Protein AF-A0A4T0VMM4-F1 (afdb_monomer_lite)

Secondary structure (DSSP, 8-state):
----------------------EEETTEE--GGGS---HHHHHHHTPPPSS-THHHHHH-SS-SS-PPPPHHHHHHH--HHHHHHHHHHHHHHHHHS-TTT-EEEETTEEEETTHHHHHHHHHHHHHT-B-TTT--BHHHHHHHHTT--S----TTSHHHHHHHHHHHTSTTT--HHHHHHHHHHHHHTT--S----------------PPP-----SGGG--------EEEEPPTT--HHHHHHHHT--HHHHHHT-TTS-TT-TT--TT-EEEE-----EEEPPTT--HHHHHHHHT--HHHHHHH-TTS---TTS---SS--EEESS---------PPPP------------------------------PPPPPP---

Organism: NCBI:txid80884

Sequence (382 aa):
MAIIYKAAGVAGLAVLLPSVLAQQFTGSVFPYEYFNLSLPCFEALNTTLSCSSRLASHASFDSHRVDVLDPEGIAAICTDSCRKSMQSLRYKIENDCDPTSDLLDHGLNMFPATHIVDRYLYAYEVSCYKNRDTGDFCDYILGQWRNQTDDAPHDCDDCVLGPMEIEVNSEIGHTEDRSAEFQSAISSCGKTGYTYIEPSIHSSTSAASAEPTIAAADWSAHRMSSNCASTYHVQEGDTCESISADQNVSTKGLIEGNDVLNGWCSGLVAGQDLCMPEQCKVHFVEPDDSCESLADKYGATPKDLAEWNPLMYIQCDDFVYSKPIYICVGPPKKPRVAANPAPNDGNKLLASNDHDKRFVGPCAIQVRTAYRFEVEFSTPED

InterPro domains:
  IPR018392 LysM domain [PF01476] (232-277)
  IPR018392 LysM domain [PF01476] (285-318)
  IPR018392 LysM domain [PS51782] (230-276)
  IPR018392 LysM domain [PS51782] (281-327)
  IPR018392 LysM domain [SM00257] (231-277)
  IPR018392 LysM domain [SM00257] (282-328)
  IPR018392 LysM domain [cd00118] (281-311)
  IPR036779 LysM domain superfamily [G3DSA:3.10.350.10] (228-276)
  IPR036779 LysM domain superfamily [G3DSA:3.10.350.10] (280-329)
  IPR036779 LysM domain superfamily [SSF54106] (228-277)
  IPR036779 LysM domain superfamily [SSF54106] (281-327)
  IPR052210 Secreted LysM effector LysM1-like [PTHR34997] (50-338)

Radius of gyration: 30.42 Å; chains: 1; bounding box: 128×53×97 Å

Structure (mmCIF, N/CA/C/O backbone):
data_AF-A0A4T0VMM4-F1
#
_entry.id   AF-A0A4T0VMM4-F1
#
loop_
_atom_site.group_PDB
_atom_site.id
_atom_site.type_symbol
_atom_site.label_atom_id
_atom_site.label_alt_id
_atom_site.label_comp_id
_atom_site.label_asym_id
_atom_site.label_entity_id
_atom_site.label_seq_id
_atom_site.pdbx_PDB_ins_code
_atom_site.Cartn_x
_atom_site.Cartn_y
_atom_site.Cartn_z
_atom_site.occupancy
_atom_site.B_iso_or_equiv
_atom_site.auth_seq_id
_atom_site.auth_comp_id
_atom_site.auth_asym_id
_atom_site.auth_atom_id
_atom_site.pdbx_PDB_model_num
ATOM 1 N N . MET A 1 1 ? 67.583 -11.563 -31.212 1.00 36.22 1 MET A N 1
ATOM 2 C CA . MET A 1 1 ? 66.310 -10.863 -31.489 1.00 36.22 1 MET A CA 1
ATOM 3 C C . MET A 1 1 ? 65.207 -11.826 -31.067 1.00 36.22 1 MET A C 1
ATOM 5 O O . MET A 1 1 ? 65.092 -12.859 -31.699 1.00 36.22 1 MET A O 1
ATOM 9 N N . ALA A 1 2 ? 64.625 -11.746 -29.861 1.00 29.23 2 ALA A N 1
ATOM 10 C CA . ALA A 1 2 ? 63.578 -10.791 -29.447 1.00 29.23 2 ALA A CA 1
ATOM 11 C C . ALA A 1 2 ? 62.530 -10.637 -30.568 1.00 29.23 2 ALA A C 1
ATOM 13 O O . ALA A 1 2 ? 62.901 -10.246 -31.667 1.00 29.23 2 ALA A O 1
ATOM 14 N N . ILE A 1 3 ? 61.252 -10.968 -30.379 1.00 28.31 3 ILE A N 1
ATOM 15 C CA . ILE A 1 3 ? 60.341 -10.325 -29.423 1.00 28.31 3 ILE A CA 1
ATOM 16 C C . ILE A 1 3 ? 59.321 -11.335 -28.862 1.00 28.31 3 ILE A C 1
ATOM 18 O O . ILE A 1 3 ? 58.745 -12.143 -29.586 1.00 28.31 3 ILE A O 1
ATOM 22 N N . ILE A 1 4 ? 59.108 -11.241 -27.550 1.00 31.20 4 ILE A N 1
ATOM 23 C CA . ILE A 1 4 ? 58.060 -11.892 -26.760 1.00 31.20 4 ILE A CA 1
ATOM 24 C C . ILE A 1 4 ? 56.838 -10.965 -26.778 1.00 31.20 4 ILE A C 1
ATOM 26 O O . ILE A 1 4 ? 56.972 -9.811 -26.378 1.00 31.20 4 ILE A O 1
ATOM 30 N N . TYR A 1 5 ? 55.655 -11.462 -27.143 1.00 27.97 5 TYR A N 1
ATOM 31 C CA . TYR A 1 5 ? 54.388 -10.839 -26.746 1.00 27.97 5 TYR A CA 1
ATOM 32 C C . TYR A 1 5 ? 53.682 -11.761 -25.752 1.00 27.97 5 TYR A C 1
ATOM 34 O O . TYR A 1 5 ? 53.220 -12.847 -26.095 1.00 27.97 5 TYR A O 1
ATOM 42 N N . LYS A 1 6 ? 53.651 -11.329 -24.487 1.00 31.97 6 LYS A N 1
ATOM 43 C CA . LYS A 1 6 ? 52.808 -11.906 -23.440 1.00 31.97 6 LYS A CA 1
ATOM 44 C C . LYS A 1 6 ? 51.358 -11.523 -23.740 1.00 31.97 6 LYS A C 1
ATOM 46 O O . LYS A 1 6 ? 51.008 -10.355 -23.610 1.00 31.97 6 LYS A O 1
ATOM 51 N N . ALA A 1 7 ? 50.522 -12.491 -24.097 1.00 32.28 7 ALA A N 1
ATOM 52 C CA . ALA A 1 7 ? 49.077 -12.339 -23.991 1.00 32.28 7 ALA A CA 1
ATOM 53 C C . ALA A 1 7 ? 48.698 -12.565 -22.520 1.00 32.28 7 ALA A C 1
ATOM 55 O O . ALA A 1 7 ? 48.642 -13.698 -22.047 1.00 32.28 7 ALA A O 1
ATOM 56 N N . ALA A 1 8 ? 48.532 -11.476 -21.769 1.00 33.97 8 ALA A N 1
ATOM 57 C CA . ALA A 1 8 ? 47.881 -11.528 -20.470 1.00 33.97 8 ALA A CA 1
ATOM 58 C C . ALA A 1 8 ? 46.385 -11.744 -20.721 1.00 33.97 8 ALA A C 1
ATOM 60 O O . ALA A 1 8 ? 45.716 -10.878 -21.281 1.00 33.97 8 ALA A O 1
ATOM 61 N N . GLY A 1 9 ? 45.882 -12.922 -20.357 1.00 36.22 9 GLY A N 1
ATOM 62 C CA . GLY A 1 9 ? 44.452 -13.183 -20.319 1.00 36.22 9 GLY A CA 1
ATOM 63 C C . GLY A 1 9 ? 43.811 -12.286 -19.270 1.00 36.22 9 GLY A C 1
ATOM 64 O O . GLY A 1 9 ? 44.060 -12.452 -18.078 1.00 36.22 9 GLY A O 1
ATOM 65 N N . VAL A 1 10 ? 42.987 -11.341 -19.712 1.00 36.34 10 VAL A N 1
ATOM 66 C CA . VAL A 1 10 ? 41.982 -10.734 -18.844 1.00 36.34 10 VAL A CA 1
ATOM 67 C C . VAL A 1 10 ? 40.797 -11.686 -18.893 1.00 36.34 10 VAL A C 1
ATOM 69 O O . VAL A 1 10 ? 39.968 -11.628 -19.797 1.00 36.34 10 VAL A O 1
ATOM 72 N N . ALA A 1 11 ? 40.768 -12.631 -17.954 1.00 38.31 11 ALA A N 1
ATOM 73 C CA . ALA A 1 11 ? 39.530 -13.298 -17.599 1.00 38.31 11 ALA A CA 1
ATOM 74 C C . ALA A 1 11 ? 38.623 -12.215 -17.006 1.00 38.31 11 ALA A C 1
ATOM 76 O O . ALA A 1 11 ? 38.748 -11.863 -15.835 1.00 38.31 11 ALA A O 1
ATOM 77 N N . GLY A 1 12 ? 37.778 -11.618 -17.846 1.00 36.34 12 GLY A N 1
ATOM 78 C CA . GLY A 1 12 ? 36.660 -10.829 -17.365 1.00 36.34 12 GLY A CA 1
ATOM 79 C C . GLY A 1 12 ? 35.761 -11.774 -16.587 1.00 36.34 12 GLY A C 1
ATOM 80 O O . GLY A 1 12 ? 35.037 -12.564 -17.188 1.00 36.34 12 GLY A O 1
ATOM 81 N N . LEU A 1 13 ? 35.841 -11.734 -15.255 1.00 36.59 13 LEU A N 1
ATOM 82 C CA . LEU A 1 13 ? 34.708 -12.138 -14.441 1.00 36.59 13 LEU A CA 1
ATOM 83 C C . LEU A 1 13 ? 33.557 -11.238 -14.892 1.00 36.59 13 LEU A C 1
ATOM 85 O O . LEU A 1 13 ? 33.521 -10.059 -14.546 1.00 36.59 13 LEU A O 1
ATOM 89 N N . ALA A 1 14 ? 32.638 -11.786 -15.683 1.00 38.16 14 ALA A N 1
ATOM 90 C CA . ALA A 1 14 ? 31.276 -11.298 -15.670 1.00 38.16 14 ALA A CA 1
ATOM 91 C C . ALA A 1 14 ? 30.799 -11.514 -14.232 1.00 38.16 14 ALA A C 1
ATOM 93 O O . ALA A 1 14 ? 30.448 -12.626 -13.837 1.00 38.16 14 ALA A O 1
ATOM 94 N N . VAL A 1 15 ? 30.920 -10.471 -13.412 1.00 35.50 15 VAL A N 1
ATOM 95 C CA . VAL A 1 15 ? 30.203 -10.389 -12.150 1.00 35.50 15 VAL A CA 1
ATOM 96 C C . VAL A 1 15 ? 28.743 -10.341 -12.572 1.00 35.50 15 VAL A C 1
ATOM 98 O O . VAL A 1 15 ? 28.227 -9.288 -12.928 1.00 35.50 15 VAL A O 1
ATOM 101 N N . LEU A 1 16 ? 28.107 -11.512 -12.624 1.00 37.69 16 LEU A N 1
ATOM 102 C CA . LEU A 1 16 ? 26.670 -11.605 -12.450 1.00 37.69 16 LEU A CA 1
ATOM 103 C C . LEU A 1 16 ? 26.429 -10.995 -11.073 1.00 37.69 16 LEU A C 1
ATOM 105 O O . LEU A 1 16 ? 26.645 -11.655 -10.056 1.00 37.69 16 LEU A O 1
ATOM 109 N N . LEU A 1 17 ? 26.126 -9.697 -11.044 1.00 33.28 17 LEU A N 1
ATOM 110 C CA . LEU A 1 17 ? 25.569 -9.073 -9.859 1.00 33.28 17 LEU A CA 1
ATOM 111 C C . LEU A 1 17 ? 24.321 -9.904 -9.554 1.00 33.28 17 LEU A C 1
ATOM 113 O O . LEU A 1 17 ? 23.452 -9.990 -10.425 1.00 33.28 17 LEU A O 1
ATOM 117 N N . PRO A 1 18 ? 24.247 -10.599 -8.406 1.00 33.53 18 PRO A N 1
ATOM 118 C CA . PRO A 1 18 ? 22.982 -11.174 -8.004 1.00 33.53 18 PRO A CA 1
ATOM 119 C C . PRO A 1 18 ? 22.011 -10.001 -7.956 1.00 33.53 18 PRO A C 1
ATOM 121 O O . PRO A 1 18 ? 22.310 -8.997 -7.309 1.00 33.53 18 PRO A O 1
ATOM 124 N N . SER A 1 19 ? 20.908 -10.093 -8.692 1.00 39.09 19 SER A N 1
ATOM 125 C CA . SER A 1 19 ? 19.777 -9.194 -8.520 1.00 39.09 19 SER A CA 1
ATOM 126 C C . SER A 1 19 ? 19.431 -9.257 -7.035 1.00 39.09 19 SER A C 1
ATOM 128 O O . SER A 1 19 ? 18.949 -10.285 -6.554 1.00 39.09 19 SER A O 1
ATOM 130 N N . VAL A 1 20 ? 19.826 -8.239 -6.266 1.00 39.81 20 VAL A N 1
ATOM 131 C CA . VAL A 1 20 ? 19.552 -8.200 -4.830 1.00 39.81 20 VAL A CA 1
ATOM 132 C C . VAL A 1 20 ? 18.098 -7.795 -4.709 1.00 39.81 20 VAL A C 1
ATOM 134 O O . VAL A 1 20 ? 17.773 -6.625 -4.550 1.00 39.81 20 VAL A O 1
ATOM 137 N N . LEU A 1 21 ? 17.242 -8.799 -4.842 1.00 48.66 21 LEU A N 1
ATOM 138 C CA . LEU A 1 21 ? 15.823 -8.711 -4.578 1.00 48.66 21 LEU A CA 1
ATOM 139 C C . LEU A 1 21 ? 15.636 -8.257 -3.124 1.00 48.66 21 LEU A C 1
ATOM 141 O O . LEU A 1 21 ? 16.021 -8.950 -2.175 1.00 48.66 21 LEU A O 1
ATOM 145 N N . ALA A 1 22 ? 15.112 -7.047 -2.971 1.00 50.31 22 ALA A N 1
ATOM 146 C CA . ALA A 1 22 ? 14.920 -6.361 -1.703 1.00 50.31 22 ALA A CA 1
ATOM 147 C C . ALA A 1 22 ? 13.761 -6.966 -0.878 1.00 50.31 22 ALA A C 1
ATOM 149 O O . ALA A 1 22 ? 12.699 -7.251 -1.425 1.00 50.31 22 ALA A O 1
ATOM 150 N N . GLN A 1 23 ? 13.924 -7.158 0.441 1.00 60.09 23 GLN A N 1
ATOM 151 C CA . GLN A 1 23 ? 12.920 -7.770 1.332 1.00 60.09 23 GLN A CA 1
ATOM 152 C C . GLN A 1 23 ? 12.315 -6.757 2.309 1.00 60.09 23 GLN A C 1
ATOM 154 O O . GLN A 1 23 ? 12.943 -6.375 3.300 1.00 60.09 23 GLN A O 1
ATOM 159 N N . GLN A 1 24 ? 11.048 -6.398 2.091 1.00 73.94 24 GLN A N 1
ATOM 160 C CA . GLN A 1 24 ? 10.300 -5.536 3.012 1.00 73.94 24 GLN A CA 1
ATOM 161 C C . GLN A 1 24 ? 9.592 -6.333 4.119 1.00 73.94 24 GLN A C 1
ATOM 163 O O . GLN A 1 24 ? 9.543 -5.886 5.262 1.00 73.94 24 GLN A O 1
ATOM 168 N N . PHE A 1 25 ? 9.109 -7.541 3.822 1.00 80.94 25 PHE A N 1
ATOM 169 C CA . PHE A 1 25 ? 8.605 -8.490 4.820 1.00 80.94 25 PHE A CA 1
ATOM 170 C C . PHE A 1 25 ? 9.447 -9.761 4.788 1.00 80.94 25 PHE A C 1
ATOM 172 O O . PHE A 1 25 ? 10.034 -10.112 3.766 1.00 80.94 25 PHE A O 1
ATOM 179 N N . THR A 1 26 ? 9.509 -10.479 5.909 1.00 72.62 26 THR A N 1
ATOM 180 C CA . THR A 1 26 ? 10.230 -11.757 5.951 1.00 72.62 26 THR A CA 1
ATOM 181 C C . THR A 1 26 ? 9.635 -12.730 4.931 1.00 72.62 26 THR A C 1
ATOM 183 O O . THR A 1 26 ? 8.465 -13.089 5.032 1.00 72.62 26 THR A O 1
ATOM 186 N N . GLY A 1 27 ? 10.447 -13.158 3.961 1.00 64.88 27 GLY A N 1
ATOM 187 C CA . GLY A 1 27 ? 10.021 -14.083 2.907 1.00 64.88 27 GLY A CA 1
ATOM 188 C C . GLY A 1 27 ? 9.212 -13.446 1.772 1.00 64.88 27 GLY A C 1
ATOM 189 O O . GLY A 1 27 ? 8.735 -14.175 0.909 1.00 64.88 27 GLY A O 1
ATOM 190 N N . SER A 1 28 ? 9.067 -12.117 1.740 1.00 63.25 28 SER A N 1
ATOM 191 C CA . SER A 1 28 ? 8.431 -11.402 0.629 1.00 63.25 28 SER A CA 1
ATOM 192 C C . SER A 1 28 ? 9.369 -10.341 0.076 1.00 63.25 28 SER A C 1
ATOM 194 O O . SER A 1 28 ? 9.904 -9.506 0.810 1.00 63.25 28 SER A O 1
ATOM 196 N N . VAL A 1 29 ? 9.551 -10.383 -1.237 1.00 61.69 29 VAL A N 1
ATOM 197 C CA . VAL A 1 29 ? 10.396 -9.453 -1.977 1.00 61.69 29 VAL A CA 1
ATOM 198 C C . VAL A 1 29 ? 9.518 -8.404 -2.638 1.00 61.69 29 VAL A C 1
ATOM 200 O O . VAL A 1 29 ? 8.493 -8.747 -3.226 1.00 61.69 29 VAL A O 1
ATOM 203 N N . PHE A 1 30 ? 9.943 -7.145 -2.571 1.00 67.94 30 PHE A N 1
ATOM 204 C CA . PHE A 1 30 ? 9.373 -6.079 -3.384 1.00 67.94 30 PHE A CA 1
ATOM 205 C C . PHE A 1 30 ? 10.456 -5.566 -4.338 1.00 67.94 30 PHE A C 1
ATOM 207 O O . PHE A 1 30 ? 11.558 -5.265 -3.873 1.00 67.94 30 PHE A O 1
ATOM 214 N N . PRO A 1 31 ? 10.191 -5.489 -5.651 1.00 68.25 31 PRO A N 1
ATOM 215 C CA . PRO A 1 31 ? 11.238 -5.252 -6.632 1.00 68.25 31 PRO A CA 1
ATOM 216 C C . PRO A 1 31 ? 11.541 -3.750 -6.776 1.00 68.25 31 PRO A C 1
ATOM 218 O O . PRO A 1 31 ? 11.229 -3.117 -7.786 1.00 68.25 31 PRO A O 1
ATOM 221 N N . TYR A 1 32 ? 12.106 -3.154 -5.722 1.00 70.75 32 TYR A N 1
ATOM 222 C CA . TYR A 1 32 ? 12.410 -1.722 -5.659 1.00 70.75 32 TYR A CA 1
ATOM 223 C C . TYR A 1 32 ? 13.482 -1.270 -6.656 1.00 70.75 32 TYR A C 1
ATOM 225 O O . TYR A 1 32 ? 13.554 -0.092 -6.996 1.00 70.75 32 TYR A O 1
ATOM 233 N N . GLU A 1 33 ? 14.305 -2.199 -7.142 1.00 68.00 33 GLU A N 1
ATOM 234 C CA . GLU A 1 33 ? 15.383 -1.963 -8.108 1.00 68.00 33 GLU A CA 1
ATOM 235 C C . GLU A 1 33 ? 14.897 -1.378 -9.439 1.00 68.00 33 GLU A C 1
ATOM 237 O O . GLU A 1 33 ? 15.690 -0.887 -10.238 1.00 68.00 33 GLU A O 1
ATOM 242 N N . TYR A 1 34 ? 13.591 -1.430 -9.670 1.00 67.19 34 TYR A N 1
ATOM 243 C CA . TYR A 1 34 ? 12.965 -0.991 -10.896 1.00 67.19 34 TYR A CA 1
ATOM 244 C C . TYR A 1 34 ? 12.594 0.490 -10.911 1.00 67.19 34 TYR A C 1
ATOM 246 O O . TYR A 1 34 ? 12.626 1.089 -11.980 1.00 67.19 34 TYR A O 1
ATOM 254 N N . PHE A 1 35 ? 12.386 1.120 -9.752 1.00 70.50 35 PHE A N 1
ATOM 255 C CA . PHE A 1 35 ? 11.919 2.512 -9.657 1.00 70.50 35 PHE A CA 1
ATOM 256 C C . PHE A 1 35 ? 13.003 3.574 -9.896 1.00 70.50 35 PHE A C 1
ATOM 258 O O . PHE A 1 35 ? 12.795 4.738 -9.575 1.00 70.50 35 PHE A O 1
ATOM 265 N N . ASN A 1 36 ? 14.170 3.192 -10.431 1.00 76.50 36 ASN A N 1
ATOM 266 C CA . ASN A 1 36 ? 15.306 4.090 -10.684 1.00 76.50 36 ASN A CA 1
ATOM 267 C C . ASN A 1 36 ? 15.654 5.003 -9.484 1.00 76.50 36 ASN A C 1
ATOM 269 O O . ASN A 1 36 ? 16.000 6.173 -9.647 1.00 76.50 36 ASN A O 1
ATOM 273 N N . LEU A 1 37 ? 15.534 4.456 -8.274 1.00 81.06 37 LEU A N 1
ATOM 274 C CA . LEU A 1 37 ? 15.739 5.189 -7.030 1.00 81.06 37 LEU A CA 1
ATOM 275 C C . LEU A 1 37 ? 17.223 5.465 -6.800 1.00 81.06 37 LEU A C 1
ATOM 277 O O . LEU A 1 37 ? 18.100 4.670 -7.156 1.00 81.06 37 LEU A O 1
ATOM 281 N N . SER A 1 38 ? 17.500 6.559 -6.107 1.00 88.62 38 SER A N 1
ATOM 282 C CA . SER A 1 38 ? 18.789 6.811 -5.493 1.00 88.62 38 SER A CA 1
ATOM 283 C C . SER A 1 38 ? 19.168 5.642 -4.576 1.00 88.62 38 SER A C 1
ATOM 285 O O . SER A 1 38 ? 18.325 5.020 -3.923 1.00 88.62 38 SER A O 1
ATOM 287 N N . LEU A 1 39 ? 20.465 5.324 -4.513 1.00 89.25 39 LEU A N 1
ATOM 288 C CA . LEU A 1 39 ? 20.952 4.227 -3.673 1.00 89.25 39 LEU A CA 1
ATOM 289 C C . LEU A 1 39 ? 20.533 4.376 -2.192 1.00 89.25 39 LEU A C 1
ATOM 291 O O . LEU A 1 39 ? 20.072 3.383 -1.629 1.00 89.25 39 LEU A O 1
ATOM 295 N N . PRO A 1 40 ? 20.618 5.569 -1.564 1.00 94.94 40 PRO A N 1
ATOM 296 C CA . PRO A 1 40 ? 20.127 5.755 -0.198 1.00 94.94 40 PRO A CA 1
ATOM 297 C C . PRO A 1 40 ? 18.632 5.440 -0.057 1.00 94.94 40 PRO A C 1
ATOM 299 O O . PRO A 1 40 ? 18.240 4.746 0.881 1.00 94.94 40 PRO A O 1
ATOM 302 N N . CYS A 1 41 ? 17.803 5.860 -1.017 1.00 94.31 41 CYS A N 1
ATOM 303 C CA . CYS A 1 41 ? 16.372 5.584 -0.982 1.00 94.31 41 CYS A CA 1
ATOM 304 C C . CYS A 1 41 ? 16.045 4.098 -1.166 1.00 94.31 41 CYS A C 1
ATOM 306 O O . CYS A 1 41 ? 15.237 3.534 -0.424 1.00 94.31 41 CYS A O 1
ATOM 308 N N . PHE A 1 42 ? 16.716 3.431 -2.107 1.00 88.69 42 PHE A N 1
ATOM 309 C CA . PHE A 1 42 ? 16.593 1.987 -2.298 1.00 88.69 42 PHE A CA 1
ATOM 310 C C . PHE A 1 42 ? 16.957 1.220 -1.014 1.00 88.69 42 PHE A C 1
ATOM 312 O O . PHE A 1 42 ? 16.219 0.333 -0.585 1.00 88.69 42 PHE A O 1
ATOM 319 N N . GLU A 1 43 ? 18.053 1.588 -0.342 1.00 90.81 43 GLU A N 1
ATOM 320 C CA . GLU A 1 43 ? 18.451 0.993 0.942 1.00 90.81 43 GLU A CA 1
ATOM 321 C C . GLU A 1 43 ? 17.471 1.313 2.085 1.00 90.81 43 GLU A C 1
ATOM 323 O O . GLU A 1 43 ? 17.323 0.528 3.032 1.00 90.81 43 GLU A O 1
ATOM 328 N N . ALA A 1 44 ? 16.792 2.460 2.034 1.00 93.94 44 ALA A N 1
ATOM 329 C CA . ALA A 1 44 ? 15.721 2.790 2.964 1.00 93.94 44 ALA A CA 1
ATOM 330 C C . ALA A 1 44 ? 14.509 1.875 2.759 1.00 93.94 44 ALA A C 1
ATOM 332 O O . ALA A 1 44 ? 14.114 1.183 3.703 1.00 93.94 44 ALA A O 1
ATOM 333 N N . LEU A 1 45 ? 13.988 1.800 1.533 1.00 89.44 45 LEU A N 1
ATOM 334 C CA . LEU A 1 45 ? 12.833 0.980 1.149 1.00 89.44 45 LEU A CA 1
ATOM 335 C C . LEU A 1 45 ? 13.062 -0.525 1.345 1.00 89.44 45 LEU A C 1
ATOM 337 O O . LEU A 1 45 ? 12.139 -1.250 1.716 1.00 89.44 45 LEU A O 1
ATOM 341 N N . ASN A 1 46 ? 14.305 -0.985 1.207 1.00 86.38 46 ASN A N 1
ATOM 342 C CA . ASN A 1 46 ? 14.717 -2.372 1.442 1.00 86.38 46 ASN A CA 1
ATOM 343 C C . ASN A 1 46 ? 14.883 -2.739 2.938 1.00 86.38 46 ASN A C 1
ATOM 345 O O . ASN A 1 46 ? 15.513 -3.734 3.298 1.00 86.38 46 ASN A O 1
ATOM 349 N N . THR A 1 47 ? 14.361 -1.933 3.860 1.00 90.62 47 THR A N 1
ATOM 350 C CA . THR A 1 47 ? 14.416 -2.275 5.286 1.00 90.62 47 THR A CA 1
ATOM 351 C C . THR A 1 47 ? 13.343 -3.311 5.619 1.00 90.62 47 THR A C 1
ATOM 353 O O . THR A 1 47 ? 12.148 -3.060 5.463 1.00 90.62 47 THR A O 1
ATOM 356 N N . THR A 1 48 ? 13.759 -4.458 6.156 1.00 89.25 48 THR A N 1
ATOM 357 C CA . THR A 1 48 ? 12.831 -5.506 6.596 1.00 89.25 48 THR A CA 1
ATOM 358 C C . THR A 1 48 ? 12.028 -5.068 7.824 1.00 89.25 48 THR A C 1
ATOM 360 O O . THR A 1 48 ? 12.583 -4.709 8.866 1.00 89.25 48 THR A O 1
ATOM 363 N N . LEU A 1 49 ? 10.703 -5.143 7.717 1.00 91.00 49 LEU A N 1
ATOM 364 C CA . LEU A 1 49 ? 9.763 -4.835 8.786 1.00 91.00 49 LEU A CA 1
ATOM 365 C C . LEU A 1 49 ? 9.704 -5.958 9.826 1.00 91.00 49 LEU A C 1
ATOM 367 O O . LEU A 1 49 ? 9.730 -7.145 9.505 1.00 91.00 49 LEU A O 1
ATOM 371 N N . SER A 1 50 ? 9.532 -5.578 11.094 1.00 92.44 50 SER A N 1
ATOM 372 C CA . SER A 1 50 ? 9.213 -6.511 12.186 1.00 92.44 50 SER A CA 1
ATOM 373 C C . SER A 1 50 ? 7.698 -6.694 12.290 1.00 92.44 50 SER A C 1
ATOM 375 O O . SER A 1 50 ? 7.096 -6.442 13.335 1.00 92.44 50 SER A O 1
ATOM 377 N N . CYS A 1 51 ? 7.080 -7.082 11.175 1.00 89.56 51 CYS A N 1
ATOM 378 C CA . CYS A 1 51 ? 5.641 -7.257 11.044 1.00 89.56 51 CYS A CA 1
ATOM 379 C C . CYS A 1 51 ? 5.311 -8.550 10.291 1.00 89.56 51 CYS A C 1
ATOM 381 O O . CYS A 1 51 ? 6.106 -9.025 9.479 1.00 89.56 51 CYS A O 1
ATOM 383 N N . SER A 1 52 ? 4.131 -9.117 10.545 1.00 87.88 52 SER A N 1
ATOM 384 C CA . SER A 1 52 ? 3.622 -10.231 9.746 1.00 87.88 52 SER A CA 1
ATOM 385 C C . SER A 1 52 ? 3.430 -9.803 8.289 1.00 87.88 52 SER A C 1
ATOM 387 O O . SER A 1 52 ? 2.856 -8.746 8.027 1.00 87.88 52 SER A O 1
ATOM 389 N N . SER A 1 53 ? 3.830 -10.654 7.340 1.00 84.31 53 SER A N 1
ATOM 390 C CA . SER A 1 53 ? 3.551 -10.456 5.909 1.00 84.31 53 SER A CA 1
ATOM 391 C C . SER A 1 53 ? 2.054 -10.411 5.592 1.00 84.31 53 SER A C 1
ATOM 393 O O . SER A 1 53 ? 1.675 -9.858 4.565 1.00 84.31 53 SER A O 1
ATOM 395 N N . ARG A 1 54 ? 1.187 -10.892 6.501 1.00 84.00 54 ARG A N 1
ATOM 396 C CA . ARG A 1 54 ? -0.271 -10.724 6.396 1.00 84.00 54 ARG A CA 1
ATOM 397 C C . ARG A 1 54 ? -0.687 -9.258 6.261 1.00 84.00 54 ARG A C 1
ATOM 399 O O . ARG A 1 54 ? -1.698 -8.995 5.623 1.00 84.00 54 ARG A O 1
ATOM 406 N N . LEU A 1 55 ? 0.090 -8.312 6.803 1.00 87.56 55 LEU A N 1
ATOM 407 C CA . LEU A 1 55 ? -0.193 -6.889 6.627 1.00 87.56 55 LEU A CA 1
ATOM 408 C C . LEU A 1 55 ? -0.093 -6.454 5.161 1.00 87.56 55 LEU A C 1
ATOM 410 O O . LEU A 1 55 ? -0.894 -5.634 4.736 1.00 87.56 55 LEU A O 1
ATOM 414 N N . ALA A 1 56 ? 0.838 -7.008 4.379 1.00 81.50 56 ALA A N 1
ATOM 415 C CA . ALA A 1 56 ? 0.978 -6.648 2.969 1.00 81.50 56 ALA A CA 1
ATOM 416 C C . ALA A 1 56 ? -0.292 -6.992 2.176 1.00 81.50 56 ALA A C 1
ATOM 418 O O . ALA A 1 56 ? -0.796 -6.169 1.416 1.00 81.50 56 ALA A O 1
ATOM 419 N N . SER A 1 57 ? -0.839 -8.189 2.407 1.00 77.69 57 SER A N 1
ATOM 420 C CA . SER A 1 57 ? -2.094 -8.634 1.792 1.00 77.69 57 SER A CA 1
ATOM 421 C C . SER A 1 57 ? -3.303 -7.870 2.328 1.00 77.69 57 SER A C 1
ATOM 423 O O . SER A 1 57 ? -4.177 -7.499 1.555 1.00 77.69 57 SER A O 1
ATOM 425 N N . HIS A 1 58 ? -3.338 -7.620 3.639 1.00 83.12 58 HIS A N 1
ATOM 426 C CA . HIS A 1 58 ? -4.433 -6.907 4.296 1.00 83.12 58 HIS A CA 1
ATOM 427 C C . HIS A 1 58 ? -4.540 -5.452 3.857 1.00 83.12 58 HIS A C 1
ATOM 429 O O . HIS A 1 58 ? -5.632 -4.920 3.687 1.00 83.12 58 HIS A O 1
ATOM 435 N N . ALA A 1 59 ? -3.389 -4.803 3.685 1.00 86.00 59 ALA A N 1
ATOM 436 C CA . ALA A 1 59 ? -3.357 -3.402 3.351 1.00 86.00 59 ALA A CA 1
ATOM 437 C C . ALA A 1 59 ? -4.004 -3.148 1.995 1.00 86.00 59 ALA A C 1
ATOM 439 O O . ALA A 1 59 ? -4.778 -2.218 1.939 1.00 86.00 59 ALA A O 1
ATOM 440 N N . SER A 1 60 ? -3.777 -3.986 0.975 1.00 70.81 60 SER A N 1
ATOM 441 C CA . SER A 1 60 ? -4.357 -3.874 -0.377 1.00 70.81 60 SER A CA 1
ATOM 442 C C . SER A 1 60 ? -4.180 -2.503 -1.060 1.00 70.81 60 SER A C 1
ATOM 444 O O . SER A 1 60 ? -4.525 -1.443 -0.546 1.00 70.81 60 SER A O 1
ATOM 446 N N . PHE A 1 61 ? -3.671 -2.494 -2.288 1.00 70.44 61 PHE A N 1
ATOM 447 C CA . PHE A 1 61 ? -3.494 -1.249 -3.054 1.00 70.44 61 PHE A CA 1
ATOM 448 C C . PHE A 1 61 ? -4.660 -0.964 -4.012 1.00 70.44 61 PHE A C 1
ATOM 450 O O . PHE A 1 61 ? -4.710 0.101 -4.616 1.00 70.44 61 PHE A O 1
ATOM 457 N N . ASP A 1 62 ? -5.624 -1.883 -4.105 1.00 63.28 62 ASP A N 1
ATOM 458 C CA . ASP A 1 62 ? -6.725 -1.818 -5.075 1.00 63.28 62 ASP A CA 1
ATOM 459 C C . ASP A 1 62 ? -7.963 -1.087 -4.538 1.00 63.28 62 ASP A C 1
ATOM 461 O O . ASP A 1 62 ? -8.889 -0.757 -5.277 1.00 63.28 62 ASP A O 1
ATOM 465 N N . SER A 1 63 ? -7.991 -0.828 -3.232 1.00 66.31 63 SER A N 1
ATOM 466 C CA . SER A 1 63 ? -9.081 -0.146 -2.547 1.00 66.31 63 SER A CA 1
ATOM 467 C C . SER A 1 63 ? -8.512 0.805 -1.508 1.00 66.31 63 SER A C 1
ATOM 469 O O . SER A 1 63 ? -7.527 0.484 -0.849 1.00 66.31 63 SER A O 1
ATOM 471 N N . HIS A 1 64 ? -9.160 1.956 -1.325 1.00 71.31 64 HIS A N 1
ATOM 472 C CA . HIS A 1 64 ? -8.913 2.828 -0.175 1.00 71.31 64 HIS A CA 1
ATOM 473 C C . HIS A 1 64 ? -9.524 2.257 1.111 1.00 71.31 64 HIS A C 1
ATOM 475 O O . HIS A 1 64 ? -9.130 2.646 2.201 1.00 71.31 64 HIS A O 1
ATOM 481 N N . ARG A 1 65 ? -10.480 1.325 1.004 1.00 71.38 65 ARG A N 1
ATOM 482 C CA . ARG A 1 65 ? -11.098 0.677 2.164 1.00 71.38 65 ARG A CA 1
ATOM 483 C C . ARG A 1 65 ? -10.199 -0.422 2.707 1.00 71.38 65 ARG A C 1
ATOM 485 O O . ARG A 1 65 ? -9.450 -1.054 1.963 1.00 71.38 65 ARG A O 1
ATOM 492 N N . VAL A 1 66 ? -10.304 -0.646 4.007 1.00 81.44 66 VAL A N 1
ATOM 493 C CA . VAL A 1 66 ? -9.602 -1.715 4.713 1.00 81.44 66 VAL A CA 1
ATOM 494 C C . VAL A 1 66 ? -10.653 -2.711 5.177 1.00 81.44 66 VAL A C 1
ATOM 496 O O . VAL A 1 66 ? -11.645 -2.327 5.797 1.00 81.44 66 VAL A O 1
ATOM 499 N N . ASP A 1 67 ? -10.472 -3.978 4.818 1.00 80.50 67 ASP A N 1
ATOM 500 C CA . ASP A 1 67 ? -11.387 -5.030 5.248 1.00 80.50 67 ASP A CA 1
ATOM 501 C C . ASP A 1 67 ? -11.248 -5.303 6.753 1.00 80.50 67 ASP A C 1
ATOM 503 O O . ASP A 1 67 ? -10.283 -4.906 7.399 1.00 80.50 67 ASP A O 1
ATOM 507 N N . VAL A 1 68 ? -12.234 -5.986 7.332 1.00 81.00 68 VAL A N 1
ATOM 508 C CA . VAL A 1 68 ? -12.211 -6.352 8.755 1.00 81.00 68 VAL A CA 1
ATOM 509 C C . VAL A 1 68 ? -11.277 -7.544 8.962 1.00 81.00 68 VAL A C 1
ATOM 511 O O . VAL A 1 68 ? -11.455 -8.581 8.318 1.00 81.00 68 VAL A O 1
ATOM 514 N N . LEU A 1 69 ? -10.326 -7.428 9.892 1.00 84.81 69 LEU A N 1
ATOM 515 C CA . LEU A 1 69 ? -9.466 -8.541 10.291 1.00 84.81 69 LEU A CA 1
ATOM 516 C C . LEU A 1 69 ? -10.213 -9.597 11.108 1.00 84.81 69 LEU A C 1
ATOM 518 O O . LEU A 1 69 ? -11.011 -9.306 12.000 1.00 84.81 69 LEU A O 1
ATOM 522 N N . ASP A 1 70 ? -9.860 -10.856 10.861 1.00 80.75 70 ASP A N 1
ATOM 523 C CA . ASP A 1 70 ? -10.222 -11.961 11.736 1.00 80.75 70 ASP A CA 1
ATOM 524 C C . ASP A 1 70 ? -9.339 -11.982 13.009 1.00 80.75 70 ASP A C 1
ATOM 526 O O . ASP A 1 70 ? -8.311 -11.299 13.085 1.00 80.75 70 ASP A O 1
ATOM 530 N N . PRO A 1 71 ? -9.702 -12.762 14.047 1.00 86.19 71 PRO A N 1
ATOM 531 C CA . PRO A 1 71 ? -8.934 -12.796 15.294 1.00 86.19 71 PRO A CA 1
ATOM 532 C C . PRO A 1 71 ? -7.461 -13.196 15.118 1.00 86.19 71 PRO A C 1
ATOM 534 O O . PRO A 1 71 ? -6.595 -12.706 15.846 1.00 86.19 71 PRO A O 1
ATOM 537 N N . GLU A 1 72 ? -7.159 -14.072 14.154 1.00 85.06 72 GLU A N 1
ATOM 538 C CA . GLU A 1 72 ? -5.782 -14.464 13.836 1.00 85.06 72 GLU A CA 1
ATOM 539 C C . GLU A 1 72 ? -4.998 -13.309 13.205 1.00 85.06 72 GLU A C 1
ATOM 541 O O . GLU A 1 72 ? -3.846 -13.066 13.570 1.00 85.06 72 GLU A O 1
ATOM 546 N N . GLY A 1 73 ? -5.622 -12.577 12.283 1.00 86.31 73 GLY A N 1
ATOM 547 C CA . GLY A 1 73 ? -5.084 -11.389 11.640 1.00 86.31 73 GLY A CA 1
ATOM 548 C C . GLY A 1 73 ? -4.804 -10.275 12.640 1.00 86.31 73 GLY A C 1
ATOM 549 O O . GLY A 1 73 ? -3.697 -9.737 12.640 1.00 86.31 73 GLY A O 1
ATOM 550 N N . ILE A 1 74 ? -5.738 -10.000 13.558 1.00 93.75 74 ILE A N 1
ATOM 551 C CA . ILE A 1 74 ? -5.539 -9.036 14.653 1.00 93.75 74 ILE A CA 1
ATOM 552 C C . ILE A 1 74 ? -4.310 -9.427 15.480 1.00 93.75 74 ILE A C 1
ATOM 554 O O . ILE A 1 74 ? -3.420 -8.605 15.696 1.00 93.75 74 ILE A O 1
ATOM 558 N N . ALA A 1 75 ? -4.216 -10.690 15.910 1.00 95.12 75 ALA A N 1
ATOM 559 C CA . ALA A 1 75 ? -3.089 -11.165 16.713 1.00 95.12 75 ALA A CA 1
ATOM 560 C C . ALA A 1 75 ? -1.743 -11.085 15.966 1.00 95.12 75 ALA A C 1
ATOM 562 O O . ALA A 1 75 ? -0.709 -10.821 16.582 1.00 95.12 75 ALA A O 1
ATOM 563 N N . ALA A 1 76 ? -1.747 -11.307 14.650 1.00 90.44 76 ALA A N 1
ATOM 564 C CA . ALA A 1 76 ? -0.546 -11.288 13.822 1.00 90.44 76 ALA A CA 1
ATOM 565 C C . ALA A 1 76 ? -0.070 -9.869 13.464 1.00 90.44 76 ALA A C 1
ATOM 567 O O . ALA A 1 76 ? 1.137 -9.628 13.392 1.00 90.44 76 ALA A O 1
ATOM 568 N N . ILE A 1 77 ? -0.999 -8.945 13.206 1.00 94.31 77 ILE A N 1
ATOM 569 C CA . ILE A 1 77 ? -0.700 -7.608 12.676 1.00 94.31 77 ILE A CA 1
ATOM 570 C C . ILE A 1 77 ? -0.583 -6.583 13.805 1.00 94.31 77 ILE A C 1
ATOM 572 O O . ILE A 1 77 ? 0.396 -5.837 13.837 1.00 94.31 77 ILE A O 1
ATOM 576 N N . CYS A 1 78 ? -1.521 -6.573 14.757 1.00 97.81 78 CYS A N 1
ATOM 577 C CA . CYS A 1 78 ? -1.690 -5.513 15.756 1.00 97.81 78 CYS A CA 1
ATOM 578 C C . CYS A 1 78 ? -0.705 -5.608 16.928 1.00 97.81 78 CYS A C 1
ATOM 580 O O . CYS A 1 78 ? -1.081 -5.715 18.098 1.00 97.81 78 CYS A O 1
ATOM 582 N N . THR A 1 79 ? 0.585 -5.559 16.599 1.00 97.50 79 THR A N 1
ATOM 583 C CA . THR A 1 79 ? 1.700 -5.605 17.542 1.00 97.50 79 THR A CA 1
ATOM 584 C C . THR A 1 79 ? 2.450 -4.276 17.578 1.00 97.50 79 THR A C 1
ATOM 586 O O . THR A 1 79 ? 2.698 -3.642 16.548 1.00 97.50 79 THR A O 1
ATOM 589 N N . ASP A 1 80 ? 2.914 -3.886 18.768 1.00 96.25 80 ASP A N 1
ATOM 590 C CA . ASP A 1 80 ? 3.734 -2.680 18.940 1.00 96.25 80 ASP A CA 1
ATOM 591 C C . ASP A 1 80 ? 5.016 -2.718 18.097 1.00 96.25 80 ASP A C 1
ATOM 593 O O . ASP A 1 80 ? 5.486 -1.678 17.633 1.00 96.25 80 ASP A O 1
ATOM 597 N N . SER A 1 81 ? 5.600 -3.907 17.903 1.00 96.75 81 SER A N 1
ATOM 598 C CA . SER A 1 81 ? 6.779 -4.096 17.055 1.00 96.75 81 SER A CA 1
ATOM 599 C C . SER A 1 81 ? 6.474 -3.810 15.589 1.00 96.75 81 SER A C 1
ATOM 601 O O . SER A 1 81 ? 7.259 -3.107 14.951 1.00 96.75 81 SER A O 1
ATOM 603 N N . CYS A 1 82 ? 5.327 -4.279 15.080 1.00 96.19 82 CYS A N 1
ATOM 604 C CA . CYS A 1 82 ? 4.908 -4.003 13.710 1.00 96.19 82 CYS A CA 1
ATOM 605 C C . CYS A 1 82 ? 4.767 -2.492 13.502 1.00 96.19 82 CYS A C 1
ATOM 607 O O . CYS A 1 82 ? 5.470 -1.927 12.658 1.00 96.19 82 CYS A O 1
ATOM 609 N N . ARG A 1 83 ? 3.978 -1.813 14.351 1.00 97.38 83 ARG A N 1
ATOM 610 C CA . ARG A 1 83 ? 3.761 -0.361 14.254 1.00 97.38 83 ARG A CA 1
ATOM 611 C C . ARG A 1 83 ? 5.064 0.430 14.299 1.00 97.38 83 ARG A C 1
ATOM 613 O O . ARG A 1 83 ? 5.318 1.255 13.426 1.00 97.38 83 ARG A O 1
ATOM 620 N N . LYS A 1 84 ? 5.915 0.159 15.294 1.00 97.81 84 LYS A N 1
ATOM 621 C CA . LYS A 1 84 ? 7.197 0.864 15.454 1.00 97.81 84 LYS A CA 1
ATOM 622 C C . LYS A 1 84 ? 8.126 0.631 14.269 1.00 97.81 84 LYS A C 1
ATOM 624 O O . LYS A 1 84 ? 8.818 1.562 13.862 1.00 97.81 84 LYS A O 1
ATOM 629 N N . SER A 1 85 ? 8.144 -0.580 13.708 1.00 97.00 85 SER A N 1
ATOM 630 C CA . SER A 1 85 ? 8.983 -0.878 12.545 1.00 97.00 85 SER A CA 1
ATOM 631 C C . SER A 1 85 ? 8.545 -0.098 11.305 1.00 97.00 85 SER A C 1
ATOM 633 O O . SER A 1 85 ? 9.400 0.470 10.632 1.00 97.00 85 SER A O 1
ATOM 635 N N . MET A 1 86 ? 7.236 0.043 11.065 1.00 97.25 86 MET A N 1
ATOM 636 C CA . MET A 1 86 ? 6.712 0.854 9.960 1.00 97.25 86 MET A CA 1
ATOM 637 C C . MET A 1 86 ? 6.967 2.347 10.159 1.00 97.25 86 MET A C 1
ATOM 639 O O . MET A 1 86 ? 7.399 3.020 9.232 1.00 97.25 86 MET A O 1
ATOM 643 N N . GLN A 1 87 ? 6.781 2.865 11.375 1.00 97.81 87 GLN A N 1
ATOM 644 C CA . GLN A 1 87 ? 7.110 4.260 11.691 1.00 97.81 87 GLN A CA 1
ATOM 645 C C . GLN A 1 87 ? 8.602 4.552 11.497 1.00 97.81 87 GLN A C 1
ATOM 647 O O . GLN A 1 87 ? 8.965 5.590 10.949 1.00 97.81 87 GLN A O 1
ATOM 652 N N . SER A 1 88 ? 9.468 3.621 11.907 1.00 97.44 88 SER A N 1
ATOM 653 C CA . SER A 1 88 ? 10.916 3.750 11.710 1.00 97.44 88 SER A CA 1
ATOM 654 C C . SER A 1 88 ? 11.285 3.705 10.228 1.00 97.44 88 SER A C 1
ATOM 656 O O . SER A 1 88 ? 12.120 4.491 9.792 1.00 97.44 88 SER A O 1
ATOM 658 N N . LEU A 1 89 ? 10.646 2.822 9.453 1.00 96.25 89 LEU A N 1
ATOM 659 C CA . LEU A 1 89 ? 10.827 2.750 8.005 1.00 96.25 89 LEU A CA 1
ATOM 660 C C . LEU A 1 89 ? 10.395 4.052 7.327 1.00 96.25 89 LEU A C 1
ATOM 662 O O . LEU A 1 89 ? 11.169 4.623 6.569 1.00 96.25 89 LEU A O 1
ATOM 666 N N . ARG A 1 90 ? 9.197 4.552 7.639 1.00 97.38 90 ARG A N 1
ATOM 667 C CA . ARG A 1 90 ? 8.682 5.813 7.094 1.00 97.38 90 ARG A CA 1
ATOM 668 C C . ARG A 1 90 ? 9.635 6.972 7.369 1.00 97.38 90 ARG A C 1
ATOM 670 O O . ARG A 1 90 ? 10.023 7.663 6.437 1.00 97.38 90 ARG A O 1
ATOM 677 N N . TYR A 1 91 ? 10.084 7.116 8.617 1.00 97.62 91 TYR A N 1
ATOM 678 C CA . TYR A 1 91 ? 11.071 8.133 8.985 1.00 97.62 91 TYR A CA 1
ATOM 679 C C . TYR A 1 91 ? 12.389 7.972 8.217 1.00 97.62 91 TYR A C 1
ATOM 681 O O . TYR A 1 91 ? 12.988 8.958 7.802 1.00 97.62 91 TYR A O 1
ATOM 689 N N . LYS A 1 92 ? 12.860 6.738 8.013 1.00 97.31 92 LYS A N 1
ATOM 690 C CA . LYS A 1 92 ? 14.074 6.477 7.233 1.00 97.31 92 LYS A CA 1
ATOM 691 C C . LYS A 1 92 ? 13.905 6.926 5.777 1.00 97.31 92 LYS A C 1
ATOM 693 O O . LYS A 1 92 ? 14.747 7.660 5.282 1.00 97.31 92 LYS A O 1
ATOM 698 N N . ILE A 1 93 ? 12.798 6.556 5.133 1.00 96.75 93 ILE A N 1
ATOM 699 C CA . ILE A 1 93 ? 12.474 6.944 3.751 1.00 96.75 93 ILE A CA 1
ATOM 700 C C . ILE A 1 93 ? 12.418 8.468 3.610 1.00 96.75 93 ILE A C 1
ATOM 702 O O . ILE A 1 93 ? 13.025 9.012 2.698 1.00 96.75 93 ILE A O 1
ATOM 706 N N . GLU A 1 94 ? 11.763 9.171 4.536 1.00 97.00 94 GLU A N 1
ATOM 707 C CA . GLU A 1 94 ? 11.685 10.640 4.507 1.00 97.00 94 GLU A CA 1
ATOM 708 C C . GLU A 1 94 ? 13.053 11.335 4.590 1.00 97.00 94 GLU A C 1
ATOM 710 O O . GLU A 1 94 ? 13.197 12.451 4.096 1.00 97.00 94 GLU A O 1
ATOM 715 N N . ASN A 1 95 ? 14.047 10.711 5.231 1.00 97.44 95 ASN A N 1
ATOM 716 C CA . ASN A 1 95 ? 15.387 11.288 5.366 1.00 97.44 95 ASN A CA 1
ATOM 717 C C . ASN A 1 95 ? 16.346 10.866 4.250 1.00 97.44 95 ASN A C 1
ATOM 719 O O . ASN A 1 95 ? 17.248 11.632 3.910 1.00 97.44 95 ASN A O 1
ATOM 723 N N . ASP A 1 96 ? 16.178 9.654 3.723 1.00 97.56 96 ASP A N 1
ATOM 724 C CA . ASP A 1 96 ? 17.125 9.044 2.791 1.00 97.56 96 ASP A CA 1
ATOM 725 C C . ASP A 1 96 ? 16.691 9.203 1.320 1.00 97.56 96 ASP A C 1
ATOM 727 O O . ASP A 1 96 ? 17.534 9.080 0.434 1.00 97.56 96 ASP A O 1
ATOM 731 N N . CYS A 1 97 ? 15.413 9.491 1.043 1.00 95.94 97 CYS A N 1
ATOM 732 C CA . CYS A 1 97 ? 14.884 9.676 -0.312 1.00 95.94 97 CYS A CA 1
ATOM 733 C C . CYS A 1 97 ? 14.744 11.157 -0.698 1.00 95.94 97 CYS A C 1
ATOM 735 O O . CYS A 1 97 ? 14.338 11.995 0.108 1.00 95.94 97 CYS A O 1
ATOM 737 N N . ASP A 1 98 ? 15.018 11.478 -1.963 1.00 93.31 98 ASP A N 1
ATOM 738 C CA . ASP A 1 98 ? 14.715 12.780 -2.559 1.00 93.31 98 ASP A CA 1
ATOM 739 C C . ASP A 1 98 ? 13.251 12.815 -3.041 1.00 93.31 98 ASP A C 1
ATOM 741 O O . ASP A 1 98 ? 12.905 12.118 -3.994 1.00 93.31 98 ASP A O 1
ATOM 745 N N . PRO A 1 99 ? 12.380 13.667 -2.473 1.00 88.94 99 PRO A N 1
ATOM 746 C CA . PRO A 1 99 ? 10.958 13.699 -2.822 1.00 88.94 99 PRO A CA 1
ATOM 747 C C . PRO A 1 99 ? 10.665 14.146 -4.264 1.00 88.94 99 PRO A C 1
ATOM 749 O O . PRO A 1 99 ? 9.516 14.077 -4.693 1.00 88.94 99 PRO A O 1
ATOM 752 N N . THR A 1 100 ? 11.657 14.647 -5.005 1.00 85.12 100 THR A N 1
ATOM 753 C CA . THR A 1 100 ? 11.492 15.093 -6.397 1.00 85.12 100 THR A CA 1
ATOM 754 C C . THR A 1 100 ? 11.928 14.061 -7.430 1.00 85.12 100 THR A C 1
ATOM 756 O O . THR A 1 100 ? 11.476 14.133 -8.573 1.00 85.12 100 THR A O 1
ATOM 759 N N . SER A 1 101 ? 12.798 13.123 -7.051 1.00 84.69 101 SER A N 1
ATOM 760 C CA . SER A 1 101 ? 13.392 12.149 -7.973 1.00 84.69 101 SER A CA 1
ATOM 761 C C . SER A 1 101 ? 13.185 10.695 -7.546 1.00 84.69 101 SER A C 1
ATOM 763 O O . SER A 1 101 ? 13.048 9.836 -8.413 1.00 84.69 101 SER A O 1
ATOM 765 N N . ASP A 1 102 ? 13.060 10.424 -6.246 1.00 88.88 102 ASP A N 1
ATOM 766 C CA . ASP A 1 102 ? 12.788 9.097 -5.694 1.00 88.88 102 ASP A CA 1
ATOM 767 C C . ASP A 1 102 ? 11.279 8.859 -5.567 1.00 88.88 102 ASP A C 1
ATOM 769 O O . ASP A 1 102 ? 10.679 8.937 -4.489 1.00 88.88 102 ASP A O 1
ATOM 773 N N . LEU A 1 103 ? 10.654 8.596 -6.711 1.00 84.44 103 LEU A N 1
ATOM 774 C CA . LEU A 1 103 ? 9.213 8.421 -6.843 1.00 84.44 103 LEU A CA 1
ATOM 775 C C . LEU A 1 103 ? 8.877 6.983 -7.254 1.00 84.44 103 LEU A C 1
ATOM 777 O O . LEU A 1 103 ? 9.568 6.368 -8.062 1.00 84.44 103 LEU A O 1
ATOM 781 N N . LEU A 1 104 ? 7.790 6.452 -6.701 1.00 79.12 104 LEU A N 1
ATOM 782 C CA . LEU A 1 104 ? 7.244 5.140 -7.045 1.00 79.12 104 LEU A CA 1
ATOM 783 C C . LEU A 1 104 ? 6.150 5.340 -8.094 1.00 79.12 104 LEU A C 1
ATOM 785 O O . LEU A 1 104 ? 5.190 6.047 -7.795 1.00 79.12 104 LEU A O 1
ATOM 789 N N . ASP A 1 105 ? 6.235 4.730 -9.281 1.00 68.00 105 ASP A N 1
ATOM 790 C CA . ASP A 1 105 ? 5.111 4.778 -10.231 1.00 68.00 105 ASP A CA 1
ATOM 791 C C . ASP A 1 105 ? 4.215 3.548 -10.157 1.00 68.00 105 ASP A C 1
ATOM 793 O O . ASP A 1 105 ? 4.639 2.412 -10.366 1.00 68.00 105 ASP A O 1
ATOM 797 N N . HIS A 1 106 ? 2.940 3.818 -9.885 1.00 60.56 106 HIS A N 1
ATOM 798 C CA . HIS A 1 106 ? 1.861 2.852 -9.920 1.00 60.56 106 HIS A CA 1
ATOM 799 C C . HIS A 1 106 ? 0.895 3.195 -11.052 1.00 60.56 106 HIS A C 1
ATOM 801 O O . HIS A 1 106 ? -0.018 4.011 -10.892 1.00 60.56 106 HIS A O 1
ATOM 807 N N . GLY A 1 107 ? 1.028 2.507 -12.183 1.00 54.47 107 GLY A N 1
ATOM 808 C CA . GLY A 1 107 ? 0.065 2.625 -13.275 1.00 54.47 107 GLY A CA 1
ATOM 809 C C . GLY A 1 107 ? -0.051 4.053 -13.810 1.00 54.47 107 GLY A C 1
ATOM 810 O O . GLY A 1 107 ? -1.169 4.521 -14.016 1.00 54.47 107 GLY A O 1
ATOM 811 N N . LEU A 1 108 ? 1.094 4.706 -14.045 1.00 51.41 108 LEU A N 1
ATOM 812 C CA . LEU A 1 108 ? 1.255 6.069 -14.573 1.00 51.41 108 LEU A CA 1
ATOM 813 C C . LEU A 1 108 ? 1.023 7.197 -13.556 1.00 51.41 108 LEU A C 1
ATOM 815 O O . LEU A 1 108 ? 1.025 8.370 -13.928 1.00 51.41 108 LEU A O 1
ATOM 819 N N . ASN A 1 109 ? 0.857 6.866 -12.277 1.00 62.12 109 ASN A N 1
ATOM 820 C CA . ASN A 1 109 ? 0.795 7.843 -11.196 1.00 62.12 109 ASN A CA 1
ATOM 821 C C . ASN A 1 109 ? 2.075 7.771 -10.367 1.00 62.12 109 ASN A C 1
ATOM 823 O O . ASN A 1 109 ? 2.445 6.699 -9.895 1.00 62.12 109 ASN A O 1
ATOM 827 N N . MET A 1 110 ? 2.723 8.919 -10.179 1.00 75.50 110 MET A N 1
ATOM 828 C CA . MET A 1 110 ? 3.942 9.045 -9.383 1.00 75.50 110 MET A CA 1
ATOM 829 C C . MET A 1 110 ? 3.581 9.324 -7.928 1.00 75.50 110 MET A C 1
ATOM 831 O O . MET A 1 110 ? 2.893 10.302 -7.629 1.00 75.50 110 MET A O 1
ATOM 835 N N . PHE A 1 111 ? 4.083 8.487 -7.030 1.00 82.94 111 PHE A N 1
ATOM 836 C CA . PHE A 1 111 ? 3.866 8.586 -5.597 1.00 82.94 111 PHE A CA 1
ATOM 837 C C . PHE A 1 111 ? 5.183 8.839 -4.862 1.00 82.94 111 PHE A C 1
ATOM 839 O O . PHE A 1 111 ? 6.234 8.370 -5.306 1.00 82.94 111 PHE A O 1
ATOM 846 N N . PRO A 1 112 ? 5.151 9.527 -3.708 1.00 90.25 112 PRO A N 1
ATOM 847 C CA . PRO A 1 112 ? 6.311 9.605 -2.831 1.00 90.25 112 PRO A CA 1
ATOM 848 C C . PRO A 1 112 ? 6.818 8.209 -2.451 1.00 90.25 112 PRO A C 1
ATOM 850 O O . PRO A 1 112 ? 6.022 7.285 -2.274 1.00 90.25 112 PRO A O 1
ATOM 853 N N . ALA A 1 113 ? 8.124 8.065 -2.217 1.00 91.00 113 ALA A N 1
ATOM 854 C CA . ALA A 1 113 ? 8.705 6.822 -1.704 1.00 91.00 113 ALA A CA 1
ATOM 855 C C . ALA A 1 113 ? 8.032 6.314 -0.409 1.00 91.00 113 ALA A C 1
ATOM 857 O O . ALA A 1 113 ? 8.032 5.116 -0.133 1.00 91.00 113 ALA A O 1
ATOM 858 N N . THR A 1 114 ? 7.406 7.193 0.382 1.00 93.25 114 THR A N 1
ATOM 859 C CA . THR A 1 114 ? 6.674 6.801 1.597 1.00 93.25 114 THR A CA 1
ATOM 860 C C . THR A 1 114 ? 5.356 6.082 1.314 1.00 93.25 114 THR A C 1
ATOM 862 O O . THR A 1 114 ? 4.857 5.388 2.195 1.00 93.25 114 THR A O 1
ATOM 865 N N . HIS A 1 115 ? 4.810 6.167 0.100 1.00 89.50 115 HIS A N 1
ATOM 866 C CA . HIS A 1 115 ? 3.444 5.744 -0.219 1.00 89.50 115 HIS A CA 1
ATOM 867 C C . HIS A 1 115 ? 3.108 4.309 0.214 1.00 89.50 115 HIS A C 1
ATOM 869 O O . HIS A 1 115 ? 2.048 4.056 0.785 1.00 89.50 115 HIS A O 1
ATOM 875 N N . ILE A 1 116 ? 4.029 3.363 0.009 1.00 87.62 116 ILE A N 1
ATOM 876 C CA . ILE A 1 116 ? 3.819 1.960 0.393 1.00 87.62 116 ILE A CA 1
ATOM 877 C C . ILE A 1 116 ? 3.733 1.806 1.917 1.00 87.62 116 ILE A C 1
ATOM 879 O O . ILE A 1 116 ? 2.830 1.141 2.426 1.00 87.62 116 ILE A O 1
ATOM 883 N N . VAL A 1 117 ? 4.655 2.421 2.665 1.00 93.69 117 VAL A N 1
ATOM 884 C CA . VAL A 1 117 ? 4.636 2.331 4.133 1.00 93.69 117 VAL A CA 1
ATOM 885 C C . VAL A 1 117 ? 3.495 3.153 4.735 1.00 93.69 117 VAL A C 1
ATOM 887 O O . VAL A 1 117 ? 2.933 2.740 5.749 1.00 93.69 117 VAL A O 1
ATOM 890 N N . ASP A 1 118 ? 3.090 4.245 4.085 1.00 94.00 118 ASP A N 1
ATOM 891 C CA . ASP A 1 118 ? 1.904 5.022 4.444 1.00 94.00 118 ASP A CA 1
ATOM 892 C C . ASP A 1 118 ? 0.638 4.167 4.309 1.00 94.00 118 ASP A C 1
ATOM 894 O O . ASP A 1 118 ? -0.191 4.156 5.220 1.00 94.00 118 ASP A O 1
ATOM 898 N N . ARG A 1 119 ? 0.524 3.350 3.249 1.00 91.25 119 ARG A N 1
ATOM 899 C CA . ARG A 1 119 ? -0.589 2.397 3.092 1.00 91.25 119 ARG A CA 1
ATOM 900 C C . ARG A 1 119 ? -0.624 1.346 4.195 1.00 91.25 119 ARG A C 1
ATOM 902 O O . ARG A 1 119 ? -1.706 1.048 4.705 1.00 91.25 119 ARG A O 1
ATOM 909 N N . TYR A 1 120 ? 0.532 0.812 4.589 1.00 94.12 120 TYR A N 1
ATOM 910 C CA . TYR A 1 120 ? 0.617 -0.150 5.690 1.00 94.12 120 TYR A CA 1
ATOM 911 C C . TYR A 1 120 ? 0.263 0.472 7.042 1.00 94.12 120 TYR A C 1
ATOM 913 O O . TYR A 1 120 ? -0.468 -0.141 7.819 1.00 94.12 120 TYR A O 1
ATOM 921 N N . LEU A 1 121 ? 0.745 1.687 7.319 1.00 96.31 121 LEU A N 1
ATOM 922 C CA . LEU A 1 121 ? 0.402 2.424 8.535 1.00 96.31 121 LEU A CA 1
ATOM 923 C C . LEU A 1 121 ? -1.090 2.732 8.588 1.00 96.31 121 LEU A C 1
ATOM 925 O O . LEU A 1 121 ? -1.715 2.468 9.607 1.00 96.31 121 LEU A O 1
ATOM 929 N N . TYR A 1 122 ? -1.665 3.203 7.485 1.00 95.19 122 TYR A N 1
ATOM 930 C CA . TYR A 1 122 ? -3.092 3.478 7.391 1.00 95.19 122 TYR A CA 1
ATOM 931 C C . TYR A 1 122 ? -3.936 2.215 7.634 1.00 95.19 122 TYR A C 1
ATOM 933 O O . TYR A 1 122 ? -4.823 2.228 8.486 1.00 95.19 122 TYR A O 1
ATOM 941 N N . ALA A 1 123 ? -3.614 1.095 6.976 1.00 93.94 123 ALA A N 1
ATOM 942 C CA . ALA A 1 123 ? -4.312 -0.174 7.202 1.00 93.94 123 ALA A CA 1
ATOM 943 C C . ALA A 1 123 ? -4.184 -0.668 8.653 1.00 93.94 123 ALA A C 1
ATOM 945 O O . ALA A 1 123 ? -5.156 -1.136 9.244 1.00 93.94 123 ALA A O 1
ATOM 946 N N . TYR A 1 124 ? -2.995 -0.526 9.245 1.00 97.00 124 TYR A N 1
ATOM 947 C CA . TYR A 1 124 ? -2.770 -0.843 10.651 1.00 97.00 124 TYR A CA 1
ATOM 948 C C . TYR A 1 124 ? -3.616 0.041 11.570 1.00 97.00 124 TYR A C 1
ATOM 950 O O . TYR A 1 124 ? -4.217 -0.462 12.512 1.00 97.00 124 TYR A O 1
ATOM 958 N N . GLU A 1 125 ? -3.652 1.354 11.344 1.00 96.38 125 GLU A N 1
ATOM 959 C CA . GLU A 1 125 ? -4.354 2.290 12.225 1.00 96.38 125 GLU A CA 1
ATOM 960 C C . GLU A 1 125 ? -5.866 2.071 12.206 1.00 96.38 125 GLU A C 1
ATOM 962 O O . GLU A 1 125 ? -6.479 2.099 13.272 1.00 96.38 125 GLU A O 1
ATOM 967 N N . VAL A 1 126 ? -6.437 1.749 11.042 1.00 93.88 126 VAL A N 1
ATOM 968 C CA . VAL A 1 126 ? -7.850 1.374 10.907 1.00 93.88 126 VAL A CA 1
ATOM 969 C C . VAL A 1 126 ? -8.143 0.053 11.629 1.00 93.88 126 VAL A C 1
ATOM 971 O O . VAL A 1 126 ? -8.939 0.030 12.567 1.00 93.88 126 VAL A O 1
ATOM 974 N N . SER A 1 127 ? -7.469 -1.043 11.265 1.00 94.81 127 SER A N 1
ATOM 975 C CA . SER A 1 127 ? -7.822 -2.381 11.773 1.00 94.81 127 SER A CA 1
ATOM 976 C C . SER A 1 127 ? -7.398 -2.649 13.215 1.00 94.81 127 SER A C 1
ATOM 978 O O . SER A 1 127 ? -8.026 -3.426 13.935 1.00 94.81 127 SER A O 1
ATOM 980 N N . CYS A 1 128 ? -6.323 -2.009 13.671 1.00 97.75 128 CYS A N 1
ATOM 981 C CA . CYS A 1 128 ? -5.842 -2.142 15.044 1.00 97.75 128 CYS A CA 1
ATOM 982 C C . CYS A 1 128 ? -6.425 -1.080 15.980 1.00 97.75 128 CYS A C 1
ATOM 984 O O . CYS A 1 128 ? -5.963 -0.961 17.123 1.00 97.75 128 CYS A O 1
ATOM 986 N N . TYR A 1 129 ? -7.427 -0.324 15.519 1.00 97.06 129 TYR A N 1
ATOM 987 C CA . TYR A 1 129 ? -8.162 0.607 16.353 1.00 97.06 129 TYR A CA 1
ATOM 988 C C . TYR A 1 129 ? -8.828 -0.133 17.517 1.00 97.06 129 TYR A C 1
ATOM 990 O O . TYR A 1 129 ? -9.418 -1.210 17.369 1.00 97.06 129 TYR A O 1
ATOM 998 N N . LYS A 1 130 ? -8.706 0.457 18.704 1.00 97.25 130 LYS A N 1
ATOM 999 C CA . LYS A 1 130 ? -9.295 -0.064 19.932 1.00 97.25 130 LYS A CA 1
ATOM 1000 C C . LYS A 1 130 ? -10.385 0.872 20.394 1.00 97.25 130 LYS A C 1
ATOM 1002 O O . LYS A 1 130 ? -10.156 2.078 20.469 1.00 97.25 130 LYS A O 1
ATOM 1007 N N . ASN A 1 131 ? -11.516 0.288 20.766 1.00 95.88 131 ASN A N 1
ATOM 1008 C CA . ASN A 1 131 ? -12.619 1.009 21.370 1.00 95.88 131 ASN A CA 1
ATOM 1009 C C . ASN A 1 131 ? -12.102 1.828 22.564 1.00 95.88 131 ASN A C 1
ATOM 1011 O O . ASN A 1 131 ? -11.426 1.287 23.445 1.00 95.88 131 ASN A O 1
ATOM 1015 N N . ARG A 1 132 ? -12.397 3.128 22.596 1.00 94.06 132 ARG A N 1
ATOM 1016 C CA . ARG A 1 132 ? -11.896 4.064 23.618 1.00 94.06 132 ARG A CA 1
ATOM 1017 C C . ARG A 1 132 ? -12.353 3.717 25.031 1.00 94.06 132 ARG A C 1
ATOM 1019 O O . ARG A 1 132 ? -11.631 4.013 25.983 1.00 94.06 132 ARG A O 1
ATOM 1026 N N . ASP A 1 133 ? -13.520 3.095 25.164 1.00 93.06 133 ASP A N 1
ATOM 1027 C CA . ASP A 1 133 ? -14.122 2.776 26.455 1.00 93.06 133 ASP A CA 1
ATOM 1028 C C . ASP A 1 133 ? -13.689 1.391 26.952 1.00 93.06 133 ASP A C 1
ATOM 1030 O O . ASP A 1 133 ? -13.349 1.235 28.128 1.00 93.06 133 ASP A O 1
ATOM 1034 N N . THR A 1 134 ? -13.686 0.378 26.075 1.00 95.69 134 THR A N 1
ATOM 1035 C CA . THR A 1 134 ? -13.403 -1.015 26.477 1.00 95.69 134 THR A CA 1
ATOM 1036 C C . THR A 1 134 ? -11.954 -1.442 26.256 1.00 95.69 134 THR A C 1
ATOM 1038 O O . THR A 1 134 ? -11.461 -2.332 26.948 1.00 95.69 134 THR A O 1
ATOM 1041 N N . GLY A 1 135 ? -11.246 -0.809 25.319 1.00 96.56 135 GLY A N 1
ATOM 1042 C CA . GLY A 1 135 ? -9.906 -1.209 24.889 1.00 96.56 135 GLY A CA 1
ATOM 1043 C C . GLY A 1 135 ? -9.873 -2.454 23.994 1.00 96.56 135 GLY A C 1
ATOM 1044 O O . GLY A 1 135 ? -8.780 -2.919 23.653 1.00 96.56 135 GLY A O 1
ATOM 1045 N N . ASP A 1 136 ? -11.034 -2.986 23.610 1.00 96.00 136 ASP A N 1
ATOM 1046 C CA . ASP A 1 136 ? -11.145 -4.120 22.693 1.00 96.00 136 ASP A CA 1
ATOM 1047 C C . ASP A 1 136 ? -10.898 -3.684 21.247 1.00 96.00 136 ASP A C 1
ATOM 1049 O O . ASP A 1 136 ? -11.187 -2.549 20.865 1.00 96.00 136 ASP A O 1
ATOM 1053 N N . PHE A 1 137 ? -10.377 -4.594 20.425 1.00 95.69 137 PHE A N 1
ATOM 1054 C CA . PHE A 1 137 ? -10.185 -4.333 19.000 1.00 95.69 137 PHE A CA 1
ATOM 1055 C C . PHE A 1 137 ? -11.526 -4.211 18.280 1.00 95.69 137 PHE A C 1
ATOM 1057 O O . PHE A 1 137 ? -12.392 -5.080 18.405 1.00 95.69 137 PHE A O 1
ATOM 1064 N N . CYS A 1 138 ? -11.678 -3.158 17.485 1.00 92.75 138 CYS A N 1
ATOM 1065 C CA . CYS A 1 138 ? -12.943 -2.888 16.820 1.00 92.75 138 CYS A CA 1
ATOM 1066 C C . CYS A 1 138 ? -13.244 -3.852 15.675 1.00 92.75 138 CYS A C 1
ATOM 1068 O O . CYS A 1 138 ? -14.387 -4.277 15.557 1.00 92.75 138 CYS A O 1
ATOM 1070 N N . ASP A 1 139 ? -12.236 -4.331 14.946 1.00 88.62 139 ASP A N 1
ATOM 1071 C CA . ASP A 1 139 ? -12.424 -5.399 13.954 1.00 88.62 139 ASP A CA 1
ATOM 1072 C C . ASP A 1 139 ? -12.983 -6.687 14.584 1.00 88.62 139 ASP A C 1
ATOM 1074 O O . ASP A 1 139 ? -13.853 -7.348 14.012 1.00 88.62 139 ASP A O 1
ATOM 1078 N N . TYR A 1 140 ? -12.576 -7.006 15.820 1.00 86.62 140 TYR A N 1
ATOM 1079 C CA . TYR A 1 140 ? -13.144 -8.134 16.560 1.00 86.62 140 TYR A CA 1
ATOM 1080 C C . TYR A 1 140 ? -14.627 -7.907 16.887 1.00 86.62 140 TYR A C 1
ATOM 1082 O O . TYR A 1 140 ? -15.441 -8.809 16.682 1.00 86.62 140 TYR A O 1
ATOM 1090 N N . ILE A 1 141 ? -14.984 -6.709 17.364 1.00 85.44 141 ILE A N 1
ATOM 1091 C CA . ILE A 1 141 ? -16.367 -6.329 17.692 1.00 85.44 141 ILE A CA 1
ATOM 1092 C C . ILE A 1 141 ? -17.251 -6.345 16.436 1.00 85.44 141 ILE A C 1
ATOM 1094 O O . ILE A 1 141 ? -18.308 -6.978 16.441 1.00 85.44 141 ILE A O 1
ATOM 1098 N N . LEU A 1 142 ? -16.791 -5.736 15.341 1.00 81.75 142 LEU A N 1
ATOM 1099 C CA . LEU A 1 142 ? -17.471 -5.729 14.043 1.00 81.75 142 LEU A CA 1
ATOM 1100 C C . LEU A 1 142 ? -17.697 -7.156 13.521 1.00 81.75 142 LEU A C 1
ATOM 1102 O O . LEU A 1 142 ? -18.770 -7.477 13.004 1.00 81.75 142 LEU A O 1
ATOM 1106 N N . GLY A 1 143 ? -16.714 -8.041 13.708 1.00 77.94 143 GLY A N 1
ATOM 1107 C CA . GLY A 1 143 ? -16.844 -9.463 13.401 1.00 77.94 143 GLY A CA 1
ATOM 1108 C C . GLY A 1 143 ? -17.940 -10.169 14.210 1.00 77.94 143 GLY A C 1
ATOM 1109 O O . GLY A 1 143 ? -18.596 -11.069 13.684 1.00 77.94 143 GLY A O 1
ATOM 1110 N N . GLN A 1 144 ? -18.190 -9.755 15.459 1.00 77.88 144 GLN A N 1
ATOM 1111 C CA . GLN A 1 144 ? -19.299 -10.291 16.258 1.00 77.88 144 GLN A CA 1
ATOM 1112 C C . GLN A 1 144 ? -20.657 -9.799 15.753 1.00 77.88 144 GLN A C 1
ATOM 1114 O O . GLN A 1 144 ? -21.571 -10.612 15.627 1.00 77.88 144 GLN A O 1
ATOM 1119 N N . TRP A 1 145 ? -20.791 -8.510 15.424 1.00 79.06 145 TRP A N 1
ATOM 1120 C CA . TRP A 1 145 ? -22.053 -7.936 14.930 1.00 79.06 145 TRP A CA 1
ATOM 1121 C C . TRP A 1 145 ? -22.524 -8.578 13.628 1.00 79.06 145 TRP A C 1
ATOM 1123 O O . TRP A 1 145 ? -23.709 -8.839 13.467 1.00 79.06 145 TRP A O 1
ATOM 1133 N N . ARG A 1 146 ? -21.604 -8.949 12.727 1.00 69.38 146 ARG A N 1
ATOM 1134 C CA . ARG A 1 146 ? -21.960 -9.689 11.499 1.00 69.38 146 ARG A CA 1
ATOM 1135 C C . ARG A 1 146 ? -22.666 -11.023 11.760 1.00 69.38 146 ARG A C 1
ATOM 1137 O O . ARG A 1 146 ? -23.369 -11.512 10.881 1.00 69.38 146 ARG A O 1
ATOM 1144 N N . ASN A 1 147 ? -22.465 -11.615 12.936 1.00 64.12 147 ASN A N 1
ATOM 1145 C CA . ASN A 1 147 ? -23.097 -12.869 13.341 1.00 64.12 147 ASN A CA 1
ATOM 1146 C C . ASN A 1 147 ? -24.343 -12.659 14.215 1.00 64.12 147 ASN A C 1
ATOM 1148 O O . ASN A 1 147 ? -24.975 -13.640 14.614 1.00 64.12 147 ASN A O 1
ATOM 1152 N N . GLN A 1 148 ? -24.682 -11.412 14.545 1.00 69.38 148 GLN A N 1
ATOM 1153 C CA . GLN A 1 148 ? -25.884 -11.088 15.299 1.00 69.38 148 GLN A CA 1
ATOM 1154 C C . GLN A 1 148 ? -27.115 -11.110 14.388 1.00 69.38 148 GLN A C 1
ATOM 1156 O O . GLN A 1 148 ? -27.034 -10.931 13.175 1.00 69.38 148 GLN A O 1
ATOM 1161 N N . THR A 1 149 ? -28.268 -11.403 14.986 1.00 70.75 149 THR A N 1
ATOM 1162 C CA . THR A 1 149 ? -29.559 -11.485 14.285 1.00 70.75 149 THR A CA 1
ATOM 1163 C C . THR A 1 149 ? -30.519 -10.373 14.695 1.00 70.75 149 THR A C 1
ATOM 1165 O O . THR A 1 149 ? -31.680 -10.409 14.296 1.00 70.75 149 THR A O 1
ATOM 1168 N N . ASP A 1 150 ? -30.092 -9.455 15.560 1.00 70.25 150 ASP A N 1
ATOM 1169 C CA . ASP A 1 150 ? -30.870 -8.294 15.970 1.00 70.25 150 ASP A CA 1
ATOM 1170 C C . ASP A 1 150 ? -30.477 -7.049 15.163 1.00 70.25 150 ASP A C 1
ATOM 1172 O O . ASP A 1 150 ? -29.326 -6.855 14.789 1.00 70.25 150 ASP A O 1
ATOM 1176 N N . ASP A 1 151 ? -31.460 -6.189 14.887 1.00 65.25 151 ASP A N 1
ATOM 1177 C CA . ASP A 1 151 ? -31.281 -4.954 14.109 1.00 65.25 151 ASP A CA 1
ATOM 1178 C C . ASP A 1 151 ? -30.765 -3.796 14.987 1.00 65.25 151 ASP A C 1
ATOM 1180 O O . ASP A 1 151 ? -31.229 -2.658 14.876 1.00 65.25 151 ASP A O 1
ATOM 1184 N N . ALA A 1 152 ? -29.873 -4.077 15.942 1.00 70.75 152 ALA A N 1
ATOM 1185 C CA . ALA A 1 152 ? -29.363 -3.048 16.840 1.00 70.75 152 ALA A CA 1
ATOM 1186 C C . ALA A 1 152 ? -28.556 -2.004 16.036 1.00 70.75 152 ALA A C 1
ATOM 1188 O O . ALA A 1 152 ? -27.594 -2.365 15.361 1.00 70.75 152 ALA A O 1
ATOM 1189 N N . PRO A 1 153 ? -28.906 -0.702 16.082 1.00 70.62 153 PRO A N 1
ATOM 1190 C CA . PRO A 1 153 ? -28.142 0.313 15.366 1.00 70.62 153 PRO A CA 1
ATOM 1191 C C . PRO A 1 153 ? -26.770 0.492 16.019 1.00 70.62 153 PRO A C 1
ATOM 1193 O O . PRO A 1 153 ? -26.680 0.899 17.180 1.00 70.62 153 PRO A O 1
ATOM 1196 N N . HIS A 1 154 ? -25.705 0.216 15.269 1.00 81.19 154 HIS A N 1
ATOM 1197 C CA . HIS A 1 154 ? -24.323 0.353 15.737 1.00 81.19 154 HIS A CA 1
ATOM 1198 C C . HIS A 1 154 ? -23.623 1.619 15.225 1.00 81.19 154 HIS A C 1
ATOM 1200 O O . HIS A 1 154 ? -22.490 1.887 15.608 1.00 81.19 154 HIS A O 1
ATOM 1206 N N . ASP A 1 155 ? -24.303 2.430 14.411 1.00 79.69 155 ASP A N 1
ATOM 1207 C CA . ASP A 1 155 ? -23.727 3.579 13.693 1.00 79.69 155 ASP A CA 1
ATOM 1208 C C . ASP A 1 155 ? -23.067 4.628 14.606 1.00 79.69 155 ASP A C 1
ATOM 1210 O O . ASP A 1 155 ? -22.180 5.364 14.183 1.00 79.69 155 ASP A O 1
ATOM 1214 N N . CYS A 1 156 ? -23.485 4.693 15.874 1.00 87.62 156 CYS A N 1
ATOM 1215 C CA . CYS A 1 156 ? -22.945 5.617 16.872 1.00 87.62 156 CYS A CA 1
ATOM 1216 C C . CYS A 1 156 ? -21.884 4.999 17.798 1.00 87.62 156 CYS A C 1
ATOM 1218 O O . CYS A 1 156 ? -21.469 5.649 18.766 1.00 87.62 156 CYS A O 1
ATOM 1220 N N . ASP A 1 157 ? -21.490 3.749 17.573 1.00 90.31 157 ASP A N 1
ATOM 1221 C CA . ASP A 1 157 ? -20.454 3.091 18.360 1.00 90.31 157 ASP A CA 1
ATOM 1222 C C . ASP A 1 157 ? -19.059 3.609 17.978 1.00 90.31 157 ASP A C 1
ATOM 1224 O O . ASP A 1 157 ? -18.791 3.971 16.829 1.00 90.31 157 ASP A O 1
ATOM 1228 N N . ASP A 1 158 ? -18.144 3.633 18.947 1.00 92.25 158 ASP A N 1
ATOM 1229 C CA . ASP A 1 158 ? -16.765 4.063 18.707 1.00 92.25 158 ASP A CA 1
ATOM 1230 C C . ASP A 1 158 ? -16.032 3.141 17.721 1.00 92.25 158 ASP A C 1
ATOM 1232 O O . ASP A 1 158 ? -15.162 3.599 16.986 1.00 92.25 158 ASP A O 1
ATOM 1236 N N . CYS A 1 159 ? -16.433 1.871 17.628 1.00 91.06 159 CYS A N 1
ATOM 1237 C CA . CYS A 1 159 ? -15.909 0.939 16.636 1.00 91.06 159 CYS A CA 1
ATOM 1238 C C . CYS A 1 159 ? -16.383 1.181 15.207 1.00 91.06 159 CYS A C 1
ATOM 1240 O O . CYS A 1 159 ? -15.852 0.560 14.289 1.00 91.06 159 CYS A O 1
ATOM 1242 N N . VAL A 1 160 ? -17.327 2.099 15.009 1.00 88.50 160 VAL A N 1
ATOM 1243 C CA . VAL A 1 160 ? -17.685 2.623 13.689 1.00 88.50 160 VAL A CA 1
ATOM 1244 C C . VAL A 1 160 ? -17.019 3.981 13.481 1.00 88.50 160 VAL A C 1
ATOM 1246 O O . VAL A 1 160 ? -16.286 4.178 12.514 1.00 88.50 160 VAL A O 1
ATOM 1249 N N . LEU A 1 161 ? -17.216 4.907 14.421 1.00 88.44 161 LEU A N 1
ATOM 1250 C CA . LEU A 1 161 ? -16.791 6.301 14.267 1.00 88.44 161 LEU A CA 1
ATOM 1251 C C . LEU A 1 161 ? -15.270 6.498 14.366 1.00 88.44 161 LEU A C 1
ATOM 1253 O O . LEU A 1 161 ? -14.726 7.375 13.703 1.00 88.44 161 LEU 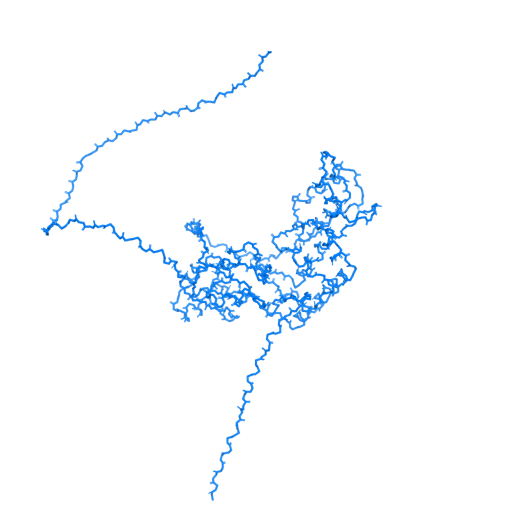A O 1
ATOM 1257 N N . GLY A 1 162 ? -14.573 5.701 15.175 1.00 92.38 162 GLY A N 1
ATOM 1258 C CA . GLY A 1 162 ? -13.123 5.787 15.352 1.00 92.38 162 GLY A CA 1
ATOM 1259 C C . GLY A 1 162 ? -12.333 5.422 14.094 1.00 92.38 162 GLY A C 1
ATOM 1260 O O . GLY A 1 162 ? -11.531 6.235 13.636 1.00 92.38 162 GLY A O 1
ATOM 1261 N N . PRO A 1 163 ? -12.574 4.250 13.481 1.00 90.31 163 PRO A N 1
ATOM 1262 C CA . PRO A 1 163 ? -11.999 3.922 12.181 1.00 90.31 163 PRO A CA 1
ATOM 1263 C C . PRO A 1 163 ? -12.366 4.946 11.100 1.00 90.31 163 PRO A C 1
ATOM 1265 O O . PRO A 1 163 ? -11.473 5.400 10.392 1.00 90.31 163 PRO A O 1
ATOM 1268 N N . MET A 1 164 ? -13.628 5.401 11.031 1.00 88.31 164 MET A N 1
ATOM 1269 C CA . MET A 1 164 ? -14.031 6.458 10.089 1.00 88.31 164 MET A CA 1
ATOM 1270 C C . MET A 1 164 ? -13.223 7.750 10.270 1.00 88.31 164 MET A C 1
ATOM 1272 O O . MET A 1 164 ? -12.833 8.348 9.272 1.00 88.31 164 MET A O 1
ATOM 1276 N N . GLU A 1 165 ? -12.923 8.164 11.508 1.00 93.31 165 GLU A N 1
ATOM 1277 C CA . GLU A 1 165 ? -12.056 9.322 11.783 1.00 93.31 165 GLU A CA 1
ATOM 1278 C C . GLU A 1 165 ? -10.668 9.159 11.143 1.00 93.31 165 GLU A C 1
ATOM 1280 O O . GLU A 1 165 ? -10.129 10.105 10.570 1.00 93.31 165 GLU A O 1
ATOM 1285 N N . ILE A 1 166 ? -10.088 7.959 11.215 1.00 92.19 166 ILE A N 1
ATOM 1286 C CA . ILE A 1 166 ? -8.785 7.657 10.608 1.00 92.19 166 ILE A CA 1
ATOM 1287 C C . ILE A 1 166 ? -8.885 7.693 9.080 1.00 92.19 166 ILE A C 1
ATOM 1289 O O . ILE A 1 166 ? -8.010 8.259 8.426 1.00 92.19 166 ILE A O 1
ATOM 1293 N N . GLU A 1 167 ? -9.949 7.124 8.505 1.00 88.81 167 GLU A N 1
ATOM 1294 C CA . GLU A 1 167 ? -10.179 7.122 7.055 1.00 88.81 167 GLU A CA 1
ATOM 1295 C C . GLU A 1 167 ? -10.262 8.539 6.487 1.00 88.81 167 GLU A C 1
ATOM 1297 O O . GLU A 1 167 ? -9.527 8.869 5.558 1.00 88.81 167 GLU A O 1
ATOM 1302 N N . VAL A 1 168 ? -11.108 9.397 7.061 1.00 89.31 168 VAL A N 1
ATOM 1303 C CA . VAL A 1 168 ? -11.356 10.742 6.515 1.00 89.31 168 VAL A CA 1
ATOM 1304 C C . VAL A 1 168 ? -10.181 11.700 6.700 1.00 89.31 168 VAL A C 1
ATOM 1306 O O . VAL A 1 168 ? -10.083 12.676 5.959 1.00 89.31 168 VAL A O 1
ATOM 1309 N N . ASN A 1 169 ? -9.295 11.426 7.660 1.00 90.94 169 ASN A N 1
ATOM 1310 C CA . ASN A 1 169 ? -8.097 12.225 7.933 1.00 90.94 169 ASN A CA 1
ATOM 1311 C C . ASN A 1 169 ? -6.840 11.684 7.221 1.00 90.94 169 ASN A C 1
ATOM 1313 O O . ASN A 1 169 ? -5.758 12.251 7.372 1.00 90.94 169 ASN A O 1
ATOM 1317 N N . SER A 1 170 ? -6.959 10.591 6.462 1.00 89.25 170 SER A N 1
ATOM 1318 C CA . SER A 1 170 ? -5.863 9.962 5.721 1.00 89.25 170 SER A CA 1
ATOM 1319 C C . SER A 1 170 ? -5.943 10.316 4.240 1.00 89.25 170 SER A C 1
ATOM 1321 O O . SER A 1 170 ? -6.992 10.151 3.631 1.00 89.25 170 SER A O 1
ATOM 1323 N N . GLU A 1 171 ? -4.827 10.697 3.614 1.00 86.31 171 GLU A N 1
ATOM 1324 C CA . GLU A 1 171 ? -4.770 10.916 2.155 1.00 86.31 171 GLU A CA 1
ATOM 1325 C C . GLU A 1 171 ? -5.158 9.668 1.342 1.00 86.31 171 GLU A C 1
ATOM 1327 O O . GLU A 1 171 ? -5.547 9.780 0.184 1.00 86.31 171 GLU A O 1
ATOM 1332 N N . ILE A 1 172 ? -5.074 8.480 1.950 1.00 85.19 172 ILE A N 1
ATOM 1333 C CA . ILE A 1 172 ? -5.427 7.210 1.312 1.00 85.19 172 ILE A CA 1
ATOM 1334 C C . ILE A 1 172 ? -6.920 6.914 1.459 1.00 85.19 172 ILE A C 1
ATOM 1336 O O . ILE A 1 172 ? -7.550 6.488 0.498 1.00 85.19 172 ILE A O 1
ATOM 1340 N N . GLY A 1 173 ? -7.474 7.101 2.661 1.00 83.38 173 GLY A N 1
ATOM 1341 C CA . GLY A 1 173 ? -8.866 6.760 2.982 1.00 83.38 173 GLY A CA 1
ATOM 1342 C C . GLY A 1 173 ? -9.880 7.843 2.612 1.00 83.38 173 GLY A C 1
ATOM 1343 O O . GLY A 1 173 ? -11.077 7.565 2.500 1.00 83.38 173 GLY A O 1
ATOM 1344 N N . HIS A 1 174 ? -9.414 9.078 2.431 1.00 86.38 174 HIS A N 1
ATOM 1345 C CA . HIS A 1 174 ? -10.271 10.236 2.270 1.00 86.38 174 HIS A CA 1
ATOM 1346 C C . HIS A 1 174 ? -11.033 10.222 0.944 1.00 86.38 174 HIS A C 1
ATOM 1348 O O . HIS A 1 174 ? -10.467 10.120 -0.142 1.00 86.38 174 HIS A O 1
ATOM 1354 N N . THR A 1 175 ? -12.345 10.422 1.046 1.00 84.44 175 THR A N 1
ATOM 1355 C CA . THR A 1 175 ? -13.226 10.758 -0.075 1.00 84.44 175 THR A CA 1
ATOM 1356 C C . THR A 1 175 ? -14.231 11.808 0.389 1.00 84.44 175 THR A C 1
ATOM 1358 O O . THR A 1 175 ? -14.557 11.872 1.582 1.00 84.44 175 THR A O 1
ATOM 1361 N N . GLU A 1 176 ? -14.747 12.618 -0.538 1.00 85.06 176 GLU A N 1
ATOM 1362 C CA . GLU A 1 176 ? -15.779 13.619 -0.227 1.00 85.06 176 GLU A CA 1
ATOM 1363 C C . GLU A 1 176 ? -17.013 12.958 0.412 1.00 85.06 176 GLU A C 1
ATOM 1365 O O . GLU A 1 176 ? -17.489 13.405 1.458 1.00 85.06 176 GLU A O 1
ATOM 1370 N N . ASP A 1 177 ? -17.462 11.832 -0.153 1.00 83.12 177 ASP A N 1
ATOM 1371 C CA . ASP A 1 177 ? -18.626 11.082 0.328 1.00 83.12 177 ASP A CA 1
ATOM 1372 C C . ASP A 1 177 ? -18.428 10.551 1.755 1.00 83.12 177 ASP A C 1
ATOM 1374 O O . ASP A 1 177 ? -19.290 10.754 2.615 1.00 83.12 177 ASP A O 1
ATOM 1378 N N . ARG A 1 178 ? -17.283 9.915 2.051 1.00 81.50 178 ARG A N 1
ATOM 1379 C CA . ARG A 1 178 ? -17.010 9.409 3.409 1.00 81.50 178 ARG A CA 1
ATOM 1380 C C . ARG A 1 178 ? -16.837 10.527 4.422 1.00 81.50 178 ARG A C 1
ATOM 1382 O O . ARG A 1 178 ? -17.286 10.393 5.557 1.00 81.50 178 ARG A O 1
ATOM 1389 N N . SER A 1 179 ? -16.238 11.641 4.015 1.00 87.94 179 SER A N 1
ATOM 1390 C CA . SER A 1 179 ? -16.078 12.809 4.882 1.00 87.94 179 SER A CA 1
ATOM 1391 C C . SER A 1 179 ? -17.426 13.432 5.236 1.00 87.94 179 SER A C 1
ATOM 1393 O O . SER A 1 179 ? -17.638 13.826 6.386 1.00 87.94 179 SER A O 1
ATOM 1395 N N . ALA A 1 180 ? -18.357 13.487 4.280 1.00 87.19 180 ALA A N 1
ATOM 1396 C CA . ALA A 1 180 ? -19.723 13.939 4.518 1.00 87.19 180 ALA A CA 1
ATOM 1397 C C . ALA A 1 180 ? -20.500 12.970 5.427 1.00 87.19 180 ALA A C 1
ATOM 1399 O O . ALA A 1 180 ? -21.180 13.412 6.357 1.00 87.19 180 ALA A O 1
ATOM 1400 N N . GLU A 1 181 ? -20.369 11.660 5.204 1.00 86.31 181 GLU A N 1
ATOM 1401 C CA . GLU A 1 181 ? -20.990 10.623 6.035 1.00 86.31 181 GLU A CA 1
ATOM 1402 C C . GLU A 1 181 ? -20.495 10.686 7.483 1.00 86.31 181 GLU A C 1
ATOM 1404 O O . GLU A 1 181 ? -21.311 10.733 8.402 1.00 86.31 181 GLU A O 1
ATOM 1409 N N . PHE A 1 182 ? -19.180 10.785 7.693 1.00 89.12 182 PHE A N 1
ATOM 1410 C CA . PHE A 1 182 ? -18.589 10.909 9.022 1.00 89.12 182 PHE A CA 1
ATOM 1411 C C . PHE A 1 182 ? -19.081 12.160 9.753 1.00 89.12 182 PHE A C 1
ATOM 1413 O O . PHE A 1 182 ? -19.543 12.072 10.891 1.00 89.12 182 PHE A O 1
ATOM 1420 N N . GLN A 1 183 ? -19.050 13.323 9.093 1.00 91.00 183 GLN A N 1
ATOM 1421 C CA . GLN A 1 183 ? -19.535 14.579 9.672 1.00 91.00 183 GLN A CA 1
ATOM 1422 C C . GLN A 1 183 ? -21.033 14.525 10.013 1.00 91.00 183 GLN A C 1
ATOM 1424 O O . GLN A 1 183 ? -21.457 15.043 11.051 1.00 91.00 183 GLN A O 1
ATOM 1429 N N . SER A 1 184 ? -21.837 13.868 9.173 1.00 91.25 184 SER A N 1
ATOM 1430 C CA . SER A 1 184 ? -23.250 13.614 9.457 1.00 91.25 184 SER A CA 1
ATOM 1431 C C . SER A 1 184 ? -23.419 12.692 10.667 1.00 91.25 184 SER A C 1
ATOM 1433 O O . SER A 1 184 ? -24.183 13.020 11.574 1.00 91.25 184 SER A O 1
ATOM 1435 N N . ALA A 1 185 ? -22.677 11.582 10.719 1.00 88.69 185 ALA A N 1
ATOM 1436 C CA . ALA A 1 185 ? -22.765 10.577 11.773 1.00 88.69 185 ALA A CA 1
ATOM 1437 C C . ALA A 1 185 ? -22.390 11.147 13.148 1.00 88.69 185 ALA A C 1
ATOM 1439 O O . ALA A 1 185 ? -23.154 11.010 14.105 1.00 88.69 185 ALA A O 1
ATOM 1440 N N . ILE A 1 186 ? -21.271 11.874 13.261 1.00 91.25 186 ILE A N 1
ATOM 1441 C CA . ILE A 1 186 ? -20.879 12.504 14.535 1.00 91.25 186 ILE A CA 1
ATOM 1442 C C . ILE A 1 186 ? -21.926 13.524 15.005 1.00 91.25 186 ILE A C 1
ATOM 1444 O O . ILE A 1 186 ? -22.221 13.595 16.202 1.00 91.25 186 ILE A O 1
ATOM 1448 N N . SER A 1 187 ? -22.534 14.269 14.070 1.00 92.00 187 SER A N 1
ATOM 1449 C CA . SER A 1 187 ? -23.584 15.245 14.370 1.00 92.00 187 SER A CA 1
ATOM 1450 C C . SER A 1 187 ? -24.862 14.565 14.859 1.00 92.00 187 SER A C 1
ATOM 1452 O O . SER A 1 187 ? -25.380 14.932 15.916 1.00 92.00 187 SER A O 1
ATOM 1454 N N . SER A 1 188 ? -25.343 13.536 14.152 1.00 92.56 188 SER A N 1
ATOM 1455 C CA . SER A 1 188 ? -26.558 12.804 14.525 1.00 92.56 188 SER A CA 1
ATOM 1456 C C . SER A 1 188 ? -26.400 12.017 15.823 1.00 92.56 188 SER A C 1
ATOM 1458 O O . SER A 1 188 ? -27.337 11.942 16.616 1.00 92.56 188 SER A O 1
ATOM 1460 N N . CYS A 1 189 ? -25.213 11.463 16.068 1.00 92.88 189 CYS A N 1
ATOM 1461 C CA . CYS A 1 189 ? -24.908 10.701 17.275 1.00 92.88 189 CYS A CA 1
ATOM 1462 C C . CYS A 1 189 ? -24.605 11.586 18.495 1.00 92.88 189 CYS A C 1
ATOM 1464 O O . CYS A 1 189 ? -24.472 11.067 19.604 1.00 92.88 189 CYS A O 1
ATOM 1466 N N . GLY A 1 190 ? -24.464 12.908 18.318 1.00 92.69 190 GLY A N 1
ATOM 1467 C CA . GLY A 1 190 ? -24.139 13.846 19.397 1.00 92.69 190 GLY A CA 1
ATOM 1468 C C . GLY A 1 190 ? -22.804 13.548 20.090 1.00 92.69 190 GLY A C 1
ATOM 1469 O O . GLY A 1 190 ? -22.638 13.857 21.273 1.00 92.69 190 GLY A O 1
ATOM 1470 N N . LYS A 1 191 ? -21.867 12.902 19.386 1.00 88.06 191 LYS A N 1
ATOM 1471 C CA . LYS A 1 191 ? -20.575 12.488 19.939 1.00 88.06 191 LYS A CA 1
ATOM 1472 C C . LYS A 1 191 ? -19.579 13.644 19.913 1.00 88.06 191 LYS A C 1
ATOM 1474 O O . LYS A 1 191 ? -19.557 14.454 18.992 1.00 88.06 191 LYS A O 1
ATOM 1479 N N . THR A 1 192 ? -18.720 13.701 20.924 1.00 87.38 192 THR A N 1
ATOM 1480 C CA . THR A 1 192 ? -17.616 14.663 21.024 1.00 87.38 192 THR A CA 1
ATOM 1481 C C . THR A 1 192 ? -16.292 13.912 21.159 1.00 87.38 192 THR A C 1
ATOM 1483 O O . THR A 1 192 ? -16.273 12.760 21.586 1.00 87.38 192 THR A O 1
ATOM 1486 N N . GLY A 1 193 ? -15.180 14.545 20.773 1.00 88.88 193 GLY A N 1
ATOM 1487 C CA . GLY A 1 193 ? -13.849 13.921 20.812 1.00 88.88 193 GLY A CA 1
ATOM 1488 C C . GLY A 1 193 ? -13.399 13.269 19.502 1.00 88.88 193 GLY A C 1
ATOM 1489 O O . GLY A 1 193 ? -12.345 12.643 19.488 1.00 88.88 193 GLY A O 1
ATOM 1490 N N . TYR A 1 194 ? -14.166 13.430 18.425 1.00 91.94 194 TYR A N 1
ATOM 1491 C CA . TYR A 1 194 ? -13.736 13.143 17.058 1.00 91.94 194 TYR A CA 1
ATOM 1492 C C . TYR A 1 194 ? -13.297 14.438 16.371 1.00 91.94 194 TYR A C 1
ATOM 1494 O O . TYR A 1 194 ? -13.877 15.504 16.606 1.00 91.94 194 TYR A O 1
ATOM 1502 N N . THR A 1 195 ? -12.272 14.346 15.538 1.00 90.31 195 THR A N 1
ATOM 1503 C CA . THR A 1 195 ? -11.656 15.451 14.810 1.00 90.31 195 THR A CA 1
ATOM 1504 C C . THR A 1 195 ? -11.674 15.180 13.314 1.00 90.31 195 THR A C 1
ATOM 1506 O O . THR A 1 195 ? -11.443 14.064 12.865 1.00 90.31 195 THR A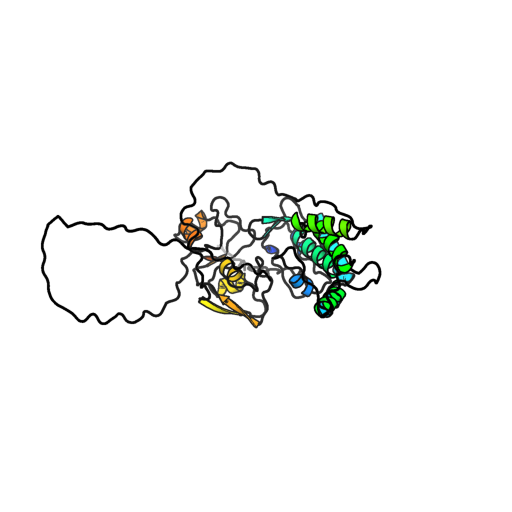 O 1
ATOM 1509 N N . TYR A 1 196 ? -11.956 16.218 12.533 1.00 88.94 196 TYR A N 1
ATOM 1510 C CA . TYR A 1 196 ? -11.867 16.173 11.081 1.00 88.94 196 TYR A CA 1
ATOM 1511 C C . TYR A 1 196 ? -10.866 17.229 10.628 1.00 88.94 196 TYR A C 1
ATOM 1513 O O . TYR A 1 196 ? -11.002 18.410 10.961 1.00 88.94 196 TYR A O 1
ATOM 1521 N N . ILE A 1 197 ? -9.851 16.781 9.902 1.00 85.56 197 ILE A N 1
ATOM 1522 C CA . ILE A 1 197 ? -8.831 17.598 9.264 1.00 85.56 197 ILE A CA 1
ATOM 1523 C C . ILE A 1 197 ? -8.868 17.201 7.798 1.00 85.56 197 ILE A C 1
ATOM 1525 O O . ILE A 1 197 ? -8.455 16.100 7.450 1.00 85.56 197 ILE A O 1
ATOM 1529 N N . GLU A 1 198 ? -9.381 18.094 6.955 1.00 80.00 198 GLU A N 1
ATOM 1530 C CA . GLU A 1 198 ? -9.397 17.877 5.511 1.00 80.00 198 GLU A CA 1
ATOM 1531 C C . GLU A 1 198 ? -7.955 17.673 5.019 1.00 80.00 198 GLU A C 1
ATOM 1533 O O . GLU A 1 198 ? -7.130 18.587 5.173 1.00 80.00 198 GLU A O 1
ATOM 1538 N N . PRO A 1 199 ? -7.613 16.486 4.483 1.00 77.00 199 PRO A N 1
ATOM 1539 C CA . PRO A 1 199 ? -6.274 16.227 3.995 1.00 77.00 199 PRO A CA 1
ATOM 1540 C C . PRO A 1 199 ? -5.980 17.165 2.832 1.00 77.00 199 PRO A C 1
ATOM 1542 O O . PRO A 1 199 ? -6.777 17.309 1.903 1.00 77.00 199 PRO A O 1
ATOM 1545 N N . SER A 1 200 ? -4.816 17.806 2.864 1.00 60.78 200 SER A N 1
ATOM 1546 C CA . SER A 1 200 ? -4.310 18.540 1.715 1.00 60.78 200 SER A CA 1
ATOM 1547 C C . SER A 1 200 ? -3.969 17.533 0.627 1.00 60.78 200 SER A C 1
ATOM 1549 O O . SER A 1 200 ? -2.843 17.042 0.585 1.00 60.78 200 SER A O 1
ATOM 1551 N N . ILE A 1 201 ? -4.941 17.213 -0.228 1.00 53.94 201 ILE A N 1
ATOM 1552 C CA . ILE A 1 201 ? -4.740 16.335 -1.376 1.00 53.94 201 ILE A CA 1
ATOM 1553 C C . ILE A 1 201 ? -3.521 16.879 -2.118 1.00 53.94 201 ILE A C 1
ATOM 1555 O O . ILE A 1 201 ? -3.568 17.987 -2.663 1.00 53.94 201 ILE A O 1
ATOM 1559 N N . HIS A 1 202 ? -2.414 16.137 -2.108 1.00 44.00 202 HIS A N 1
ATOM 1560 C CA . HIS A 1 202 ? -1.290 16.401 -2.992 1.00 44.00 202 HIS A CA 1
ATOM 1561 C C . HIS A 1 202 ? -1.765 16.039 -4.400 1.00 44.00 202 HIS A C 1
ATOM 1563 O O . HIS A 1 202 ? -1.420 15.009 -4.965 1.00 44.00 202 HIS A O 1
ATOM 1569 N N . SER A 1 203 ? -2.629 16.887 -4.965 1.00 31.16 203 SER A N 1
ATOM 1570 C CA . SER A 1 203 ? -2.777 16.979 -6.402 1.00 31.16 203 SER A CA 1
ATOM 1571 C C . SER A 1 203 ? -1.399 17.336 -6.914 1.00 31.16 203 SER A C 1
ATOM 1573 O O . SER A 1 203 ? -0.953 18.478 -6.795 1.00 31.16 203 SER A O 1
ATOM 1575 N N . SER A 1 204 ? -0.724 16.349 -7.484 1.00 38.50 204 SER A N 1
ATOM 1576 C CA . SER A 1 204 ? 0.259 16.560 -8.527 1.00 38.50 204 SER A CA 1
ATOM 1577 C C . SER A 1 204 ? -0.424 17.421 -9.587 1.00 38.50 204 SER A C 1
ATOM 1579 O O . SER A 1 204 ? -1.082 16.921 -10.496 1.00 38.50 204 SER A O 1
ATOM 1581 N N . THR A 1 205 ? -0.349 18.743 -9.437 1.00 27.64 205 THR A N 1
ATOM 1582 C CA . THR A 1 205 ? -0.662 19.686 -10.502 1.00 27.64 205 THR A CA 1
ATOM 1583 C C . THR A 1 205 ? 0.346 19.426 -11.605 1.00 27.64 205 THR A C 1
ATOM 1585 O O . THR A 1 205 ? 1.415 20.032 -11.644 1.00 27.64 205 THR A O 1
ATOM 1588 N N . SER A 1 206 ? 0.008 18.494 -12.493 1.00 33.91 206 SER A N 1
ATOM 1589 C CA . SER A 1 206 ? 0.552 18.481 -13.836 1.00 33.91 206 SER A CA 1
ATOM 1590 C C . SER A 1 206 ? 0.150 19.807 -14.469 1.00 33.91 206 SER A C 1
ATOM 1592 O O . SER A 1 206 ? -1.025 20.192 -14.467 1.00 33.91 206 SER A O 1
ATOM 1594 N N . ALA A 1 207 ? 1.150 20.565 -14.907 1.00 32.38 207 ALA A N 1
ATOM 1595 C CA . ALA A 1 207 ? 0.948 21.823 -15.594 1.00 32.38 207 ALA A CA 1
ATOM 1596 C C . ALA A 1 207 ? 0.013 21.591 -16.787 1.00 32.38 207 ALA A C 1
ATOM 1598 O O . ALA A 1 207 ? 0.299 20.781 -17.666 1.00 32.38 207 ALA A O 1
ATOM 1599 N N . ALA A 1 208 ? -1.108 22.310 -16.808 1.00 35.50 208 ALA A N 1
ATOM 1600 C CA . ALA A 1 208 ? -2.032 22.315 -17.927 1.00 35.50 208 ALA A CA 1
ATOM 1601 C C . ALA A 1 208 ? -1.281 22.667 -19.224 1.00 35.50 208 ALA A C 1
ATOM 1603 O O . ALA A 1 208 ? -0.832 23.801 -19.403 1.00 35.50 208 ALA A O 1
ATOM 1604 N N . SER A 1 209 ? -1.174 21.699 -20.132 1.00 31.36 209 SER A N 1
ATOM 1605 C CA . SER A 1 209 ? -0.866 21.928 -21.541 1.00 31.36 209 SER A CA 1
ATOM 1606 C C . SER A 1 209 ? -2.128 21.636 -22.345 1.00 31.36 209 SER A C 1
ATOM 1608 O O . SER A 1 209 ? -2.806 20.635 -22.122 1.00 31.36 209 SER A O 1
ATOM 1610 N N . ALA A 1 210 ? -2.488 22.578 -23.211 1.00 32.19 210 ALA A N 1
ATOM 1611 C CA . ALA A 1 210 ? -3.750 22.617 -23.934 1.00 32.19 210 ALA A CA 1
ATOM 1612 C C . ALA A 1 210 ? -3.954 21.402 -24.860 1.00 32.19 210 ALA A C 1
ATOM 1614 O O . ALA A 1 210 ? -3.043 20.991 -25.577 1.00 32.19 210 ALA A O 1
ATOM 1615 N N . GLU A 1 211 ? -5.187 20.889 -24.876 1.00 32.91 211 GLU A N 1
ATOM 1616 C CA . GLU A 1 211 ? -5.672 19.848 -25.787 1.00 32.91 211 GLU A CA 1
ATOM 1617 C C . GLU A 1 211 ? -5.444 20.195 -27.270 1.00 32.91 211 GLU A C 1
ATOM 1619 O O . GLU A 1 211 ? -5.715 21.325 -27.693 1.00 32.91 211 GLU A O 1
ATOM 1624 N N . PRO A 1 212 ? -5.160 19.193 -28.119 1.00 32.84 212 PRO A N 1
ATOM 1625 C CA . PRO A 1 212 ? -5.715 19.140 -29.453 1.00 32.84 212 PRO A CA 1
ATOM 1626 C C . PRO A 1 212 ? -6.890 18.156 -29.486 1.00 32.84 212 PRO A C 1
ATOM 1628 O O . PRO A 1 212 ? -6.784 16.966 -29.200 1.00 32.84 212 PRO A O 1
ATOM 1631 N N . THR A 1 213 ? -8.033 18.694 -29.885 1.00 37.72 213 THR A N 1
ATOM 1632 C CA . THR A 1 213 ? -9.290 17.998 -30.138 1.00 37.72 213 THR A CA 1
ATOM 1633 C C . THR A 1 213 ? -9.131 17.056 -31.337 1.00 37.72 213 THR A C 1
ATOM 1635 O O . THR A 1 213 ? -9.089 17.513 -32.480 1.00 37.72 213 THR A O 1
ATOM 1638 N N . ILE A 1 214 ? -9.088 15.740 -31.115 1.00 32.12 214 ILE A N 1
ATOM 1639 C CA . ILE A 1 214 ? -9.387 14.751 -32.162 1.00 32.12 214 ILE A CA 1
ATOM 1640 C C . ILE A 1 214 ? -10.447 13.796 -31.624 1.00 32.12 214 ILE A C 1
ATOM 1642 O O . ILE A 1 214 ? -10.324 13.219 -30.549 1.00 32.12 214 ILE A O 1
ATOM 1646 N N . ALA A 1 215 ? -11.537 13.712 -32.380 1.00 29.31 215 ALA A N 1
ATOM 1647 C CA . ALA A 1 215 ? -12.756 13.008 -32.039 1.00 29.31 215 ALA A CA 1
ATOM 1648 C C . ALA A 1 215 ? -12.507 11.542 -31.659 1.00 29.31 215 ALA A C 1
ATOM 1650 O O . ALA A 1 215 ? -11.909 10.778 -32.418 1.00 29.31 215 ALA A O 1
ATOM 1651 N N . ALA A 1 216 ? -13.065 11.152 -30.513 1.00 33.56 216 ALA A N 1
ATOM 1652 C CA . ALA A 1 216 ? -13.294 9.769 -30.143 1.00 33.56 216 ALA A CA 1
ATOM 1653 C C . ALA A 1 216 ? -14.229 9.119 -31.172 1.00 33.56 216 ALA A C 1
ATOM 1655 O O . ALA A 1 216 ? -15.446 9.300 -31.144 1.00 33.56 216 ALA A O 1
ATOM 1656 N N . ALA A 1 217 ? -13.646 8.357 -32.087 1.00 33.28 217 ALA A N 1
ATOM 1657 C CA . ALA A 1 217 ? -14.354 7.356 -32.855 1.00 33.28 217 ALA A CA 1
ATOM 1658 C C . ALA A 1 217 ? -13.523 6.067 -32.818 1.00 33.28 217 ALA A C 1
ATOM 1660 O O . ALA A 1 217 ? -12.343 6.067 -33.156 1.00 33.28 217 ALA A O 1
ATOM 1661 N N . ASP A 1 218 ? -14.173 4.986 -32.388 1.00 32.97 218 ASP A N 1
ATOM 1662 C CA . ASP A 1 218 ? -13.796 3.575 -32.563 1.00 32.97 218 ASP A CA 1
ATOM 1663 C C . ASP A 1 218 ? -12.815 2.861 -31.614 1.00 32.97 218 ASP A C 1
ATOM 1665 O O . ASP A 1 218 ? -12.730 1.636 -31.682 1.00 32.97 218 ASP A O 1
ATOM 1669 N N . TRP A 1 219 ? -12.153 3.512 -30.651 1.00 24.88 219 TRP A N 1
ATOM 1670 C CA . TRP A 1 219 ? -11.238 2.770 -29.754 1.00 24.88 219 TRP A CA 1
ATOM 1671 C C . TRP A 1 219 ? -11.940 1.956 -28.642 1.00 24.88 219 TRP A C 1
ATOM 1673 O O . TRP A 1 219 ? -11.337 1.087 -28.017 1.00 24.88 219 TRP A O 1
ATOM 1683 N N . SER A 1 220 ? -13.239 2.181 -28.409 1.00 31.48 220 SER A N 1
ATOM 1684 C CA . SER A 1 220 ? -13.977 1.628 -27.259 1.00 31.48 220 SER A CA 1
ATOM 1685 C C . SER A 1 220 ? -14.719 0.304 -27.523 1.00 31.48 220 SER A C 1
ATOM 1687 O O . SER A 1 220 ? -15.479 -0.142 -26.663 1.00 31.48 220 SER A O 1
ATOM 1689 N N . ALA A 1 221 ? -14.524 -0.347 -28.677 1.00 28.39 221 ALA A N 1
ATOM 1690 C CA . ALA A 1 221 ? -15.294 -1.538 -29.071 1.00 28.39 221 ALA A CA 1
ATOM 1691 C C . ALA A 1 221 ? -14.480 -2.840 -29.227 1.00 28.39 221 ALA A C 1
ATOM 1693 O O . ALA A 1 221 ? -14.979 -3.802 -29.803 1.00 28.39 221 ALA A O 1
ATOM 1694 N N . HIS A 1 222 ? -13.267 -2.920 -28.673 1.00 31.62 222 HIS A N 1
ATOM 1695 C CA . HIS A 1 222 ? -12.570 -4.194 -28.435 1.00 31.62 222 HIS A CA 1
ATOM 1696 C C . HIS A 1 222 ? -12.182 -4.337 -26.956 1.00 31.62 222 HIS A C 1
ATOM 1698 O O . HIS A 1 222 ? -11.039 -4.616 -26.608 1.00 31.62 222 HIS A O 1
ATOM 1704 N N . ARG A 1 223 ? -13.174 -4.249 -26.058 1.00 35.03 223 ARG A N 1
ATOM 1705 C CA . ARG A 1 223 ? -13.128 -5.115 -24.873 1.00 35.03 223 ARG A CA 1
ATOM 1706 C C . ARG A 1 223 ? -13.253 -6.550 -25.382 1.00 35.03 223 ARG A C 1
ATOM 1708 O O . ARG A 1 223 ? -14.361 -7.072 -25.491 1.00 35.03 223 ARG A O 1
ATOM 1715 N N . MET A 1 224 ? -12.131 -7.170 -25.753 1.00 36.75 224 MET A N 1
ATOM 1716 C CA . MET A 1 224 ? -12.083 -8.620 -25.914 1.00 36.75 224 MET A CA 1
ATOM 1717 C C . MET A 1 224 ? -12.271 -9.242 -24.533 1.00 36.75 224 MET A C 1
ATOM 1719 O O . MET A 1 224 ? -11.337 -9.479 -23.778 1.00 36.75 224 MET A O 1
ATOM 1723 N N . SER A 1 225 ? -13.535 -9.462 -24.205 1.00 41.09 225 SER A N 1
ATOM 1724 C CA . SER A 1 225 ? -13.963 -10.550 -23.347 1.00 41.09 225 SER A CA 1
ATOM 1725 C C . SER A 1 225 ? -13.502 -11.868 -23.997 1.00 41.09 225 SER A C 1
ATOM 1727 O O . SER A 1 225 ? -14.048 -12.202 -25.044 1.00 41.09 225 SER A O 1
ATOM 1729 N N . SER A 1 226 ? -12.475 -12.545 -23.432 1.00 52.38 226 SER A N 1
ATOM 1730 C CA . SER A 1 226 ? -12.297 -14.030 -23.360 1.00 52.38 226 SER A CA 1
ATOM 1731 C C . SER A 1 226 ? -10.840 -14.570 -23.212 1.00 52.38 226 SER A C 1
ATOM 1733 O O . SER A 1 226 ? -10.520 -15.609 -23.790 1.00 52.38 226 SER A O 1
ATOM 1735 N N . ASN A 1 227 ? -9.914 -13.940 -22.482 1.00 61.41 227 ASN A N 1
ATOM 1736 C CA . ASN A 1 227 ? -8.471 -14.168 -22.730 1.00 61.41 227 ASN A CA 1
ATOM 1737 C C . ASN A 1 227 ? -7.750 -15.229 -21.873 1.00 61.41 227 ASN A C 1
ATOM 1739 O O . ASN A 1 227 ? -6.561 -15.068 -21.614 1.00 61.41 227 ASN A O 1
ATOM 1743 N N . CYS A 1 228 ? -8.400 -16.330 -21.480 1.00 75.31 228 CYS A N 1
ATOM 1744 C CA . CYS A 1 228 ? -7.641 -17.469 -20.946 1.00 75.31 228 CYS A CA 1
ATOM 1745 C C . CYS A 1 228 ? -7.132 -18.370 -22.064 1.00 75.31 228 CYS A C 1
ATOM 1747 O O . CYS A 1 228 ? -7.812 -19.311 -22.474 1.00 75.31 228 CYS A O 1
ATOM 1749 N N . ALA A 1 229 ? -5.944 -18.062 -22.584 1.00 80.75 229 ALA A N 1
ATOM 1750 C CA . ALA A 1 229 ? -5.322 -18.851 -23.642 1.00 80.75 229 ALA A CA 1
ATOM 1751 C C . ALA A 1 229 ? -4.740 -20.167 -23.100 1.00 80.75 229 ALA A C 1
ATOM 1753 O O . ALA A 1 229 ? -4.800 -21.200 -23.772 1.00 80.75 229 ALA A O 1
ATOM 1754 N N . SER A 1 230 ? -4.199 -20.138 -21.881 1.00 86.62 230 SER A N 1
ATOM 1755 C CA . SER A 1 230 ? -3.700 -21.313 -21.162 1.00 86.62 230 SER A CA 1
ATOM 1756 C C . SER A 1 230 ? -3.659 -21.067 -19.654 1.00 86.62 230 SER A C 1
ATOM 1758 O O . SER A 1 230 ? -3.890 -19.952 -19.200 1.00 86.62 230 SER A O 1
ATOM 1760 N N . THR A 1 231 ? -3.335 -22.098 -18.878 1.00 91.94 231 THR A N 1
ATOM 1761 C CA . THR A 1 231 ? -3.135 -22.001 -17.426 1.00 91.94 231 THR A CA 1
ATOM 1762 C C . THR A 1 231 ? -1.663 -22.219 -17.092 1.00 91.94 231 THR A C 1
ATOM 1764 O O . THR A 1 231 ? -1.021 -23.080 -17.697 1.00 91.94 231 THR A O 1
ATOM 1767 N N . TYR A 1 232 ? -1.136 -21.459 -16.138 1.00 94.25 232 TYR A N 1
ATOM 1768 C CA . TYR A 1 232 ? 0.203 -21.624 -15.580 1.00 94.25 232 TYR A CA 1
ATOM 1769 C C . TYR A 1 232 ? 0.1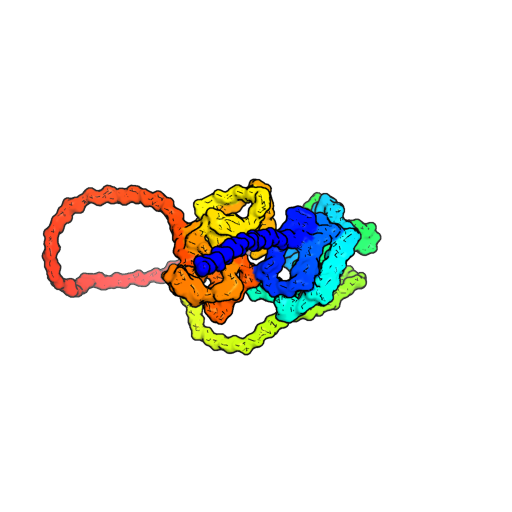11 -21.907 -14.083 1.00 94.25 232 TYR A C 1
ATOM 1771 O O . TYR A 1 232 ? -0.648 -21.244 -13.383 1.00 94.25 232 TYR A O 1
ATOM 1779 N N . HIS A 1 233 ? 0.901 -22.864 -13.605 1.00 95.06 233 HIS A N 1
ATOM 1780 C CA . HIS A 1 233 ? 0.958 -23.216 -12.192 1.00 95.06 233 HIS A CA 1
ATOM 1781 C C . HIS A 1 233 ? 2.161 -22.536 -11.543 1.00 95.06 233 HIS A C 1
ATOM 1783 O O . HIS A 1 233 ? 3.299 -22.842 -11.906 1.00 95.06 233 HIS A O 1
ATOM 1789 N N . VAL A 1 234 ? 1.911 -21.634 -10.596 1.00 91.88 234 VAL A N 1
ATOM 1790 C CA . VAL A 1 234 ? 2.949 -20.798 -9.980 1.00 91.88 234 VAL A CA 1
ATOM 1791 C C . VAL A 1 234 ? 3.911 -21.647 -9.153 1.00 91.88 234 VAL A C 1
ATOM 1793 O O . VAL A 1 234 ? 3.493 -22.423 -8.291 1.00 91.88 234 VAL A O 1
ATOM 1796 N N . GLN A 1 235 ? 5.206 -21.493 -9.409 1.00 88.25 235 GLN A N 1
ATOM 1797 C CA . GLN A 1 235 ? 6.299 -22.154 -8.707 1.00 88.25 235 GLN A CA 1
ATOM 1798 C C . GLN A 1 235 ? 6.844 -21.283 -7.567 1.00 88.25 235 GLN A C 1
ATOM 1800 O O . GLN A 1 235 ? 6.622 -20.074 -7.490 1.00 88.25 235 GLN A O 1
ATOM 1805 N N . GLU A 1 236 ? 7.577 -21.909 -6.647 1.00 83.38 236 GLU A N 1
ATOM 1806 C CA . GLU A 1 236 ? 8.279 -21.182 -5.590 1.00 83.38 236 GLU A CA 1
ATOM 1807 C C . GLU A 1 236 ? 9.375 -20.287 -6.191 1.00 83.38 236 GLU A C 1
ATOM 1809 O O . GLU A 1 236 ? 10.247 -20.765 -6.916 1.00 83.38 236 GLU A O 1
ATOM 1814 N N . GLY A 1 237 ? 9.334 -18.991 -5.867 1.00 76.50 237 GLY A N 1
ATOM 1815 C CA . GLY A 1 237 ? 10.295 -17.996 -6.352 1.00 76.50 237 GLY A CA 1
ATOM 1816 C C . GLY A 1 237 ? 9.923 -17.314 -7.671 1.00 76.50 237 GLY A C 1
ATOM 1817 O O . GLY A 1 237 ? 10.694 -16.474 -8.131 1.00 76.50 237 GLY A O 1
ATOM 1818 N N . ASP A 1 238 ? 8.767 -17.630 -8.260 1.00 84.94 238 ASP A N 1
ATOM 1819 C CA . ASP A 1 238 ? 8.275 -16.921 -9.441 1.00 84.94 238 ASP A CA 1
ATOM 1820 C C . ASP A 1 238 ? 7.976 -15.444 -9.155 1.00 84.94 238 ASP A C 1
ATOM 1822 O O . ASP A 1 238 ? 7.519 -15.071 -8.072 1.00 84.94 238 ASP A O 1
ATOM 1826 N N . THR A 1 239 ? 8.160 -14.614 -10.180 1.00 85.94 239 THR A N 1
ATOM 1827 C CA . THR A 1 239 ? 7.636 -13.247 -10.257 1.00 85.94 239 THR A CA 1
ATOM 1828 C C . THR A 1 239 ? 6.769 -13.111 -11.510 1.00 85.94 239 THR A C 1
ATOM 1830 O O . THR A 1 239 ? 6.865 -13.920 -12.436 1.00 85.94 239 THR A O 1
ATOM 1833 N N . CYS A 1 240 ? 5.921 -12.080 -11.603 1.00 87.25 240 CYS A N 1
ATOM 1834 C CA . CYS A 1 240 ? 5.167 -11.863 -12.844 1.00 87.25 240 CYS A CA 1
ATOM 1835 C C . CYS A 1 240 ? 6.092 -11.661 -14.049 1.00 87.25 240 CYS A C 1
ATOM 1837 O O . CYS A 1 240 ? 5.736 -12.054 -15.156 1.00 87.25 240 CYS A O 1
ATOM 1839 N N . GLU A 1 241 ? 7.270 -11.073 -13.858 1.00 86.94 241 GLU A N 1
ATOM 1840 C CA . GLU A 1 241 ? 8.266 -10.853 -14.903 1.00 86.94 241 GLU A CA 1
ATOM 1841 C C . GLU A 1 241 ? 8.916 -12.171 -15.342 1.00 86.94 241 GLU A C 1
ATOM 1843 O O . GLU A 1 241 ? 9.015 -12.402 -16.548 1.00 86.94 241 GLU A O 1
ATOM 1848 N N . SER A 1 242 ? 9.295 -13.059 -14.407 1.00 89.06 242 SER A N 1
ATOM 1849 C CA . SER A 1 242 ? 9.848 -14.377 -14.761 1.00 89.06 242 SER A CA 1
ATOM 1850 C C . SER A 1 242 ? 8.818 -15.229 -15.504 1.00 89.06 242 SER A C 1
ATOM 1852 O O . SER A 1 242 ? 9.119 -15.783 -16.561 1.00 89.06 242 SER A O 1
ATOM 1854 N N . ILE A 1 243 ? 7.567 -15.239 -15.029 1.00 92.44 243 ILE A N 1
ATOM 1855 C CA . ILE A 1 243 ? 6.458 -15.933 -15.694 1.00 92.44 243 ILE A CA 1
ATOM 1856 C C . ILE A 1 243 ? 6.210 -15.334 -17.083 1.00 92.44 243 ILE A C 1
ATOM 1858 O O . ILE A 1 243 ? 6.066 -16.074 -18.054 1.00 92.44 243 ILE A O 1
ATOM 1862 N N . SER A 1 244 ? 6.185 -14.005 -17.208 1.00 92.75 244 SER A N 1
ATOM 1863 C CA . SER A 1 244 ? 5.956 -13.326 -18.492 1.00 92.75 244 SER A CA 1
ATOM 1864 C C . SER A 1 244 ? 7.029 -13.667 -19.525 1.00 92.75 244 SER A C 1
ATOM 1866 O O . SER A 1 244 ? 6.703 -13.942 -20.684 1.00 92.75 244 SER A O 1
ATOM 1868 N N . ALA A 1 245 ? 8.294 -13.697 -19.097 1.00 91.62 245 ALA A N 1
ATOM 1869 C CA . ALA A 1 245 ? 9.426 -14.085 -19.929 1.00 91.62 245 ALA A CA 1
ATOM 1870 C C . ALA A 1 245 ? 9.279 -15.528 -20.434 1.00 91.62 245 ALA A C 1
ATOM 1872 O O . ALA A 1 245 ? 9.328 -15.779 -21.641 1.00 91.62 245 ALA A O 1
ATOM 1873 N N . ASP A 1 246 ? 9.034 -16.465 -19.517 1.00 93.81 246 ASP A N 1
ATOM 1874 C CA . ASP A 1 246 ? 8.985 -17.895 -19.821 1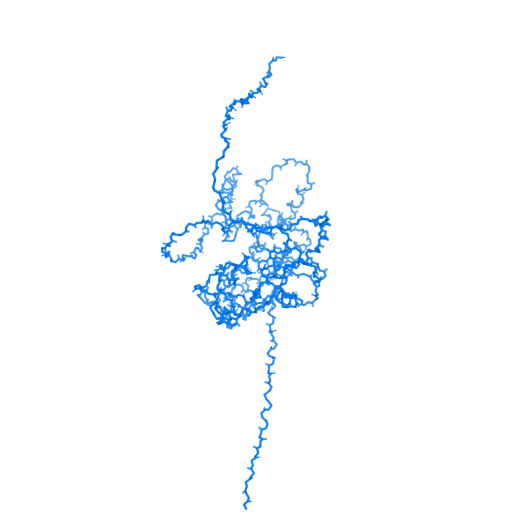.00 93.81 246 ASP A CA 1
ATOM 1875 C C . ASP A 1 246 ? 7.750 -18.268 -20.646 1.00 93.81 246 ASP A C 1
ATOM 1877 O O . ASP A 1 246 ? 7.820 -19.059 -21.594 1.00 93.81 246 ASP A O 1
ATOM 1881 N N . GLN A 1 247 ? 6.604 -17.671 -20.318 1.00 94.94 247 GLN A N 1
ATOM 1882 C CA . GLN A 1 247 ? 5.335 -17.941 -20.990 1.00 94.94 247 GLN A CA 1
ATOM 1883 C C . GLN A 1 247 ? 5.139 -17.107 -22.257 1.00 94.94 247 GLN A C 1
ATOM 1885 O O . GLN A 1 247 ? 4.198 -17.371 -23.005 1.00 94.94 247 GLN A O 1
ATOM 1890 N N . ASN A 1 248 ? 6.058 -16.183 -22.566 1.00 95.31 248 ASN A N 1
ATOM 1891 C CA . ASN A 1 248 ? 5.990 -15.285 -23.719 1.00 95.31 248 ASN A CA 1
ATOM 1892 C C . ASN A 1 248 ? 4.686 -14.476 -23.745 1.00 95.31 248 ASN A C 1
ATOM 1894 O O . ASN A 1 248 ? 3.990 -14.437 -24.758 1.00 95.31 248 ASN A O 1
ATOM 1898 N N . VAL A 1 249 ? 4.343 -13.852 -22.624 1.00 92.25 249 VAL A N 1
ATOM 1899 C CA . VAL A 1 249 ? 3.128 -13.042 -22.461 1.00 92.25 249 VAL A CA 1
ATOM 1900 C C . VAL A 1 249 ? 3.472 -11.649 -21.953 1.00 92.25 249 VAL A C 1
ATOM 1902 O O . VAL A 1 249 ? 4.505 -11.462 -21.314 1.00 92.25 249 VAL A O 1
ATOM 1905 N N . SER A 1 250 ? 2.620 -10.656 -22.220 1.00 89.31 250 SER A N 1
ATOM 1906 C CA . SER A 1 250 ? 2.813 -9.334 -21.621 1.00 89.31 250 SER A CA 1
ATOM 1907 C C . SER A 1 250 ? 2.499 -9.368 -20.126 1.00 89.31 250 SER A C 1
ATOM 1909 O O . SER A 1 250 ? 1.498 -9.948 -19.700 1.00 89.31 250 SER A O 1
ATOM 1911 N N . THR A 1 251 ? 3.323 -8.700 -19.321 1.00 87.62 251 THR A N 1
ATOM 1912 C CA . THR A 1 251 ? 3.148 -8.651 -17.862 1.00 87.62 251 THR A CA 1
ATOM 1913 C C . THR A 1 251 ? 1.842 -7.966 -17.481 1.00 87.62 251 THR A C 1
ATOM 1915 O O . THR A 1 251 ? 1.143 -8.424 -16.581 1.00 87.62 251 THR A O 1
ATOM 1918 N N . LYS A 1 252 ? 1.447 -6.917 -18.212 1.00 82.56 252 LYS A N 1
ATOM 1919 C CA . LYS A 1 252 ? 0.153 -6.261 -17.989 1.00 82.56 252 LYS A CA 1
ATOM 1920 C C . LYS A 1 252 ? -1.021 -7.168 -18.363 1.00 82.56 252 LYS A C 1
ATOM 1922 O O . LYS A 1 252 ? -2.005 -7.201 -17.639 1.00 82.56 252 LYS A O 1
ATOM 1927 N N . GLY A 1 253 ? -0.902 -7.943 -19.444 1.00 83.75 253 GLY A N 1
ATOM 1928 C CA . GLY A 1 253 ? -1.913 -8.936 -19.811 1.00 83.75 253 GLY A CA 1
ATOM 1929 C C . GLY A 1 253 ? -2.041 -10.064 -18.786 1.00 83.75 253 GLY A C 1
ATOM 1930 O O . GLY A 1 253 ? -3.149 -10.527 -18.537 1.00 83.75 253 GLY A O 1
ATOM 1931 N N . LEU A 1 254 ? -0.928 -10.479 -18.175 1.00 87.75 254 LEU A N 1
ATOM 1932 C CA . LEU A 1 254 ? -0.918 -11.446 -17.078 1.00 87.75 254 LEU A CA 1
ATOM 1933 C C . LEU A 1 254 ? -1.644 -10.900 -15.842 1.00 87.75 254 LEU A C 1
ATOM 1935 O O . LEU A 1 254 ? -2.514 -11.580 -15.311 1.00 87.75 254 LEU A O 1
ATOM 1939 N N . ILE A 1 255 ? -1.307 -9.686 -15.404 1.00 83.75 255 ILE A N 1
ATOM 1940 C CA . ILE A 1 255 ? -1.895 -9.071 -14.205 1.00 83.75 255 ILE A CA 1
ATOM 1941 C C . ILE A 1 255 ? -3.403 -8.862 -14.389 1.00 83.75 255 ILE A C 1
ATOM 1943 O O . ILE A 1 255 ? -4.196 -9.400 -13.631 1.00 83.75 255 ILE A O 1
ATOM 1947 N N . GLU A 1 256 ? -3.813 -8.168 -15.449 1.00 79.00 256 GLU A N 1
ATOM 1948 C CA . GLU A 1 256 ? -5.229 -7.843 -15.697 1.00 79.00 256 GLU A CA 1
ATOM 1949 C C . GLU A 1 256 ? -6.081 -9.075 -16.049 1.00 79.00 256 GLU A C 1
ATOM 1951 O O . GLU A 1 256 ? -7.308 -9.024 -16.018 1.00 79.00 256 GLU A O 1
ATOM 1956 N N . GLY A 1 257 ? -5.444 -10.184 -16.436 1.00 81.00 257 GLY A N 1
ATOM 1957 C CA . GLY A 1 257 ? -6.116 -11.456 -16.688 1.00 81.00 257 GLY A CA 1
ATOM 1958 C C . GLY A 1 257 ? -6.411 -12.265 -15.422 1.00 81.00 257 GLY A C 1
ATOM 1959 O O . GLY A 1 257 ? -7.052 -13.311 -15.522 1.00 81.00 257 GLY A O 1
ATOM 1960 N N . ASN A 1 258 ? -5.924 -11.828 -14.257 1.00 82.19 258 ASN A N 1
ATOM 1961 C CA . ASN A 1 258 ? -6.008 -12.563 -13.002 1.00 82.19 258 ASN A CA 1
ATOM 1962 C C . ASN A 1 258 ? -6.362 -11.627 -11.847 1.00 82.19 258 ASN A C 1
ATOM 1964 O O . ASN A 1 258 ? -5.476 -11.010 -11.272 1.00 82.19 258 ASN A O 1
ATOM 1968 N N . ASP A 1 259 ? -7.629 -11.619 -11.429 1.00 78.31 259 ASP A N 1
ATOM 1969 C CA . ASP A 1 259 ? -8.136 -10.751 -10.349 1.00 78.31 259 ASP A CA 1
ATOM 1970 C C . ASP A 1 259 ? -7.415 -10.929 -8.996 1.00 78.31 259 ASP A C 1
ATOM 1972 O O . ASP A 1 259 ? -7.500 -10.072 -8.122 1.00 78.31 259 ASP A O 1
ATOM 1976 N N . VAL A 1 260 ? -6.713 -12.052 -8.800 1.00 74.94 260 VAL A N 1
ATOM 1977 C CA . VAL A 1 260 ? -5.893 -12.310 -7.603 1.00 74.94 260 VAL A CA 1
ATOM 1978 C C . VAL A 1 260 ? -4.575 -11.528 -7.595 1.00 74.94 260 VAL A C 1
ATOM 1980 O O . VAL A 1 260 ? -3.907 -11.481 -6.564 1.00 74.94 260 VAL A O 1
ATOM 1983 N N . LEU A 1 261 ? -4.172 -10.966 -8.738 1.00 73.56 261 LEU A N 1
ATOM 1984 C CA . LEU A 1 261 ? -2.963 -10.170 -8.904 1.00 73.56 261 LEU A CA 1
ATOM 1985 C C . LEU A 1 261 ? -3.338 -8.695 -9.012 1.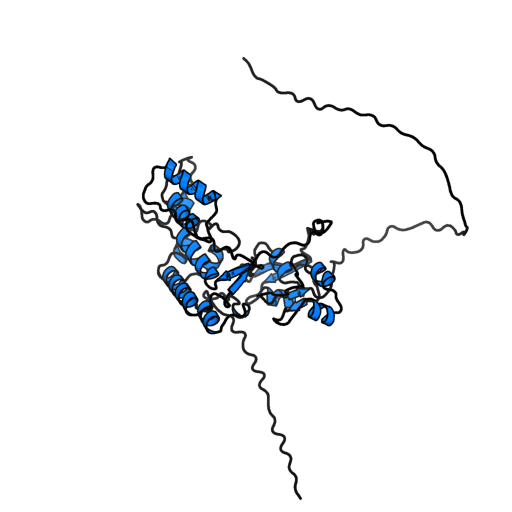00 73.56 261 LEU A C 1
ATOM 1987 O O . LEU A 1 261 ? -4.161 -8.315 -9.838 1.00 73.56 261 LEU A O 1
ATOM 1991 N N . ASN A 1 262 ? -2.668 -7.850 -8.236 1.00 69.81 262 ASN A N 1
ATOM 1992 C CA . ASN A 1 262 ? -2.820 -6.404 -8.375 1.00 69.81 262 ASN A CA 1
ATOM 1993 C C . ASN A 1 262 ? -1.798 -5.787 -9.342 1.00 69.81 262 ASN A C 1
ATOM 1995 O O . ASN A 1 262 ? -0.919 -6.473 -9.874 1.00 69.81 262 ASN A O 1
ATOM 1999 N N . GLY A 1 263 ? -1.860 -4.462 -9.521 1.00 62.62 263 GLY A N 1
ATOM 2000 C CA . GLY A 1 263 ? -0.964 -3.696 -10.403 1.00 62.62 263 GLY A CA 1
ATOM 2001 C C . GLY A 1 263 ? 0.541 -3.898 -10.156 1.00 62.62 263 GLY A C 1
ATOM 2002 O O . GLY A 1 263 ? 1.341 -3.706 -11.072 1.00 62.62 263 GLY A O 1
ATOM 2003 N N . TRP A 1 264 ? 0.930 -4.356 -8.963 1.00 64.56 264 TRP A N 1
ATOM 2004 C CA . TRP A 1 264 ? 2.314 -4.660 -8.590 1.00 64.56 264 TRP A CA 1
ATOM 2005 C C . TRP A 1 264 ? 2.700 -6.132 -8.705 1.00 64.56 264 TRP A C 1
ATOM 2007 O O . TRP A 1 264 ? 3.836 -6.470 -8.379 1.00 64.56 264 TRP A O 1
ATOM 2017 N N . CYS A 1 265 ? 1.794 -7.003 -9.153 1.00 73.69 265 CYS A N 1
ATOM 2018 C CA . CYS A 1 265 ? 1.901 -8.456 -8.997 1.00 73.69 265 CYS A CA 1
ATOM 2019 C C . CYS A 1 265 ? 1.863 -8.923 -7.524 1.00 73.69 265 CYS A C 1
ATOM 2021 O O . CYS A 1 265 ? 2.304 -10.025 -7.195 1.00 73.69 265 CYS A O 1
ATOM 2023 N N . SER A 1 266 ? 1.328 -8.113 -6.605 1.00 68.00 266 SER A N 1
ATOM 2024 C CA . SER A 1 266 ? 1.067 -8.601 -5.246 1.00 68.00 266 SER A CA 1
ATOM 2025 C C . SER A 1 266 ? -0.118 -9.565 -5.292 1.00 68.00 266 SER A C 1
ATOM 2027 O O . SER A 1 266 ? -1.084 -9.315 -6.010 1.00 68.00 266 SER A O 1
ATOM 2029 N N . GLY A 1 267 ? -0.021 -10.672 -4.552 1.00 67.69 267 GLY A N 1
ATOM 2030 C CA . GLY A 1 267 ? -0.982 -11.781 -4.619 1.00 67.69 267 GLY A CA 1
ATOM 2031 C C . GLY A 1 267 ? -0.474 -13.006 -5.385 1.00 67.69 267 GLY A C 1
ATOM 2032 O O . GLY A 1 267 ? -1.165 -14.019 -5.453 1.00 67.69 267 GLY A O 1
ATOM 2033 N N . LEU A 1 268 ? 0.752 -12.965 -5.923 1.00 80.50 268 LEU A N 1
ATOM 2034 C CA . LEU A 1 268 ? 1.401 -14.148 -6.481 1.00 80.50 268 LEU A CA 1
ATOM 2035 C C . LEU A 1 268 ? 1.796 -15.130 -5.364 1.00 80.50 268 LEU A C 1
ATOM 2037 O O . LEU A 1 268 ? 2.662 -14.829 -4.543 1.00 80.50 268 LEU A O 1
ATOM 2041 N N . VAL A 1 269 ? 1.165 -16.306 -5.328 1.00 83.56 269 VAL A N 1
ATOM 2042 C CA . VAL A 1 269 ? 1.424 -17.351 -4.324 1.00 83.56 269 VAL A CA 1
ATOM 2043 C C . VAL A 1 269 ? 1.777 -18.665 -5.015 1.00 83.56 269 VAL A C 1
ATOM 2045 O O . VAL A 1 269 ? 1.076 -19.103 -5.925 1.00 83.56 269 VAL A O 1
ATOM 2048 N N . ALA A 1 270 ? 2.852 -19.318 -4.568 1.00 83.12 270 ALA A N 1
ATOM 2049 C CA . ALA A 1 270 ? 3.245 -20.629 -5.080 1.00 83.12 270 ALA A CA 1
ATOM 2050 C C . ALA A 1 270 ? 2.110 -21.655 -4.914 1.00 83.12 270 ALA A C 1
ATOM 2052 O O . ALA A 1 270 ? 1.488 -21.753 -3.854 1.00 83.12 270 ALA A O 1
ATOM 2053 N N . GLY A 1 271 ? 1.857 -22.433 -5.965 1.00 82.56 271 GLY A N 1
ATOM 2054 C CA . GLY A 1 271 ? 0.795 -23.434 -6.013 1.00 82.56 271 GLY A CA 1
ATOM 2055 C C . GLY A 1 271 ? -0.564 -22.926 -6.503 1.00 82.56 271 GLY A C 1
ATOM 2056 O O . GLY A 1 271 ? -1.483 -23.736 -6.620 1.00 82.56 271 GLY A O 1
ATOM 2057 N N . GLN A 1 272 ? -0.720 -21.630 -6.799 1.00 87.81 272 GLN A N 1
ATOM 2058 C CA . GLN A 1 272 ? -1.940 -21.124 -7.434 1.00 87.81 272 GLN A CA 1
ATOM 2059 C C . GLN A 1 272 ? -1.877 -21.244 -8.961 1.00 87.81 272 GLN A C 1
ATOM 2061 O O . GLN A 1 272 ? -0.800 -21.224 -9.558 1.00 87.81 272 GLN A O 1
ATOM 2066 N N . ASP A 1 273 ? -3.044 -21.344 -9.591 1.00 91.75 273 ASP A N 1
ATOM 2067 C CA . ASP A 1 273 ? -3.169 -21.372 -11.044 1.00 91.75 273 ASP A CA 1
ATOM 2068 C C . ASP A 1 273 ? -3.496 -19.974 -11.569 1.00 91.75 273 ASP A C 1
ATOM 2070 O O . ASP A 1 273 ? -4.437 -19.328 -11.111 1.00 91.75 273 ASP A O 1
ATOM 2074 N N . LEU A 1 274 ? -2.727 -19.527 -12.558 1.00 89.88 274 LEU A N 1
ATOM 2075 C CA . LEU A 1 274 ? -2.937 -18.270 -13.259 1.00 89.88 274 LEU A CA 1
ATOM 2076 C C . LEU A 1 274 ? -3.423 -18.516 -14.682 1.00 89.88 274 LEU A C 1
ATOM 2078 O O . LEU A 1 274 ? -2.971 -19.417 -15.389 1.00 89.88 274 LEU A O 1
ATOM 2082 N N . CYS A 1 275 ? -4.314 -17.650 -15.121 1.00 90.69 275 CYS A N 1
ATOM 2083 C CA . CYS A 1 275 ? -4.775 -17.534 -16.481 1.00 90.69 275 CYS A CA 1
ATOM 2084 C C . CYS A 1 275 ? -3.754 -16.766 -17.334 1.00 90.69 275 CYS A C 1
ATOM 2086 O O . CYS A 1 275 ? -3.428 -15.615 -17.051 1.00 90.69 275 CYS A O 1
ATOM 2088 N N . MET A 1 276 ? -3.221 -17.394 -18.379 1.00 91.38 276 MET A N 1
ATOM 2089 C CA . MET A 1 276 ? -2.254 -16.774 -19.284 1.00 91.38 276 MET A CA 1
ATOM 2090 C C . MET A 1 276 ? -2.967 -16.113 -20.468 1.00 91.38 276 MET A C 1
ATOM 2092 O O . MET A 1 276 ? -3.809 -16.767 -21.100 1.00 91.38 276 MET A O 1
ATOM 2096 N N . PRO A 1 277 ? -2.595 -14.873 -20.835 1.00 86.62 277 PRO A N 1
ATOM 2097 C CA . PRO A 1 277 ? -3.080 -14.246 -22.057 1.00 86.62 277 PRO A CA 1
ATOM 2098 C C . PRO A 1 277 ? -2.434 -14.891 -23.297 1.00 86.62 277 PRO A C 1
ATOM 2100 O O . PRO A 1 277 ? -1.606 -15.803 -23.211 1.00 86.62 277 PRO A O 1
ATOM 2103 N N . GLU A 1 278 ? -2.815 -14.419 -24.483 1.00 87.25 278 GLU A N 1
ATOM 2104 C CA . GLU A 1 278 ? -2.224 -14.894 -25.733 1.00 87.25 278 GLU A CA 1
ATOM 2105 C C . GLU A 1 278 ? -0.713 -14.637 -25.787 1.00 87.25 278 GLU A C 1
ATOM 2107 O O . GLU A 1 278 ? -0.230 -13.545 -25.487 1.00 87.25 278 GLU A O 1
ATOM 2112 N N . GLN A 1 279 ? 0.037 -15.647 -26.232 1.00 92.12 279 GLN A N 1
ATOM 2113 C CA . GLN A 1 279 ? 1.485 -15.534 -26.352 1.00 92.12 279 GLN A CA 1
ATOM 2114 C C . GLN A 1 279 ? 1.882 -14.578 -27.474 1.00 92.12 279 GLN A C 1
ATOM 2116 O O . GLN A 1 279 ? 1.368 -14.672 -28.589 1.00 92.12 279 GLN A O 1
ATOM 2121 N N . CYS A 1 280 ? 2.891 -13.755 -27.243 1.00 93.19 280 CYS A N 1
ATOM 2122 C CA . CYS A 1 280 ? 3.456 -12.824 -28.209 1.00 93.19 280 CYS A CA 1
ATOM 2123 C C . CYS A 1 280 ? 4.988 -12.874 -28.163 1.00 93.19 280 CYS A C 1
ATOM 2125 O O . CYS A 1 280 ? 5.583 -13.528 -27.311 1.00 93.19 280 CYS A O 1
ATOM 2127 N N . LYS A 1 281 ? 5.664 -12.209 -29.104 1.00 95.25 281 LYS A N 1
ATOM 2128 C CA . LYS A 1 281 ? 7.096 -11.955 -28.921 1.00 95.25 281 LYS A CA 1
ATOM 2129 C C . LYS A 1 281 ? 7.224 -10.881 -27.851 1.00 95.25 281 LYS A C 1
ATOM 2131 O O . LYS A 1 281 ? 6.696 -9.791 -28.053 1.00 95.25 281 LYS A O 1
ATOM 2136 N N . VAL A 1 282 ? 7.914 -11.185 -26.760 1.00 94.75 282 VAL A N 1
ATOM 2137 C CA . VAL A 1 282 ? 8.073 -10.249 -25.649 1.00 94.75 282 VAL A CA 1
ATOM 2138 C C . VAL A 1 282 ? 9.418 -9.528 -25.693 1.00 94.75 282 VAL A C 1
ATOM 2140 O O . VAL A 1 282 ? 10.413 -10.077 -26.171 1.00 94.75 282 VAL A O 1
ATOM 2143 N N . HIS A 1 283 ? 9.436 -8.294 -25.201 1.00 93.00 283 HIS A N 1
ATOM 2144 C CA . HIS A 1 283 ? 10.640 -7.509 -24.928 1.00 93.00 283 HIS A CA 1
ATOM 2145 C C . HIS A 1 283 ? 10.538 -6.947 -23.517 1.00 93.00 283 HIS A C 1
ATOM 2147 O O . HIS A 1 283 ? 9.473 -6.465 -23.133 1.00 93.00 283 HIS A O 1
ATOM 2153 N N . PHE A 1 284 ? 11.628 -7.043 -22.762 1.00 89.69 284 PHE A N 1
ATOM 2154 C CA . PHE A 1 284 ? 11.735 -6.426 -21.447 1.00 89.69 284 PHE A CA 1
ATOM 2155 C C . PHE A 1 284 ? 12.093 -4.959 -21.638 1.00 89.69 284 PHE A C 1
ATOM 2157 O O . PHE A 1 284 ? 13.146 -4.681 -22.200 1.00 89.69 284 PHE A O 1
ATOM 2164 N N . VAL A 1 285 ? 11.212 -4.053 -21.222 1.00 85.50 285 VAL A N 1
ATOM 2165 C CA . VAL A 1 285 ? 11.419 -2.612 -21.404 1.00 85.50 285 VAL A CA 1
ATOM 2166 C C . VAL A 1 285 ? 12.629 -2.146 -20.590 1.00 85.50 285 VAL A C 1
ATOM 2168 O O . VAL A 1 285 ? 12.657 -2.312 -19.374 1.00 85.50 285 VAL A O 1
ATOM 2171 N N . GLU A 1 286 ? 13.620 -1.575 -21.267 1.00 80.88 286 GLU A N 1
ATOM 2172 C CA . GLU A 1 286 ? 14.835 -0.997 -20.692 1.00 80.88 286 GLU A CA 1
ATOM 2173 C C . GLU A 1 286 ? 14.675 0.531 -20.526 1.00 80.88 286 GLU A C 1
ATOM 2175 O O . GLU A 1 286 ? 13.875 1.143 -21.236 1.00 80.88 286 GLU A O 1
ATOM 2180 N N . PRO A 1 287 ? 15.411 1.185 -19.603 1.00 71.62 287 PRO A N 1
ATOM 2181 C CA . PRO A 1 287 ? 15.258 2.622 -19.337 1.00 71.62 287 PRO A CA 1
ATOM 2182 C C . PRO A 1 287 ? 15.496 3.552 -20.538 1.00 71.62 287 PRO A C 1
ATOM 2184 O O . PRO A 1 287 ? 15.071 4.703 -20.510 1.00 71.62 287 PRO A O 1
ATOM 2187 N N . ASP A 1 288 ? 16.219 3.089 -21.558 1.00 75.62 288 ASP A N 1
ATOM 2188 C CA . ASP A 1 288 ? 16.532 3.820 -22.788 1.00 75.62 288 ASP A CA 1
ATOM 2189 C C . ASP A 1 288 ? 15.656 3.414 -23.985 1.00 75.62 288 ASP A C 1
ATOM 2191 O O . ASP A 1 288 ? 15.833 3.942 -25.089 1.00 75.62 288 ASP A O 1
ATOM 2195 N N . ASP A 1 289 ? 14.703 2.501 -23.790 1.00 82.44 289 ASP A N 1
ATOM 2196 C CA . ASP A 1 289 ? 13.737 2.182 -24.827 1.00 82.44 289 ASP A CA 1
ATOM 2197 C C . ASP A 1 289 ? 12.805 3.367 -25.101 1.00 82.44 289 ASP A C 1
ATOM 2199 O O . ASP A 1 289 ? 12.439 4.149 -24.227 1.00 82.44 289 ASP A O 1
ATOM 2203 N N . SER A 1 290 ? 12.368 3.466 -26.350 1.00 79.12 290 SER A N 1
ATOM 2204 C CA . SER A 1 290 ? 11.262 4.312 -26.769 1.00 79.12 290 SER A CA 1
ATOM 2205 C C . SER A 1 290 ? 10.379 3.526 -27.727 1.00 79.12 290 SER A C 1
ATOM 2207 O O . SER A 1 290 ? 10.809 2.529 -28.314 1.00 79.12 290 SER A O 1
ATOM 2209 N N . CYS A 1 291 ? 9.144 3.976 -27.955 1.00 76.38 291 CYS A N 1
ATOM 2210 C CA . CYS A 1 291 ? 8.326 3.376 -29.010 1.00 76.38 291 CYS A CA 1
ATOM 2211 C C . CYS A 1 291 ? 9.053 3.350 -30.355 1.00 76.38 291 CYS A C 1
ATOM 2213 O O . CYS A 1 291 ? 8.885 2.406 -31.116 1.00 76.38 291 CYS A O 1
ATOM 2215 N N . GLU A 1 292 ? 9.827 4.391 -30.656 1.00 81.88 292 GLU A N 1
ATOM 2216 C CA . GLU A 1 292 ? 10.551 4.541 -31.915 1.00 81.88 292 GLU A CA 1
ATOM 2217 C C . GLU A 1 292 ? 11.713 3.549 -31.988 1.00 81.88 292 GLU A C 1
ATOM 2219 O O . GLU A 1 292 ? 11.830 2.820 -32.972 1.00 81.88 292 GLU A O 1
ATOM 2224 N N . SER A 1 293 ? 12.515 3.439 -30.921 1.00 87.56 293 SER A N 1
ATOM 2225 C CA . SER A 1 293 ? 13.635 2.495 -30.885 1.00 87.56 293 SER A CA 1
ATOM 2226 C C . SER A 1 293 ? 13.151 1.043 -30.941 1.00 87.56 293 SER A C 1
ATOM 2228 O O . SER A 1 293 ? 13.736 0.217 -31.648 1.00 87.56 293 SER A O 1
ATOM 2230 N N . LEU A 1 294 ? 12.039 0.729 -30.271 1.00 87.88 294 LEU A N 1
ATOM 2231 C CA . LEU A 1 294 ? 11.411 -0.590 -30.294 1.00 87.88 294 LEU A CA 1
ATOM 2232 C C . LEU A 1 294 ? 10.749 -0.891 -31.639 1.00 87.88 294 LEU A C 1
ATOM 2234 O O . LEU A 1 294 ? 10.900 -2.001 -32.157 1.00 87.88 294 LEU A O 1
ATOM 2238 N N . ALA A 1 295 ? 10.051 0.083 -32.224 1.00 84.69 295 ALA A N 1
ATOM 2239 C CA . ALA A 1 295 ? 9.471 -0.021 -33.557 1.00 84.69 295 ALA A CA 1
ATOM 2240 C C . ALA A 1 295 ? 10.555 -0.341 -34.594 1.00 84.69 295 ALA A C 1
ATOM 2242 O O . ALA A 1 295 ? 10.431 -1.326 -35.326 1.00 84.69 295 ALA A O 1
ATOM 2243 N N . ASP A 1 296 ? 11.663 0.400 -34.581 1.00 89.00 296 ASP A N 1
ATOM 2244 C CA . ASP A 1 296 ? 12.797 0.173 -35.476 1.00 89.00 296 ASP A CA 1
ATOM 2245 C C . ASP A 1 296 ? 13.450 -1.197 -35.240 1.00 89.00 296 ASP A C 1
ATOM 2247 O O . ASP A 1 296 ? 13.691 -1.955 -36.185 1.00 89.00 296 ASP A O 1
ATOM 2251 N N . LYS A 1 297 ? 13.696 -1.560 -33.973 1.00 94.62 297 LYS A N 1
ATOM 2252 C CA . LYS A 1 297 ? 14.331 -2.832 -33.584 1.00 94.62 297 LYS A CA 1
ATOM 2253 C C . LYS A 1 297 ? 13.513 -4.049 -34.003 1.00 94.62 297 LYS A C 1
ATOM 2255 O O . LYS A 1 297 ? 14.083 -5.079 -34.376 1.00 94.62 297 LYS A O 1
ATOM 2260 N N . TYR A 1 298 ? 12.189 -3.954 -33.922 1.00 94.25 298 TYR A N 1
ATOM 2261 C CA . TYR A 1 298 ? 11.286 -5.078 -34.157 1.00 94.25 298 TYR A CA 1
ATOM 2262 C C . TYR A 1 298 ? 10.552 -5.027 -35.498 1.00 94.25 298 TYR A C 1
ATOM 2264 O O . TYR A 1 298 ? 9.829 -5.972 -35.819 1.00 94.25 298 TYR A O 1
ATOM 2272 N N . GLY A 1 299 ? 10.798 -3.999 -36.317 1.00 93.12 299 GLY A N 1
ATOM 2273 C CA . GLY A 1 299 ? 10.131 -3.819 -37.606 1.00 93.12 299 GLY A CA 1
ATOM 2274 C C . GLY A 1 299 ? 8.626 -3.599 -37.449 1.00 93.12 299 GLY A C 1
ATOM 2275 O O . GLY A 1 299 ? 7.841 -4.162 -38.212 1.00 93.12 299 GLY A O 1
ATOM 2276 N N . ALA A 1 300 ? 8.244 -2.837 -36.429 1.00 88.38 300 ALA A N 1
ATOM 2277 C CA . ALA A 1 300 ? 6.873 -2.497 -36.072 1.00 88.38 300 ALA A CA 1
ATOM 2278 C C . ALA A 1 300 ? 6.647 -0.984 -36.218 1.00 88.38 300 ALA A C 1
ATOM 2280 O O . ALA A 1 300 ? 7.559 -0.233 -36.553 1.00 88.38 300 ALA A O 1
ATOM 2281 N N . THR A 1 301 ? 5.428 -0.524 -35.964 1.00 80.81 301 THR A N 1
ATOM 2282 C CA . THR A 1 301 ? 5.107 0.896 -35.791 1.00 80.81 301 THR A CA 1
ATOM 2283 C C . THR A 1 301 ? 4.640 1.165 -34.357 1.00 80.81 301 THR A C 1
ATOM 2285 O O . THR A 1 301 ? 4.174 0.244 -33.683 1.00 80.81 301 THR A O 1
ATOM 2288 N N . PRO A 1 302 ? 4.675 2.423 -33.883 1.00 73.81 302 PRO A N 1
ATOM 2289 C CA . PRO A 1 302 ? 4.033 2.819 -32.625 1.00 73.81 302 PRO A CA 1
ATOM 2290 C C . PRO A 1 302 ? 2.583 2.328 -32.495 1.00 73.81 302 PRO A C 1
ATOM 2292 O O . PRO A 1 302 ? 2.159 1.872 -31.436 1.00 73.81 302 PRO A O 1
ATOM 2295 N N . LYS A 1 303 ? 1.837 2.356 -33.608 1.00 75.00 303 LYS A N 1
ATOM 2296 C CA . LYS A 1 303 ? 0.468 1.843 -33.684 1.00 75.00 303 LYS A CA 1
ATOM 2297 C C . LYS A 1 303 ? 0.411 0.334 -33.461 1.00 75.00 303 LYS A C 1
ATOM 2299 O O . LYS A 1 303 ? -0.444 -0.121 -32.715 1.00 75.00 303 LYS A O 1
ATOM 2304 N N . ASP A 1 304 ? 1.324 -0.424 -34.064 1.00 80.06 304 ASP A N 1
ATOM 2305 C CA . ASP A 1 304 ? 1.395 -1.874 -33.865 1.00 80.06 304 ASP A CA 1
ATOM 2306 C C . ASP A 1 304 ? 1.713 -2.221 -32.402 1.00 80.06 304 ASP A C 1
ATOM 2308 O O . ASP A 1 304 ? 1.063 -3.085 -31.820 1.00 80.06 304 ASP A O 1
ATOM 2312 N N . LEU A 1 305 ? 2.656 -1.505 -31.774 1.00 78.19 305 LEU A N 1
ATOM 2313 C CA . LEU A 1 305 ? 2.982 -1.684 -30.354 1.00 78.19 305 LEU A CA 1
ATOM 2314 C C . LEU A 1 305 ? 1.764 -1.412 -29.459 1.00 78.19 305 LEU A C 1
ATOM 2316 O O . LEU A 1 305 ? 1.475 -2.216 -28.571 1.00 78.19 305 LEU A O 1
ATOM 2320 N N . ALA A 1 306 ? 1.022 -0.332 -29.716 1.00 74.00 306 ALA A N 1
ATOM 2321 C CA . ALA A 1 306 ? -0.223 -0.023 -29.010 1.00 74.00 306 ALA A CA 1
ATOM 2322 C C . ALA A 1 306 ? -1.302 -1.099 -29.228 1.00 74.00 306 ALA A C 1
ATOM 2324 O O . ALA A 1 306 ? -1.966 -1.518 -28.281 1.00 74.00 306 ALA A O 1
ATOM 2325 N N . GLU A 1 307 ? -1.453 -1.600 -30.456 1.00 76.25 307 GLU A N 1
ATOM 2326 C CA . GLU A 1 307 ? -2.422 -2.652 -30.783 1.00 76.25 307 GLU A CA 1
ATOM 2327 C C . GLU A 1 307 ? -2.106 -3.989 -30.101 1.00 76.25 307 GLU A C 1
ATOM 2329 O O . GLU A 1 307 ? -3.022 -4.716 -29.714 1.00 76.25 307 GLU A O 1
ATOM 2334 N N . TRP A 1 308 ? -0.827 -4.334 -29.936 1.00 84.56 308 TRP A N 1
ATOM 2335 C CA . TRP A 1 308 ? -0.416 -5.580 -29.278 1.00 84.56 308 TRP A CA 1
ATOM 2336 C C . TRP A 1 308 ? -0.442 -5.496 -27.754 1.00 84.56 308 TRP A C 1
ATOM 2338 O O . TRP A 1 308 ? -0.447 -6.532 -27.089 1.00 84.56 308 TRP A O 1
ATOM 2348 N N . ASN A 1 309 ? -0.501 -4.284 -27.201 1.00 77.94 309 ASN A N 1
ATOM 2349 C CA . ASN A 1 309 ? -0.561 -4.036 -25.766 1.00 77.94 309 ASN A CA 1
ATOM 2350 C C . ASN A 1 309 ? -1.765 -3.144 -25.421 1.00 77.94 309 ASN A C 1
ATOM 2352 O O . ASN A 1 309 ? -1.590 -2.065 -24.868 1.00 77.94 309 ASN A O 1
ATOM 2356 N N . PRO A 1 310 ? -3.005 -3.583 -25.697 1.00 71.12 310 PRO A N 1
ATOM 2357 C CA . PRO A 1 310 ? -4.195 -2.736 -25.569 1.00 71.12 310 PRO A CA 1
ATOM 2358 C C . PRO A 1 310 ? -4.545 -2.376 -24.116 1.00 71.12 310 PRO A C 1
ATOM 2360 O O . PRO A 1 310 ? -5.304 -1.444 -23.872 1.00 71.12 310 PRO A O 1
ATOM 2363 N N . LEU A 1 311 ? -4.007 -3.129 -23.151 1.00 64.75 311 LEU A N 1
ATOM 2364 C CA . LEU A 1 311 ? -4.119 -2.860 -21.712 1.00 64.75 311 LEU A CA 1
ATOM 2365 C C . LEU A 1 311 ? -3.034 -1.896 -21.213 1.00 64.75 311 LEU A C 1
ATOM 2367 O O . LEU A 1 311 ? -2.951 -1.606 -20.021 1.00 64.75 311 LEU A O 1
ATOM 2371 N N . MET A 1 312 ? -2.182 -1.429 -22.123 1.00 63.06 312 MET A N 1
ATOM 2372 C CA . MET A 1 312 ? -1.156 -0.440 -21.866 1.00 63.06 312 MET A CA 1
ATOM 2373 C C . MET A 1 312 ? -1.512 0.822 -22.634 1.00 63.06 312 MET A C 1
ATOM 2375 O O . MET A 1 312 ? -1.729 0.806 -23.844 1.00 63.06 312 MET A O 1
ATOM 2379 N N . TYR A 1 313 ? -1.552 1.940 -21.923 1.00 53.19 313 TYR A N 1
ATOM 23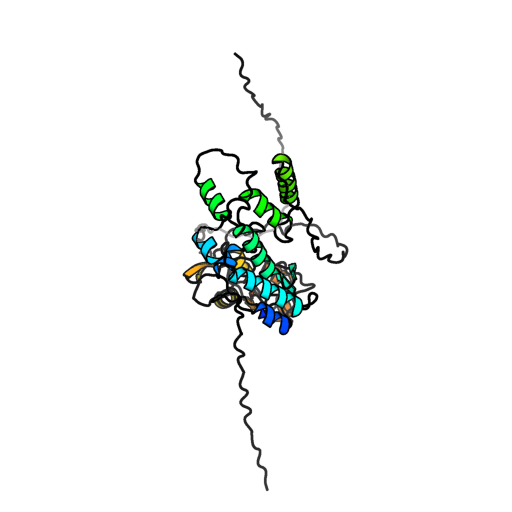80 C CA . TYR A 1 313 ? -1.597 3.236 -22.571 1.00 53.19 313 TYR A CA 1
ATOM 2381 C C . TYR A 1 313 ? -0.179 3.573 -23.035 1.00 53.19 313 TYR A C 1
ATOM 2383 O O . TYR A 1 313 ? 0.622 4.117 -22.283 1.00 53.19 313 TYR A O 1
ATOM 2391 N N . ILE A 1 314 ? 0.165 3.143 -24.250 1.00 53.09 314 ILE A N 1
ATOM 2392 C CA . ILE A 1 314 ? 1.461 3.444 -24.856 1.00 53.09 314 ILE A CA 1
ATOM 2393 C C . ILE A 1 314 ? 1.393 4.874 -25.404 1.00 53.09 314 ILE A C 1
ATOM 2395 O O . ILE A 1 314 ? 0.894 5.105 -26.506 1.00 53.09 314 ILE A O 1
ATOM 2399 N N . GLN A 1 315 ? 1.871 5.844 -24.623 1.00 51.31 315 GLN A N 1
ATOM 2400 C CA . GLN A 1 315 ? 2.150 7.188 -25.126 1.00 51.31 315 GLN A CA 1
ATOM 2401 C C . GLN A 1 315 ? 3.580 7.224 -25.646 1.00 51.31 315 GLN A C 1
ATOM 2403 O O . GLN A 1 315 ? 4.537 7.171 -24.885 1.00 51.31 315 GLN A O 1
ATOM 2408 N N . CYS A 1 316 ? 3.727 7.291 -26.964 1.00 56.81 316 CYS A N 1
ATOM 2409 C CA . CYS A 1 316 ? 5.037 7.267 -27.610 1.00 56.81 316 CYS A CA 1
ATOM 2410 C C . CYS A 1 316 ? 5.797 8.594 -27.554 1.00 56.81 316 CYS A C 1
ATOM 2412 O O . CYS A 1 316 ? 6.919 8.653 -28.045 1.00 56.81 316 CYS A O 1
ATOM 2414 N N . ASP A 1 317 ? 5.194 9.616 -26.946 1.00 50.47 317 ASP A N 1
ATOM 2415 C CA . ASP A 1 317 ? 5.798 10.932 -26.760 1.00 50.47 317 ASP A CA 1
ATOM 2416 C C . ASP A 1 317 ? 6.699 10.973 -25.507 1.00 50.47 317 ASP A C 1
ATOM 2418 O O . ASP A 1 317 ? 7.671 11.719 -25.496 1.00 50.47 317 ASP A O 1
ATOM 2422 N N . ASP A 1 318 ? 6.423 10.124 -24.505 1.00 52.06 318 ASP A N 1
ATOM 2423 C CA . ASP A 1 318 ? 7.228 9.908 -23.293 1.00 52.06 318 ASP A CA 1
ATOM 2424 C C . ASP A 1 318 ? 7.102 8.430 -22.881 1.00 52.06 318 ASP A C 1
ATOM 2426 O O . ASP A 1 318 ? 6.230 8.041 -22.102 1.00 52.06 318 ASP A O 1
ATOM 2430 N N . PHE A 1 319 ? 7.953 7.571 -23.448 1.00 55.69 319 PHE A N 1
ATOM 2431 C CA . PHE A 1 319 ? 7.968 6.135 -23.149 1.00 55.69 319 PHE A CA 1
ATOM 2432 C C . PHE A 1 319 ? 8.629 5.879 -21.783 1.00 55.69 319 PHE A C 1
ATOM 2434 O O . PHE A 1 319 ? 9.743 5.375 -21.690 1.00 55.69 319 PHE A O 1
ATOM 2441 N N . VAL A 1 320 ? 7.956 6.292 -20.710 1.00 48.91 320 VAL A N 1
ATOM 2442 C CA . VAL A 1 320 ? 8.432 6.173 -19.330 1.00 48.91 320 VAL A CA 1
ATOM 2443 C C . VAL A 1 320 ? 7.635 5.073 -18.637 1.00 48.91 320 VAL A C 1
ATOM 2445 O O . VAL A 1 320 ? 6.454 5.241 -18.344 1.00 48.91 320 VAL A O 1
ATOM 2448 N N . TYR A 1 321 ? 8.288 3.945 -18.358 1.00 56.44 321 TYR A N 1
ATOM 2449 C CA . TYR A 1 321 ? 7.791 2.951 -17.408 1.00 56.44 321 TYR A CA 1
ATOM 2450 C C . TYR A 1 321 ? 8.753 2.903 -16.224 1.00 56.44 321 TYR A C 1
ATOM 2452 O O . TYR A 1 321 ? 9.921 2.564 -16.397 1.00 56.44 321 TYR A O 1
ATOM 2460 N N . SER A 1 322 ? 8.276 3.208 -15.014 1.00 48.16 322 SER A N 1
ATOM 2461 C CA . SER A 1 322 ? 9.094 3.060 -13.795 1.00 48.16 322 SER A CA 1
ATOM 2462 C C . SER A 1 322 ? 9.248 1.607 -13.340 1.00 48.16 322 SER A C 1
ATOM 2464 O O . SER A 1 322 ? 9.921 1.331 -12.353 1.00 48.16 322 SER A O 1
ATOM 2466 N N . LYS A 1 323 ? 8.597 0.667 -14.034 1.00 56.31 323 LYS A N 1
ATOM 2467 C CA . LYS A 1 323 ? 8.761 -0.764 -13.822 1.00 56.31 323 LYS A CA 1
ATOM 2468 C C . LYS A 1 323 ? 9.058 -1.426 -15.164 1.00 56.31 323 LYS A C 1
ATOM 2470 O O . LYS A 1 323 ? 8.204 -1.383 -16.053 1.00 56.31 323 LYS A O 1
ATOM 2475 N N . PRO A 1 324 ? 10.226 -2.057 -15.338 1.00 62.91 324 PRO A N 1
ATOM 2476 C CA . PRO A 1 324 ? 10.514 -2.792 -16.540 1.00 62.91 324 PRO A CA 1
ATOM 2477 C C . PRO A 1 324 ? 9.632 -4.040 -16.541 1.00 62.91 324 PRO A C 1
ATOM 2479 O O . PRO A 1 324 ? 9.648 -4.881 -15.641 1.00 62.91 324 PRO A O 1
ATOM 2482 N N . ILE A 1 325 ? 8.782 -4.097 -17.550 1.00 79.31 325 ILE A N 1
ATOM 2483 C CA . ILE A 1 325 ? 7.807 -5.154 -17.764 1.00 79.31 325 ILE A CA 1
ATOM 2484 C C . ILE A 1 325 ? 8.054 -5.775 -19.127 1.00 79.31 325 ILE A C 1
ATOM 2486 O O . ILE A 1 325 ? 8.649 -5.160 -20.016 1.00 79.31 325 ILE A O 1
ATOM 2490 N N . TYR A 1 326 ? 7.568 -6.997 -19.310 1.00 89.69 326 TYR A N 1
ATOM 2491 C CA . TYR A 1 326 ? 7.516 -7.578 -20.639 1.00 89.69 326 TYR A CA 1
ATOM 2492 C C . TYR A 1 326 ? 6.303 -7.034 -21.383 1.00 89.69 326 TYR A C 1
ATOM 2494 O O . TYR A 1 326 ? 5.164 -7.172 -20.928 1.00 89.69 326 TYR A O 1
ATOM 2502 N N . ILE A 1 327 ? 6.552 -6.451 -22.550 1.00 89.69 327 ILE A N 1
ATOM 2503 C CA . ILE A 1 327 ? 5.512 -6.018 -23.485 1.00 89.69 327 ILE A CA 1
ATOM 2504 C C . ILE A 1 327 ? 5.557 -6.871 -24.744 1.00 89.69 327 ILE A C 1
ATOM 2506 O O . ILE A 1 327 ? 6.604 -7.407 -25.116 1.00 89.69 327 ILE A O 1
ATOM 2510 N N . CYS A 1 328 ? 4.432 -6.963 -25.441 1.00 91.00 328 CYS A N 1
ATOM 2511 C CA . CYS A 1 328 ? 4.381 -7.562 -26.761 1.00 91.00 328 CYS A CA 1
ATOM 2512 C C . CYS A 1 328 ? 5.020 -6.625 -27.796 1.00 91.00 328 CYS A C 1
ATOM 2514 O O . CYS A 1 328 ? 4.516 -5.543 -28.071 1.00 91.00 328 CYS A O 1
ATOM 2516 N N . VAL A 1 329 ? 6.105 -7.072 -28.422 1.00 92.62 329 VAL A N 1
ATOM 2517 C CA . VAL A 1 329 ? 6.760 -6.423 -29.579 1.00 92.62 329 VAL A CA 1
ATOM 2518 C C . VAL A 1 329 ? 6.539 -7.209 -30.873 1.00 92.62 329 VAL A C 1
ATOM 2520 O O . VAL A 1 329 ? 7.281 -7.101 -31.848 1.00 92.62 329 VAL A O 1
ATOM 2523 N N . GLY A 1 330 ? 5.525 -8.065 -30.863 1.00 91.12 330 GLY A N 1
ATOM 2524 C CA . GLY A 1 330 ? 5.002 -8.769 -32.019 1.00 91.12 330 GLY A CA 1
ATOM 2525 C C . GLY A 1 330 ? 3.535 -9.118 -31.782 1.00 91.12 330 GLY A C 1
ATOM 2526 O O . GLY A 1 330 ? 3.097 -9.145 -30.627 1.00 91.12 330 GLY A O 1
ATOM 2527 N N . PRO A 1 331 ? 2.780 -9.432 -32.845 1.00 89.56 331 PRO A N 1
ATOM 2528 C CA . PRO A 1 331 ? 1.359 -9.713 -32.725 1.00 89.56 331 PRO A CA 1
ATOM 2529 C C . PRO A 1 331 ? 1.113 -10.934 -31.827 1.00 89.56 331 PRO A C 1
ATOM 2531 O O . PRO A 1 331 ? 1.804 -11.951 -31.990 1.00 89.56 331 PRO A O 1
ATOM 2534 N N . PRO A 1 332 ? 0.123 -10.876 -30.917 1.00 86.38 332 PRO A N 1
ATOM 2535 C CA . PRO A 1 332 ? -0.311 -12.042 -30.165 1.00 86.38 332 PRO A CA 1
ATOM 2536 C C . PRO A 1 332 ? -0.744 -13.182 -31.093 1.00 86.38 332 PRO A C 1
ATOM 2538 O O . PRO A 1 332 ? -1.377 -12.992 -32.140 1.00 86.38 332 PRO A O 1
ATOM 2541 N N . LYS A 1 333 ? -0.356 -14.403 -30.732 1.00 83.38 333 LYS A N 1
ATOM 2542 C CA . LYS A 1 333 ? -0.739 -15.618 -31.440 1.00 83.38 333 LYS A CA 1
ATOM 2543 C C . LYS A 1 333 ? -2.184 -15.930 -31.071 1.00 83.38 333 LYS A C 1
ATOM 2545 O O . LYS A 1 333 ? -2.423 -16.537 -30.030 1.00 83.38 333 LYS A O 1
ATOM 2550 N N . LYS A 1 334 ? -3.119 -15.609 -31.972 1.00 60.59 334 LYS A N 1
ATOM 2551 C CA . LYS A 1 334 ? -4.512 -16.054 -31.836 1.00 60.59 334 LYS A CA 1
ATOM 2552 C C . LYS A 1 334 ? -4.549 -17.551 -31.507 1.00 60.59 334 LYS A C 1
ATOM 2554 O O . LYS A 1 334 ? -3.858 -18.325 -32.190 1.00 60.59 334 LYS A O 1
ATOM 2559 N N . PRO A 1 335 ? -5.363 -17.997 -30.535 1.00 54.00 335 PRO A N 1
ATOM 2560 C CA . PRO A 1 335 ? -5.576 -19.411 -30.317 1.00 54.00 335 PRO A CA 1
ATOM 2561 C C . PRO A 1 335 ? -6.068 -20.012 -31.631 1.00 54.00 335 PRO A C 1
ATOM 2563 O O . PRO A 1 335 ? -6.966 -19.476 -32.290 1.00 54.00 335 PRO A O 1
ATOM 2566 N N . ARG A 1 336 ? -5.452 -21.121 -32.057 1.00 42.09 336 ARG A N 1
ATOM 2567 C CA . ARG A 1 336 ? -5.992 -21.894 -33.177 1.00 42.09 336 ARG A CA 1
ATOM 2568 C C . ARG A 1 336 ? -7.343 -22.427 -32.727 1.00 42.09 336 ARG A C 1
ATOM 2570 O O . ARG A 1 336 ? -7.416 -23.493 -32.124 1.00 42.09 336 ARG A O 1
ATOM 2577 N N . VAL A 1 337 ? -8.414 -21.715 -33.052 1.00 43.00 337 VAL A N 1
ATOM 2578 C CA . VAL A 1 337 ? -9.728 -22.339 -33.132 1.00 43.00 337 VAL A CA 1
ATOM 2579 C C . VAL A 1 337 ? -9.568 -23.423 -34.190 1.00 43.00 337 VAL A C 1
ATOM 2581 O O . VAL A 1 337 ? -9.236 -23.120 -35.340 1.00 43.00 337 VAL A O 1
ATOM 2584 N N . ALA A 1 338 ? -9.678 -24.689 -33.782 1.00 36.09 338 ALA A N 1
ATOM 2585 C CA . ALA A 1 338 ? -9.645 -25.811 -34.704 1.00 36.09 338 ALA A CA 1
ATOM 2586 C C . ALA A 1 338 ? -10.624 -25.497 -35.841 1.00 36.09 338 ALA A C 1
ATOM 2588 O O . ALA A 1 338 ? -11.808 -25.268 -35.595 1.00 36.09 338 ALA A O 1
ATOM 2589 N N . ALA A 1 339 ? -10.110 -25.390 -37.067 1.00 34.88 339 ALA A N 1
ATOM 2590 C CA . ALA A 1 339 ? -10.943 -25.110 -38.220 1.00 34.88 339 ALA A CA 1
ATOM 2591 C C . ALA A 1 339 ? -12.008 -26.209 -38.297 1.00 34.88 339 ALA A C 1
ATOM 2593 O O . ALA A 1 339 ? -11.675 -27.379 -38.496 1.00 34.88 339 ALA A O 1
ATOM 2594 N N . ASN A 1 340 ? -13.279 -25.844 -38.119 1.00 33.97 340 ASN A N 1
ATOM 2595 C CA . ASN A 1 340 ? -14.368 -26.739 -38.479 1.00 33.97 340 ASN A CA 1
ATOM 2596 C C . ASN A 1 340 ? -14.163 -27.141 -39.948 1.00 33.97 340 ASN A C 1
ATOM 2598 O O . ASN A 1 340 ? -13.889 -26.261 -40.774 1.00 33.97 340 ASN A O 1
ATOM 2602 N N . PRO A 1 341 ? -14.255 -28.436 -40.299 1.00 37.22 341 PRO A N 1
ATOM 2603 C CA . PRO A 1 341 ? -14.135 -28.846 -41.687 1.00 37.22 341 PRO A CA 1
ATOM 2604 C C . PRO A 1 341 ? -15.213 -28.124 -42.501 1.00 37.22 341 PRO A C 1
ATOM 2606 O O . PRO A 1 341 ? -16.386 -28.106 -42.123 1.00 37.22 341 PRO A O 1
ATOM 2609 N N . ALA A 1 342 ? -14.781 -27.478 -43.585 1.00 36.47 342 ALA A N 1
ATOM 2610 C CA . ALA A 1 342 ? -15.647 -26.728 -44.482 1.00 36.47 342 ALA A CA 1
ATOM 2611 C C . ALA A 1 342 ? -16.832 -27.595 -44.959 1.00 36.47 342 ALA A C 1
ATOM 2613 O O . ALA A 1 342 ? -16.663 -28.805 -45.147 1.00 36.47 342 ALA A O 1
ATOM 2614 N N . PRO A 1 343 ? -18.023 -27.011 -45.187 1.00 36.62 343 PRO A N 1
ATOM 2615 C CA . PRO A 1 343 ? -19.142 -27.744 -45.762 1.00 36.62 343 PRO A CA 1
ATOM 2616 C C . PRO A 1 343 ? -18.755 -28.270 -47.148 1.00 36.62 343 PRO A C 1
ATOM 2618 O O . PRO A 1 343 ? -18.166 -27.545 -47.948 1.00 36.62 343 PRO A O 1
ATOM 2621 N N . ASN A 1 344 ? -19.086 -29.534 -47.422 1.00 37.94 344 ASN A N 1
ATOM 2622 C CA . ASN A 1 344 ? -18.887 -30.172 -48.721 1.00 37.94 344 ASN A CA 1
ATOM 2623 C C . ASN A 1 344 ? -19.538 -29.347 -49.837 1.00 37.94 344 ASN A C 1
ATOM 2625 O O . ASN A 1 344 ? -20.762 -29.354 -49.978 1.00 37.94 344 ASN A O 1
ATOM 2629 N N . ASP A 1 345 ? -18.718 -28.697 -50.660 1.00 36.09 345 ASP A N 1
ATOM 2630 C CA . ASP A 1 345 ? -19.183 -27.979 -51.840 1.00 36.09 345 ASP A CA 1
ATOM 2631 C C . ASP A 1 345 ? -19.337 -28.962 -53.009 1.00 36.09 345 ASP A C 1
ATOM 2633 O O . ASP A 1 345 ? -18.447 -29.195 -53.832 1.00 36.09 345 ASP A O 1
ATOM 2637 N N . GLY A 1 346 ? -20.480 -29.642 -53.009 1.00 37.09 346 GLY A N 1
ATOM 2638 C CA . GLY A 1 346 ? -20.935 -30.495 -54.091 1.00 37.09 346 GLY A CA 1
ATOM 2639 C C . GLY A 1 346 ? -21.851 -29.733 -55.038 1.00 37.09 346 GLY A C 1
ATOM 2640 O O . GLY A 1 346 ? -23.054 -29.959 -55.001 1.00 37.09 346 GLY A O 1
ATOM 2641 N N . ASN A 1 347 ? -21.298 -28.884 -55.910 1.00 33.41 347 ASN A N 1
ATOM 2642 C CA . ASN A 1 347 ? -21.802 -28.759 -57.282 1.00 33.41 347 ASN A CA 1
ATOM 2643 C C . ASN A 1 347 ? -20.819 -28.018 -58.206 1.00 33.41 347 ASN A C 1
ATOM 2645 O O . ASN A 1 347 ? -20.777 -26.793 -58.284 1.00 33.41 347 ASN A O 1
ATOM 2649 N N . LYS A 1 348 ? -20.067 -28.795 -58.991 1.00 36.31 348 LYS A N 1
ATOM 2650 C CA . LYS A 1 348 ? -19.540 -28.340 -60.285 1.00 36.31 348 LYS A CA 1
ATOM 2651 C C . LYS A 1 348 ? -20.710 -28.161 -61.249 1.00 36.31 348 LYS A C 1
ATOM 2653 O O . LYS A 1 348 ? -21.497 -29.089 -61.350 1.00 36.31 348 LYS A O 1
ATOM 2658 N N . LEU A 1 349 ? -20.735 -27.040 -61.974 1.00 30.66 349 LEU A N 1
ATOM 2659 C CA . LEU A 1 349 ? -21.188 -26.780 -63.363 1.00 30.66 349 LEU A CA 1
ATOM 2660 C C . LEU A 1 349 ? -21.243 -25.235 -63.483 1.00 30.66 349 LEU A C 1
ATOM 2662 O O . LEU A 1 349 ? -21.757 -24.605 -62.573 1.00 30.66 349 LEU A O 1
ATOM 2666 N N . LEU A 1 350 ? -20.817 -24.485 -64.498 1.00 30.33 350 LEU A N 1
ATOM 2667 C CA . LEU A 1 350 ? -20.046 -24.606 -65.736 1.00 30.33 350 LEU A CA 1
ATOM 2668 C C . LEU A 1 350 ? -19.678 -23.149 -66.117 1.00 30.33 350 LEU A C 1
ATOM 2670 O O . LEU A 1 350 ? -20.355 -22.208 -65.713 1.00 30.33 350 LEU A O 1
ATOM 2674 N N . ALA A 1 351 ? -18.607 -22.970 -66.885 1.00 30.62 351 ALA A N 1
ATOM 2675 C CA . ALA A 1 351 ? -18.063 -21.676 -67.302 1.00 30.62 351 ALA A CA 1
ATOM 2676 C C . ALA A 1 351 ? -18.990 -20.846 -68.216 1.00 30.62 351 ALA A C 1
ATOM 2678 O O . ALA A 1 351 ? -19.682 -21.422 -69.050 1.00 30.62 351 ALA A O 1
ATOM 2679 N N . SER A 1 352 ? -18.882 -19.510 -68.159 1.00 29.45 352 SER A N 1
ATOM 2680 C CA . SER A 1 352 ? -18.659 -18.643 -69.336 1.00 29.45 352 SER A CA 1
ATOM 2681 C C . SER A 1 352 ? -18.471 -17.174 -68.932 1.00 29.45 352 SER A C 1
ATOM 2683 O O . SER A 1 352 ? -19.180 -16.660 -68.072 1.00 29.45 352 SER A O 1
ATOM 2685 N N . ASN A 1 353 ? -17.528 -16.518 -69.611 1.00 31.05 353 ASN A N 1
ATOM 2686 C CA . ASN A 1 353 ? -17.346 -15.069 -69.716 1.00 31.05 353 ASN A CA 1
ATOM 2687 C C . ASN A 1 353 ? -18.639 -14.365 -70.175 1.00 31.05 353 ASN A C 1
ATOM 2689 O O . ASN A 1 353 ? -19.407 -14.971 -70.924 1.00 31.05 353 ASN A O 1
ATOM 2693 N N . ASP A 1 354 ? -18.828 -13.091 -69.812 1.00 30.22 354 ASP A N 1
ATOM 2694 C CA . ASP A 1 354 ? -18.805 -11.935 -70.736 1.00 30.22 354 ASP A CA 1
ATOM 2695 C C . ASP A 1 354 ? -19.531 -10.693 -70.155 1.00 30.22 354 ASP A C 1
ATOM 2697 O O . ASP A 1 354 ? -20.346 -10.768 -69.238 1.00 30.22 354 ASP A O 1
ATOM 2701 N N . HIS A 1 355 ? -19.146 -9.549 -70.707 1.00 30.67 355 HIS A N 1
ATOM 2702 C CA . HIS A 1 355 ? -19.405 -8.148 -70.410 1.00 30.67 355 HIS A CA 1
ATOM 2703 C C . HIS A 1 355 ? -20.864 -7.666 -70.209 1.00 30.67 355 HIS A C 1
ATOM 2705 O O . HIS A 1 355 ? -21.796 -8.083 -70.885 1.00 30.67 355 HIS A O 1
ATOM 2711 N N . ASP A 1 356 ? -20.959 -6.622 -69.369 1.00 34.22 356 ASP A N 1
ATOM 2712 C CA . ASP A 1 356 ? -21.816 -5.425 -69.484 1.00 34.22 356 ASP A CA 1
ATOM 2713 C C . ASP A 1 356 ? -23.353 -5.586 -69.434 1.00 34.22 356 ASP A C 1
ATOM 2715 O O . ASP A 1 356 ? -23.980 -6.088 -70.366 1.00 34.22 356 ASP A O 1
ATOM 2719 N N . LYS A 1 357 ? -23.977 -5.044 -68.369 1.00 31.30 357 LYS A N 1
ATOM 2720 C CA . LYS A 1 357 ? -25.229 -4.258 -68.437 1.00 31.30 357 LYS A CA 1
ATOM 2721 C C . LYS A 1 357 ? -25.668 -3.687 -67.087 1.00 31.30 357 LYS A C 1
ATOM 2723 O O . LYS A 1 357 ? -25.703 -4.348 -66.054 1.00 31.30 357 LYS A O 1
ATOM 2728 N N . ARG A 1 358 ? -26.082 -2.426 -67.161 1.00 27.03 358 ARG A N 1
ATOM 2729 C CA . ARG A 1 358 ? -26.748 -1.611 -66.142 1.00 27.03 358 ARG A CA 1
ATOM 2730 C C . ARG A 1 358 ? -28.275 -1.840 -66.188 1.00 27.03 358 ARG A C 1
ATOM 2732 O O . ARG A 1 358 ? -28.823 -1.984 -67.276 1.00 27.03 358 ARG A O 1
ATOM 2739 N N . PHE A 1 359 ? -28.917 -1.653 -65.025 1.00 26.77 359 PHE A N 1
ATOM 2740 C CA . PHE A 1 359 ? -30.205 -0.955 -64.785 1.00 26.77 359 PHE A CA 1
ATOM 2741 C C . PHE A 1 359 ? -31.571 -1.694 -64.586 1.00 26.77 359 PHE A C 1
ATOM 2743 O O . PHE A 1 359 ? -32.072 -2.380 -65.466 1.00 26.77 359 PHE A O 1
ATOM 2750 N N . VAL A 1 360 ? -32.195 -1.317 -63.442 1.00 27.73 360 VAL A N 1
ATOM 2751 C CA . VAL A 1 360 ? -33.624 -1.140 -63.017 1.00 27.73 360 VAL A CA 1
ATOM 2752 C C . VAL A 1 360 ? -34.509 -2.330 -62.566 1.00 27.73 360 VAL A C 1
ATOM 2754 O O . VAL A 1 360 ? -35.079 -3.016 -63.400 1.00 27.73 360 VAL A O 1
ATOM 2757 N N . GLY A 1 361 ? -34.761 -2.396 -61.237 1.00 30.14 361 GLY A N 1
ATOM 2758 C CA . GLY A 1 361 ? -36.052 -2.132 -60.527 1.00 30.14 361 GLY A CA 1
ATOM 2759 C C . GLY A 1 361 ? -37.268 -3.078 -60.693 1.00 30.14 361 GLY A C 1
ATOM 2760 O O . GLY A 1 361 ? -37.330 -3.792 -61.685 1.00 30.14 361 GLY A O 1
ATOM 2761 N N . PRO A 1 362 ? -38.277 -3.057 -59.776 1.00 38.19 362 PRO A N 1
ATOM 2762 C CA . PRO A 1 362 ? -38.866 -1.820 -59.236 1.00 38.19 362 PRO A CA 1
ATOM 2763 C C . PRO A 1 362 ? -39.252 -1.769 -57.728 1.00 38.19 362 PRO A C 1
ATOM 2765 O O . PRO A 1 362 ? -39.256 -2.751 -56.995 1.00 38.19 362 PRO A O 1
ATOM 2768 N N . CYS A 1 363 ? -39.586 -0.533 -57.339 1.00 25.62 363 CYS A N 1
ATOM 2769 C CA . CYS A 1 363 ? -40.137 0.054 -56.109 1.00 25.62 363 CYS A CA 1
ATOM 2770 C C . CYS A 1 363 ? -41.230 -0.708 -55.321 1.00 25.62 363 CYS A C 1
ATOM 2772 O O . CYS A 1 363 ? -42.119 -1.297 -55.925 1.00 25.62 363 CYS A O 1
ATOM 2774 N N . ALA A 1 364 ? -41.292 -0.477 -53.995 1.00 27.66 364 ALA A N 1
ATOM 2775 C CA . ALA A 1 364 ? -42.254 0.438 -53.326 1.00 27.66 364 ALA A CA 1
ATOM 2776 C C . ALA A 1 364 ? -42.707 -0.023 -51.910 1.00 27.66 364 ALA A C 1
ATOM 2778 O O . ALA A 1 364 ? -43.432 -0.997 -51.768 1.00 27.66 364 ALA A O 1
ATOM 2779 N N . ILE A 1 365 ? -42.304 0.758 -50.894 1.00 27.28 365 ILE A N 1
ATOM 2780 C CA . ILE A 1 365 ? -43.073 1.328 -49.756 1.00 27.28 365 ILE A CA 1
ATOM 2781 C C . ILE A 1 365 ? -44.166 0.466 -49.074 1.00 27.28 365 ILE A C 1
ATOM 2783 O O . ILE A 1 365 ? -45.215 0.238 -49.663 1.00 27.28 365 ILE A O 1
ATOM 2787 N N . GLN A 1 366 ? -44.046 0.249 -47.749 1.00 27.08 366 GLN A N 1
ATOM 2788 C CA . GLN A 1 366 ? -45.057 0.750 -46.793 1.00 27.08 366 GLN A CA 1
ATOM 2789 C C . GLN A 1 366 ? -44.566 0.862 -45.339 1.00 27.08 366 GLN A C 1
ATOM 2791 O O . GLN A 1 366 ? -44.163 -0.105 -44.704 1.00 27.08 366 GLN A O 1
ATOM 2796 N N . VAL A 1 367 ? -44.684 2.085 -44.820 1.00 28.94 367 VAL A N 1
ATOM 2797 C CA . VAL A 1 367 ? -44.734 2.440 -43.399 1.00 28.94 367 VAL A CA 1
ATOM 2798 C C . VAL A 1 367 ? -46.146 2.147 -42.882 1.00 28.94 367 VAL A C 1
ATOM 2800 O O . VAL A 1 367 ? -47.113 2.584 -43.510 1.00 28.94 367 VAL A O 1
ATOM 2803 N N . ARG A 1 368 ? -46.277 1.510 -41.711 1.00 28.73 368 ARG A N 1
ATOM 2804 C CA . ARG A 1 368 ? -47.405 1.726 -40.788 1.00 28.73 368 ARG A CA 1
ATOM 2805 C C . ARG A 1 368 ? -46.931 1.690 -39.336 1.00 28.73 368 ARG A C 1
ATOM 2807 O O . ARG A 1 368 ? -46.274 0.754 -38.898 1.00 28.73 368 ARG A O 1
ATOM 2814 N N . THR A 1 369 ? -47.282 2.757 -38.635 1.00 31.78 369 THR A N 1
ATOM 2815 C CA . THR A 1 369 ? -47.116 3.047 -37.212 1.00 31.78 369 THR A CA 1
ATOM 2816 C C . THR A 1 369 ? -48.163 2.341 -36.341 1.00 31.78 369 THR A C 1
ATOM 2818 O O . THR A 1 369 ? -49.232 1.983 -36.834 1.00 31.78 369 THR A O 1
ATOM 2821 N N . ALA A 1 370 ? -47.861 2.333 -35.034 1.00 32.16 370 ALA A N 1
ATOM 2822 C CA . ALA A 1 370 ? -48.732 2.246 -33.851 1.00 32.16 370 ALA A CA 1
ATOM 2823 C C . ALA A 1 370 ? -48.720 0.910 -33.094 1.00 32.16 370 ALA A C 1
ATOM 2825 O O . ALA A 1 370 ? -49.433 -0.004 -33.471 1.00 32.16 370 ALA A O 1
ATOM 2826 N N . TYR A 1 371 ? -48.027 0.881 -31.948 1.00 30.30 371 TYR A N 1
ATOM 2827 C CA . TYR A 1 371 ? -48.592 0.343 -30.706 1.00 30.30 371 TYR A CA 1
ATOM 2828 C C . TYR A 1 371 ? -48.165 1.220 -29.522 1.00 30.30 371 TYR A C 1
ATOM 2830 O O . TYR A 1 371 ? -46.992 1.526 -29.321 1.00 30.30 371 TYR A O 1
ATOM 2838 N N . ARG A 1 372 ? -49.191 1.687 -28.812 1.00 30.59 372 ARG A N 1
ATOM 2839 C CA . ARG A 1 372 ? -49.201 2.507 -27.602 1.00 30.59 372 ARG A CA 1
ATOM 2840 C C . ARG A 1 372 ? -49.173 1.518 -26.432 1.00 30.59 372 ARG A C 1
ATOM 2842 O O . ARG A 1 372 ? -50.023 0.635 -26.405 1.00 30.59 372 ARG A O 1
ATOM 2849 N N . PHE A 1 373 ? -48.212 1.624 -25.519 1.00 30.41 373 PHE A N 1
ATOM 2850 C CA . PHE A 1 373 ? -48.242 0.868 -24.264 1.00 30.41 373 PHE A CA 1
ATOM 2851 C C . PHE A 1 373 ? -49.041 1.677 -23.237 1.00 30.41 373 PHE A C 1
ATOM 2853 O O . PHE A 1 373 ? -48.653 2.791 -22.889 1.00 30.41 373 PHE A O 1
ATOM 2860 N N . GLU A 1 374 ? -50.190 1.142 -22.824 1.00 32.16 374 GLU A N 1
ATOM 2861 C CA . GLU A 1 374 ? -50.949 1.617 -21.668 1.00 32.16 374 GLU A CA 1
ATOM 2862 C C . GLU A 1 374 ? -50.355 1.020 -20.389 1.00 32.16 374 GLU A C 1
ATOM 2864 O O . GLU A 1 374 ? -49.970 -0.147 -20.340 1.00 32.16 374 GLU A O 1
ATOM 2869 N N . VAL A 1 375 ? -50.255 1.876 -19.375 1.00 32.47 375 VAL A N 1
ATOM 2870 C CA . VAL A 1 375 ? -49.840 1.572 -18.008 1.00 32.47 375 VAL A CA 1
ATOM 2871 C C . VAL A 1 375 ? -51.122 1.389 -17.200 1.00 32.47 375 VAL A C 1
ATOM 2873 O O . VAL A 1 375 ? -51.886 2.344 -17.066 1.00 32.47 375 VAL A O 1
ATOM 2876 N N . GLU A 1 376 ? -51.367 0.194 -16.665 1.00 32.12 376 GLU A N 1
ATOM 2877 C CA . GLU A 1 376 ? -52.413 -0.026 -15.661 1.00 32.12 376 GLU A CA 1
ATOM 2878 C C . GLU A 1 376 ? -51.816 0.114 -14.255 1.00 32.12 376 GLU A C 1
ATOM 2880 O O . GLU A 1 376 ? -50.942 -0.649 -13.846 1.00 32.12 376 GLU A O 1
ATOM 2885 N N . PHE A 1 377 ? -52.303 1.116 -13.522 1.00 31.67 377 PHE A N 1
ATOM 2886 C CA . PHE A 1 377 ? -52.161 1.246 -12.075 1.00 31.67 377 PHE A CA 1
ATOM 2887 C C . PHE A 1 377 ? -53.370 0.583 -11.405 1.00 31.67 377 PHE A C 1
ATOM 2889 O O . PHE A 1 377 ? -54.507 0.953 -11.695 1.00 31.67 377 PHE A O 1
ATOM 2896 N N . SER A 1 378 ? -53.139 -0.347 -10.477 1.00 34.59 378 SER A N 1
ATOM 2897 C CA . SER A 1 378 ? -54.169 -0.828 -9.550 1.00 34.59 378 SER A CA 1
ATOM 2898 C C . SER A 1 378 ? -54.111 -0.028 -8.247 1.00 34.59 378 SER A C 1
ATOM 2900 O O . SER A 1 378 ? -53.119 -0.100 -7.521 1.00 34.59 378 SER A O 1
ATOM 2902 N N . THR A 1 379 ? -55.170 0.715 -7.936 1.00 43.16 379 THR A N 1
ATOM 2903 C CA . THR A 1 379 ? -55.420 1.290 -6.604 1.00 43.16 379 THR A CA 1
ATOM 2904 C C . THR A 1 379 ? -56.227 0.309 -5.744 1.00 43.16 379 THR A C 1
ATOM 2906 O O . THR A 1 379 ? -57.112 -0.356 -6.286 1.00 43.16 379 THR A O 1
ATOM 2909 N N . PRO A 1 380 ? -55.997 0.233 -4.421 1.00 47.03 380 PRO A N 1
ATOM 2910 C CA . PRO A 1 380 ? -56.884 -0.460 -3.493 1.00 47.03 380 PRO A CA 1
ATOM 2911 C C . PRO A 1 380 ? -57.726 0.540 -2.682 1.00 47.03 380 PRO A C 1
ATOM 2913 O O . PRO A 1 380 ? -57.151 1.384 -2.005 1.00 47.03 380 PRO A O 1
ATOM 2916 N N . GLU A 1 381 ? -59.054 0.409 -2.690 1.00 45.06 381 GLU A N 1
ATOM 2917 C CA . GLU A 1 381 ? -59.936 0.951 -1.639 1.00 45.06 381 GLU A CA 1
ATOM 2918 C C . GLU A 1 381 ? -61.126 -0.000 -1.429 1.00 45.06 381 GLU A C 1
ATOM 2920 O O . GLU A 1 381 ? -61.911 -0.226 -2.352 1.00 45.06 381 GLU A O 1
ATOM 2925 N N . ASP A 1 382 ? -61.141 -0.661 -0.265 1.00 41.31 382 ASP A N 1
ATOM 2926 C CA . ASP A 1 382 ? -62.169 -0.609 0.804 1.00 41.31 382 ASP A CA 1
ATOM 2927 C C . ASP A 1 382 ? -62.179 -1.881 1.673 1.00 41.31 382 ASP A C 1
ATOM 2929 O O . ASP A 1 382 ? -62.406 -2.997 1.142 1.00 41.31 382 ASP A O 1
#

Foldseek 3Di:
DDDDDDPDDPPPPPPPPPQPFAAQEVQDGFNLVLLPFDPLLSVLNSDHAPADPVLLVQLDPPALDGDQDDPVRLVRGLDPRRLVRLVVSLVSNVVRGDQVRRWDDQQNDTHRSNVSSLSSNLNNQLQNDAFPPPRHGLSHVVVVVVVDPDPDDCLLGCSNLVSLLSQCQRLSNNDPVSLVVSVVSCVVSVDDDRDGDHDPNPPPPPDDDDDDDDDDDDLPPPPPPDFQLDKDAAAPPDDLQNCCVVQQAWSLQQQVQAPCQDSSRPNRDHGDMGRTGFHAHKDFDDQPDAQVNLCVVLVHHSVQQCVQCVSHPRDRVDRDDSGGIIGHSGHGDDRPPPDDPDPDPPDDDDDDDDDDDDDDDDDDDDDDDDDDDDDDDDDDDD

pLDDT: mean 71.24, std 23.68, range [24.88, 97.81]